Protein AF-0000000072541120 (afdb_homodimer)

InterPro domains:
  IPR002181 Fibrinogen, alpha/beta/gamma chain, C-terminal globular domain [PF00147] (5-181)
  IPR002181 Fibrinogen, alpha/beta/gamma chain, C-terminal globular domain [PS51406] (1-207)
  IPR002181 Fibrinogen, alpha/beta/gamma chain, C-terminal globular domain [SM00186] (2-206)
  IPR014716 Fibrinogen, alpha/beta/gamma chain, C-terminal globular, subdomain 1 [G3DSA:3.90.215.10] (1-206)
  IPR036056 Fibrinogen-like, C-terminal [SSF56496] (3-181)
  IPR050373 Fibrinogen C-terminal domain-containing protein [PTHR19143] (6-182)

Secondary structure (DSSP, 8-state):
-PPPSSHHHHHHTT----EEEEE--TT-SS-EEEEEEEESEEEEEEEEE--TT------HHHHHH-EE-TTSSEE--HHHHHHHHHHS-EEEEEEEEETTBS-EEEEEEEEEE--GGGTT-EEEEEPTT----GGGGTTPPEEBTTB-SSS-HHHHHTS-EE--TT--S--TTS----TTS-----SSS--TT--EEEEEEEEEEB-/-PPPSSHHHHHHTT----EEEEE--TT-SS-EEEEEEEESEEEEEEEEE--TT------HHHHHH-EE-TTSSEE--HHHHHHHHHHS-EEEEEEEEETTBS-EEEEEEEEEE--GGGTT-EEEEEPTT----GGGGTTPPEEBTTB-SSS-HHHHHTS-EE--TT--S--TTS----TTS-----SSS--TT--EEEEEEEEEEB-

Foldseek 3Di:
DAFAQAQQSVVVVPNQDFAKGWHRFPQHPDIDIFTWDHDPGTKTWQFKFFDLPDFQQDDLVCQQCKDDDRVHGIGRHLVVQQRNVVRAWWKKWKKFAWPVGDIDIFTKRGWHFHHCVLQRAIATHGDVPTQQPCNVLHGFHKDHCHRHDDPSLNVVQRHIDRADPVSAQQDQNGGFDDVPDPGSHRRRHVVVPTGTNIMIMIIDGDD/DAFAQAQQSVVVVPNQDFAKGWHRFPQHPDIDIFTWHHDPGTKTWQFKFFDLPDFQQDDLVCQQCKDDDRVHGIGRHLVVQQRNCVRAWWKKWKKFAWPVGDIDIFTKRGWHFHDCVLQRAIATHGDVPTLQPCNVLHGFHKDHCHRDDDPSLNVVQRHIDRADPVSAQQGQNGRFDDVPDPPSHRRRRCPVPIGTNIMIMIIDGDD

Organism: Lottia gigantea (NCBI:txid225164)

Sequence (414 aa):
MQLIADCSDGFNEGVTKTGLYLIKPKAASHPFEVKCVMNMTGQTVIQWHHNSSFRFNKTWAEFRTGFGNRDGDHWIGNEKLFWLTQSRNFSLMITIKPRGGGIRNFNVSKFIVLSENSSFAIRVYDAPGSQSCLSQYNGTQFTTFDRVNSANCAAINGSGWWYNSTCSDCNLNGRLYRENATIIGPAIWNPENDKILQTEMTLVETTMQLIADCSDGFNEGVTKTGLYLIKPKAASHPFEVKCVMNMTGQTVIQWHHNSSFRFNKTWAEFRTGFGNRDGDHWIGNEKLFWLTQSRNFSLMITIKPRGGGIRNFNVSKFIVLSENSSFAIRVYDAPGSQSCLSQYNGTQFTTFDRVNSANCAAINGSGWWYNSTCSDCNLNGRLYRENATIIGPAIWNPENDKILQTEMTLVETT

Nearest PDB structures (foldseek):
  6y41-assembly14_N  TM=9.102E-01  e=6.821E-19  Homo sapiens
  2j5z-assembly1_A  TM=8.826E-01  e=8.662E-19  Homo sapiens
  4jzc-assembly1_A  TM=8.975E-01  e=5.198E-18  Homo sapiens
  2wnp-assembly1_F  TM=8.861E-01  e=1.273E-17  Homo sapiens
  6y43-assembly1_A  TM=8.340E-01  e=1.003E-17  Homo sapiens

Solvent-accessible surface area (backbone atoms only — not comparable to full-atom values): 20868 Å² total; per-residue (Å²): 129,86,61,36,50,45,31,42,50,38,31,75,72,66,50,61,74,58,42,78,45,66,25,34,27,81,68,40,93,61,70,47,77,36,25,26,47,40,68,106,47,18,22,33,49,45,33,30,46,60,54,71,83,64,78,41,63,46,47,53,69,43,46,38,64,29,48,72,41,69,92,47,47,27,40,56,15,49,53,54,43,16,22,49,35,69,60,44,53,24,21,33,42,38,36,34,25,38,69,66,41,39,71,46,64,31,38,26,56,35,45,33,32,39,53,70,93,55,41,37,21,31,46,38,36,53,30,91,69,38,64,54,45,61,38,78,32,45,66,24,41,47,26,16,63,80,42,64,82,80,63,65,38,19,55,74,58,43,16,42,44,62,47,51,90,76,49,63,35,53,34,85,44,35,49,39,41,38,101,82,46,88,40,66,37,43,37,34,45,94,32,83,84,59,46,36,44,29,38,35,35,28,39,26,56,32,111,130,86,61,37,48,44,31,41,50,38,31,75,73,66,50,60,74,59,41,79,44,67,23,34,26,82,68,40,93,62,69,48,76,38,24,27,46,42,63,106,47,18,22,33,50,44,32,30,45,59,53,71,82,64,78,40,62,46,47,53,69,45,45,39,63,29,46,72,40,70,93,46,47,28,40,55,15,50,53,55,43,16,22,50,34,70,60,44,52,24,21,33,42,38,37,35,27,38,69,67,42,37,72,46,62,31,40,26,57,34,45,34,34,40,54,71,93,58,41,37,19,29,46,39,37,52,30,91,70,38,65,52,46,60,39,78,32,45,67,23,40,46,25,16,63,80,41,63,81,79,64,63,37,18,55,76,58,43,15,43,43,61,46,51,90,74,48,61,36,53,34,85,44,37,49,40,39,40,101,82,45,85,45,65,34,46,38,33,45,90,34,87,88,61,45,36,44,30,38,35,35,27,39,26,57,33,111

Structure (mmCIF, N/CA/C/O backbone):
data_AF-0000000072541120-model_v1
#
loop_
_entity.id
_entity.type
_entity.pdbx_description
1 polymer 'Fibrinogen C-terminal domain-containing protein'
#
loop_
_atom_site.group_PDB
_atom_site.id
_atom_site.type_symbol
_atom_site.label_atom_id
_atom_site.label_alt_id
_atom_site.label_comp_id
_atom_site.label_asym_id
_atom_site.label_entity_id
_atom_site.label_seq_id
_atom_site.pdbx_PDB_ins_code
_atom_site.Cartn_x
_atom_site.Cartn_y
_atom_site.Cartn_z
_atom_site.occupancy
_atom_site.B_iso_or_equiv
_atom_site.auth_seq_id
_atom_site.auth_comp_id
_atom_site.auth_asym_id
_atom_site.auth_atom_id
_atom_site.pdbx_PDB_model_num
ATOM 1 N N . MET A 1 1 ? 15.773 -2.105 -28.219 1 47.06 1 MET A N 1
ATOM 2 C CA . MET A 1 1 ? 15.852 -1.522 -26.891 1 47.06 1 MET A CA 1
ATOM 3 C C . MET A 1 1 ? 15.555 -2.566 -25.812 1 47.06 1 MET A C 1
ATOM 5 O O . MET A 1 1 ? 14.695 -3.43 -26.016 1 47.06 1 MET A O 1
ATOM 9 N N . GLN A 1 2 ? 16.469 -2.793 -24.859 1 70.75 2 GLN A N 1
ATOM 10 C CA . GLN A 1 2 ? 16.359 -3.867 -23.891 1 70.75 2 GLN A CA 1
ATOM 11 C C . GLN A 1 2 ? 15.109 -3.705 -23.031 1 70.75 2 GLN A C 1
ATOM 13 O O . GLN A 1 2 ? 14.773 -2.594 -22.609 1 70.75 2 GLN A O 1
ATOM 18 N N . LEU A 1 3 ? 14.273 -4.699 -23 1 90.12 3 LEU A N 1
ATOM 19 C CA . LEU A 1 3 ? 13.055 -4.684 -22.203 1 90.12 3 LEU A CA 1
ATOM 20 C C . LEU A 1 3 ? 13.383 -4.586 -20.703 1 90.12 3 LEU A C 1
ATOM 22 O O . LEU A 1 3 ? 14.438 -5.055 -20.266 1 90.12 3 LEU A O 1
ATOM 26 N N . ILE A 1 4 ? 12.688 -3.906 -20.016 1 94.44 4 ILE A N 1
ATOM 27 C CA . ILE A 1 4 ? 12.875 -3.824 -18.578 1 94.44 4 ILE A CA 1
ATOM 28 C C . ILE A 1 4 ? 12.727 -5.211 -17.953 1 94.44 4 ILE A C 1
ATOM 30 O O . ILE A 1 4 ? 11.984 -6.051 -18.469 1 94.44 4 ILE A O 1
ATOM 34 N N . ALA A 1 5 ? 13.445 -5.496 -16.953 1 96.31 5 ALA A N 1
ATOM 35 C CA . ALA A 1 5 ? 13.422 -6.809 -16.312 1 96.31 5 ALA A CA 1
ATOM 36 C C . ALA A 1 5 ? 12.188 -6.969 -15.43 1 96.31 5 ALA A C 1
ATOM 38 O O . ALA A 1 5 ? 11.68 -8.078 -15.266 1 96.31 5 ALA A O 1
ATOM 39 N N . ASP A 1 6 ? 11.75 -5.902 -14.812 1 96.88 6 ASP A N 1
ATOM 40 C CA . ASP A 1 6 ? 10.547 -5.84 -13.992 1 96.88 6 ASP A CA 1
ATOM 41 C C . ASP A 1 6 ? 10.062 -4.398 -13.844 1 96.88 6 ASP A C 1
ATOM 43 O O . ASP A 1 6 ? 10.633 -3.48 -14.438 1 96.88 6 ASP A O 1
ATOM 47 N N . CYS A 1 7 ? 9.039 -4.184 -13.086 1 96.75 7 CYS A N 1
ATOM 48 C CA . CYS A 1 7 ? 8.398 -2.877 -13 1 96.75 7 CYS A CA 1
ATOM 49 C C . CYS A 1 7 ? 9.305 -1.868 -12.305 1 96.75 7 CYS A C 1
ATOM 51 O O . CYS A 1 7 ? 9.227 -0.668 -12.57 1 96.75 7 CYS A O 1
ATOM 53 N N . SER A 1 8 ? 10.172 -2.32 -11.359 1 94.88 8 SER A N 1
ATOM 54 C CA . SER A 1 8 ? 11.094 -1.408 -10.695 1 94.88 8 SER A CA 1
ATOM 55 C C . SER A 1 8 ? 12.039 -0.757 -11.703 1 94.88 8 SER A C 1
ATOM 57 O O . SER A 1 8 ? 12.375 0.424 -11.578 1 94.88 8 SER A O 1
ATOM 59 N N . ASP A 1 9 ? 12.469 -1.514 -12.703 1 94.75 9 ASP A N 1
ATOM 60 C CA . ASP A 1 9 ? 13.312 -0.97 -13.766 1 94.75 9 ASP A CA 1
ATOM 61 C C . ASP A 1 9 ? 12.586 0.144 -14.523 1 94.75 9 ASP A C 1
ATOM 63 O O . ASP A 1 9 ? 13.172 1.199 -14.789 1 94.75 9 ASP A O 1
ATOM 67 N N . GLY A 1 10 ? 11.359 -0.15 -14.875 1 93.81 10 GLY A N 1
ATOM 68 C CA . GLY A 1 10 ? 10.578 0.871 -15.555 1 93.81 10 GLY A CA 1
ATOM 69 C C . GLY A 1 10 ? 10.43 2.148 -14.75 1 93.81 10 GLY A C 1
ATOM 70 O O . GLY A 1 10 ? 10.641 3.244 -15.273 1 93.81 10 GLY A O 1
ATOM 71 N N . PHE A 1 11 ? 10.102 1.991 -13.531 1 93.88 11 PHE A N 1
ATOM 72 C CA . PHE A 1 11 ? 9.945 3.135 -12.641 1 93.88 11 PHE A CA 1
ATOM 73 C C . PHE A 1 11 ? 11.234 3.947 -12.57 1 93.88 11 PHE A C 1
ATOM 75 O O . PHE A 1 11 ? 11.203 5.176 -12.68 1 93.88 11 PHE A O 1
ATOM 82 N N . ASN A 1 12 ? 12.336 3.268 -12.406 1 91.12 12 ASN A N 1
ATOM 83 C CA . ASN A 1 12 ? 13.633 3.916 -12.281 1 91.12 12 ASN A CA 1
ATOM 84 C C . ASN A 1 12 ? 14.023 4.633 -13.57 1 91.12 12 ASN A C 1
ATOM 86 O O . ASN A 1 12 ? 14.828 5.566 -13.555 1 91.12 12 ASN A O 1
ATOM 90 N N . GLU A 1 13 ? 13.438 4.203 -14.641 1 92.88 13 GLU A N 1
ATOM 91 C CA . GLU A 1 13 ? 13.719 4.812 -15.938 1 92.88 13 GLU A CA 1
ATOM 92 C C . GLU A 1 13 ? 12.742 5.949 -16.234 1 92.88 13 GLU A C 1
ATOM 94 O O . GLU A 1 13 ? 12.75 6.512 -17.328 1 92.88 13 GLU A O 1
ATOM 99 N N . GLY A 1 14 ? 11.789 6.176 -15.273 1 90.81 14 GLY A N 1
ATOM 100 C CA . GLY A 1 14 ? 10.953 7.359 -15.398 1 90.81 14 GLY A CA 1
ATOM 101 C C . GLY A 1 14 ? 9.516 7.035 -15.781 1 90.81 14 GLY A C 1
ATOM 102 O O . GLY A 1 14 ? 8.703 7.941 -15.984 1 90.81 14 GLY A O 1
ATOM 103 N N . VAL A 1 15 ? 9.227 5.754 -15.93 1 89 15 VAL A N 1
ATOM 104 C CA . VAL A 1 15 ? 7.848 5.367 -16.203 1 89 15 VAL A CA 1
ATOM 105 C C . VAL A 1 15 ? 7.012 5.539 -14.938 1 89 15 VAL A C 1
ATOM 107 O O . VAL A 1 15 ? 7.316 4.953 -13.891 1 89 15 VAL A O 1
ATOM 110 N N . THR A 1 16 ? 5.938 6.316 -15.031 1 84.75 16 THR A N 1
ATOM 111 C CA . THR A 1 16 ? 5.191 6.645 -13.82 1 84.75 16 THR A CA 1
ATOM 112 C C . THR A 1 16 ? 3.742 6.176 -13.93 1 84.75 16 THR A C 1
ATOM 114 O O . THR A 1 16 ? 2.969 6.301 -12.984 1 84.75 16 THR A O 1
ATOM 117 N N . LYS A 1 17 ? 3.398 5.66 -15.109 1 88.25 17 LYS A N 1
ATOM 118 C CA . LYS A 1 17 ? 2.004 5.277 -15.312 1 88.25 17 LYS A CA 1
ATOM 119 C C . LYS A 1 17 ? 1.771 3.822 -14.914 1 88.25 17 LYS A C 1
ATOM 121 O O . LYS A 1 17 ? 2.463 2.924 -15.398 1 88.25 17 LYS A O 1
ATOM 126 N N . THR A 1 18 ? 0.84 3.66 -14.016 1 92.25 18 THR A N 1
ATOM 127 C CA . THR A 1 18 ? 0.366 2.316 -13.703 1 92.25 18 THR A CA 1
ATOM 128 C C . THR A 1 18 ? -0.326 1.691 -14.914 1 92.25 18 THR A C 1
ATOM 130 O O . THR A 1 18 ? -1.128 2.346 -15.586 1 92.25 18 THR A O 1
ATOM 133 N N . GLY A 1 19 ? 0.028 0.491 -15.219 1 92.81 19 GLY A N 1
ATOM 134 C CA . GLY A 1 19 ? -0.567 -0.169 -16.375 1 92.81 19 GLY A C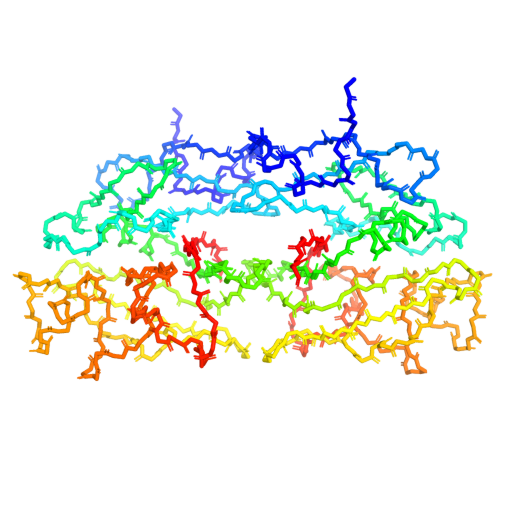A 1
ATOM 135 C C . GLY A 1 19 ? 0.181 -1.419 -16.797 1 92.81 19 GLY A C 1
ATOM 136 O O . GLY A 1 19 ? 0.905 -2.016 -15.992 1 92.81 19 GLY A O 1
ATOM 137 N N . LEU A 1 20 ? -0.152 -1.898 -18.016 1 95.69 20 LEU A N 1
ATOM 138 C CA . LEU A 1 20 ? 0.425 -3.129 -18.531 1 95.69 20 LEU A CA 1
ATOM 139 C C . LEU A 1 20 ? 1.739 -2.85 -19.25 1 95.69 20 LEU A C 1
ATOM 141 O O . LEU A 1 20 ? 1.835 -1.896 -20.031 1 95.69 20 LEU A O 1
ATOM 145 N N . TYR A 1 21 ? 2.744 -3.682 -19.016 1 96.75 21 TYR A N 1
ATOM 146 C CA . TYR A 1 21 ? 4.059 -3.555 -19.625 1 96.75 21 TYR A CA 1
ATOM 147 C C . TYR A 1 21 ? 4.633 -4.922 -19.969 1 96.75 21 TYR A C 1
ATOM 149 O O . TYR A 1 21 ? 4.34 -5.914 -19.297 1 96.75 21 TYR A O 1
ATOM 157 N N . LEU A 1 22 ? 5.414 -4.953 -20.969 1 97.5 22 LEU A N 1
ATOM 158 C CA . LEU A 1 22 ? 6.184 -6.145 -21.328 1 97.5 22 LEU A CA 1
ATOM 159 C C . LEU A 1 22 ? 7.531 -6.148 -20.609 1 97.5 22 LEU A C 1
ATOM 161 O O . LEU A 1 22 ? 8.273 -5.164 -20.672 1 97.5 22 LEU A O 1
ATOM 165 N N . ILE A 1 23 ? 7.809 -7.242 -19.906 1 97.75 23 ILE A N 1
ATOM 166 C CA . ILE A 1 23 ? 9.086 -7.344 -19.203 1 97.75 23 ILE A CA 1
ATOM 167 C C . ILE A 1 23 ? 9.805 -8.625 -19.625 1 97.75 23 ILE A C 1
ATOM 169 O O . ILE A 1 23 ? 9.188 -9.531 -20.188 1 97.75 23 ILE A O 1
ATOM 173 N N . LYS A 1 24 ? 11.117 -8.656 -19.359 1 97.75 24 LYS A N 1
ATOM 174 C CA . LYS A 1 24 ? 11.906 -9.867 -19.547 1 97.75 24 LYS A CA 1
ATOM 175 C C . LYS A 1 24 ? 13.016 -9.969 -18.5 1 97.75 24 LYS A C 1
ATOM 177 O O . LYS A 1 24 ? 14.156 -9.57 -18.75 1 97.75 24 LYS A O 1
ATOM 182 N N . PRO A 1 25 ? 12.672 -10.648 -17.406 1 97 25 PRO A N 1
ATOM 183 C CA . PRO A 1 25 ? 13.75 -10.938 -16.453 1 97 25 PRO A CA 1
ATOM 184 C C . PRO A 1 25 ? 14.922 -11.68 -17.078 1 97 25 PRO A C 1
ATOM 186 O O . PRO A 1 25 ? 14.742 -12.359 -18.094 1 97 25 PRO A O 1
ATOM 189 N N . LYS A 1 26 ? 16.078 -11.555 -16.5 1 93.94 26 LYS A N 1
ATOM 190 C CA . LYS A 1 26 ? 17.281 -12.164 -17.062 1 93.94 26 LYS A CA 1
ATOM 191 C C . LYS A 1 26 ? 17.109 -13.672 -17.203 1 93.94 26 LYS A C 1
ATOM 193 O O . LYS A 1 26 ? 17.547 -14.25 -18.219 1 93.94 26 LYS A O 1
ATOM 198 N N . ALA A 1 27 ? 16.5 -14.289 -16.266 1 94.62 27 ALA A N 1
ATOM 199 C CA . ALA A 1 27 ? 16.391 -15.742 -16.25 1 94.62 27 ALA A CA 1
ATOM 200 C C . ALA A 1 27 ? 15.281 -16.234 -17.172 1 94.62 27 ALA A C 1
ATOM 202 O O . ALA A 1 27 ? 15.148 -17.422 -17.422 1 94.62 27 ALA A O 1
ATOM 203 N N . ALA A 1 28 ? 14.492 -15.32 -17.719 1 96.94 28 ALA A N 1
ATOM 204 C CA . ALA A 1 28 ? 13.297 -15.719 -18.469 1 96.94 28 ALA A CA 1
ATOM 205 C C . ALA A 1 28 ? 13.656 -16.156 -19.891 1 96.94 28 ALA A C 1
ATOM 207 O O . ALA A 1 28 ? 14.547 -15.57 -20.516 1 96.94 28 ALA A O 1
ATOM 208 N N . SER A 1 29 ? 12.969 -17.094 -20.375 1 95.94 29 SER A N 1
ATOM 209 C CA . SER A 1 29 ? 13.18 -17.578 -21.734 1 95.94 29 SER A CA 1
ATOM 210 C C . SER A 1 29 ? 12.531 -16.656 -22.766 1 95.94 29 SER A C 1
ATOM 212 O O . SER A 1 29 ? 12.961 -16.609 -23.922 1 95.94 29 SER A O 1
ATOM 214 N N . HIS A 1 30 ? 11.555 -15.867 -22.453 1 97.06 30 HIS A N 1
ATOM 215 C CA . HIS A 1 30 ? 10.828 -14.953 -23.328 1 97.06 30 HIS A CA 1
ATOM 216 C C . HIS A 1 30 ? 10.172 -13.836 -22.531 1 97.06 30 HIS A C 1
ATOM 218 O O . HIS A 1 30 ? 9.961 -13.969 -21.328 1 97.06 30 HIS A O 1
ATOM 224 N N . PRO A 1 31 ? 9.859 -12.742 -23.188 1 97.81 31 PRO A N 1
ATOM 225 C CA . PRO A 1 31 ? 9.148 -11.656 -22.516 1 97.81 31 PRO A CA 1
ATOM 226 C C . PRO A 1 31 ? 7.699 -12.016 -22.188 1 97.81 31 PRO A C 1
ATOM 228 O O . PRO A 1 31 ? 7.113 -12.875 -22.844 1 97.81 31 PRO A O 1
ATOM 231 N N . PHE A 1 32 ? 7.109 -11.328 -21.219 1 97.94 32 PHE A N 1
ATOM 232 C CA . PHE A 1 32 ? 5.707 -11.508 -20.859 1 97.94 32 PHE A CA 1
ATOM 233 C C . PHE A 1 32 ? 5.137 -10.227 -20.25 1 97.94 32 PHE A C 1
ATOM 235 O O . PHE A 1 32 ? 5.887 -9.359 -19.812 1 97.94 32 PHE A O 1
ATOM 242 N N . GLU A 1 33 ? 3.852 -10.18 -20.281 1 97.75 33 GLU A N 1
ATOM 243 C CA . GLU A 1 33 ? 3.158 -8.977 -19.828 1 97.75 33 GLU A CA 1
ATOM 244 C C . GLU A 1 33 ? 2.861 -9.039 -18.344 1 97.75 33 GLU A C 1
ATOM 246 O O . GLU A 1 33 ? 2.477 -10.086 -17.812 1 97.75 33 GLU A O 1
ATOM 251 N N . VAL A 1 34 ? 3.012 -7.902 -17.703 1 98 34 VAL A N 1
ATOM 252 C CA . VAL A 1 34 ? 2.654 -7.773 -16.297 1 98 34 VAL A CA 1
ATOM 253 C C . VAL A 1 34 ? 1.934 -6.445 -16.062 1 98 34 VAL A C 1
ATOM 255 O O . VAL A 1 34 ? 2.037 -5.527 -16.875 1 98 34 VAL A O 1
ATOM 258 N N . LYS A 1 35 ? 1.178 -6.383 -15.07 1 96.44 35 LYS A N 1
ATOM 259 C CA . LYS A 1 35 ? 0.692 -5.105 -14.562 1 96.44 35 LYS A CA 1
ATOM 260 C C . LYS A 1 35 ? 1.693 -4.48 -13.594 1 96.44 35 LYS A C 1
ATOM 262 O O . LYS A 1 35 ? 2.188 -5.152 -12.688 1 96.44 35 LYS A O 1
ATOM 267 N N . CYS A 1 36 ? 2.018 -3.244 -13.844 1 96.31 36 CYS A N 1
ATOM 268 C CA . CYS A 1 36 ? 2.893 -2.482 -12.953 1 96.31 36 CYS A CA 1
ATOM 269 C C . CYS A 1 36 ? 2.107 -1.419 -12.195 1 96.31 36 CYS A C 1
ATOM 271 O O . CYS A 1 36 ? 1.361 -0.644 -12.797 1 96.31 36 CYS A O 1
ATOM 273 N N . VAL A 1 37 ? 2.225 -1.44 -10.914 1 93.88 37 VAL A N 1
ATOM 274 C CA . VAL A 1 37 ? 1.756 -0.332 -10.086 1 93.88 37 VAL A CA 1
ATOM 275 C C . VAL A 1 37 ? 2.9 0.648 -9.836 1 93.88 37 VAL A C 1
ATOM 277 O O . VAL A 1 37 ? 3.924 0.283 -9.258 1 93.88 37 VAL A O 1
ATOM 280 N N . MET A 1 38 ? 2.645 1.794 -10.297 1 91.38 38 MET A N 1
ATOM 281 C CA . MET A 1 38 ? 3.684 2.816 -10.203 1 91.38 38 MET A CA 1
ATOM 282 C C . MET A 1 38 ? 3.307 3.889 -9.188 1 91.38 38 MET A C 1
ATOM 284 O O . MET A 1 38 ? 2.479 4.754 -9.469 1 91.38 38 MET A O 1
ATOM 288 N N . ASN A 1 39 ? 3.812 3.734 -7.992 1 86.44 39 ASN A N 1
ATOM 289 C CA . ASN A 1 39 ? 3.654 4.672 -6.883 1 86.44 39 ASN A CA 1
ATOM 290 C C . ASN A 1 39 ? 4.816 4.574 -5.898 1 86.44 39 ASN A C 1
ATOM 292 O O . ASN A 1 39 ? 4.934 3.59 -5.168 1 86.44 39 ASN A O 1
ATOM 296 N N . MET A 1 40 ? 5.621 5.566 -5.699 1 86.38 40 MET A N 1
ATOM 297 C CA . MET A 1 40 ? 6.816 5.629 -4.863 1 86.38 40 MET A CA 1
ATOM 298 C C . MET A 1 40 ? 7.891 4.676 -5.375 1 86.38 40 MET A C 1
ATOM 300 O O . MET A 1 40 ? 9.086 4.922 -5.191 1 86.38 40 MET A O 1
ATOM 304 N N . THR A 1 41 ? 7.422 3.496 -5.879 1 90.56 41 THR A N 1
ATOM 305 C CA . THR A 1 41 ? 8.266 2.535 -6.582 1 90.56 41 THR A CA 1
ATOM 306 C C . THR A 1 41 ? 7.496 1.874 -7.723 1 90.56 41 THR A C 1
ATOM 308 O O . THR A 1 41 ? 6.34 2.213 -7.977 1 90.56 41 THR A O 1
ATOM 311 N N . GLY A 1 42 ? 8.195 1.087 -8.477 1 93.75 42 GLY A N 1
ATOM 312 C CA . GLY A 1 42 ? 7.547 0.2 -9.43 1 93.75 42 GLY A CA 1
ATOM 313 C C . GLY A 1 42 ? 7.305 -1.191 -8.883 1 93.75 42 GLY A C 1
ATOM 314 O O . GLY A 1 42 ? 8.25 -1.885 -8.492 1 93.75 42 GLY A O 1
ATOM 315 N N . GLN A 1 43 ? 6.043 -1.592 -8.82 1 96.38 43 GLN A N 1
ATOM 316 C CA . GLN A 1 43 ? 5.688 -2.875 -8.227 1 96.38 43 GLN A CA 1
ATOM 317 C C . GLN A 1 43 ? 5.055 -3.805 -9.258 1 96.38 43 GLN A C 1
ATOM 319 O O . GLN A 1 43 ? 4.219 -3.377 -10.055 1 96.38 43 GLN A O 1
ATOM 324 N N . THR A 1 44 ? 5.43 -5.039 -9.289 1 97.75 44 THR A N 1
ATOM 325 C CA . THR A 1 44 ? 4.91 -6.02 -10.234 1 97.75 44 THR A CA 1
ATOM 326 C C . THR A 1 44 ? 3.777 -6.828 -9.609 1 97.75 44 THR A C 1
ATOM 328 O O . THR A 1 44 ? 3.994 -7.574 -8.656 1 97.75 44 THR A O 1
ATOM 331 N N . VAL A 1 45 ? 2.574 -6.707 -10.148 1 97.94 45 VAL A N 1
ATOM 332 C CA . VAL A 1 45 ? 1.423 -7.43 -9.617 1 97.94 45 VAL A CA 1
ATOM 333 C C . VAL A 1 45 ? 1.481 -8.891 -10.062 1 97.94 45 VAL A C 1
ATOM 335 O O . VAL A 1 45 ? 1.57 -9.18 -11.258 1 97.94 45 VAL A O 1
ATOM 338 N N . ILE A 1 46 ? 1.405 -9.82 -9.102 1 98.5 46 ILE A N 1
ATOM 339 C CA . ILE A 1 46 ? 1.557 -11.227 -9.453 1 98.5 46 ILE A CA 1
ATOM 340 C C . ILE A 1 46 ? 0.243 -11.961 -9.211 1 98.5 46 ILE A C 1
ATOM 342 O O . ILE A 1 46 ? 0.059 -13.086 -9.688 1 98.5 46 ILE A O 1
ATOM 346 N N . GLN A 1 47 ? -0.609 -11.391 -8.453 1 96.81 47 GLN A N 1
ATOM 347 C CA . GLN A 1 47 ? -1.951 -11.898 -8.188 1 96.81 47 GLN A CA 1
ATOM 348 C C . GLN A 1 47 ? -2.949 -10.758 -8.023 1 96.81 47 GLN A C 1
ATOM 350 O O . GLN A 1 47 ? -2.654 -9.766 -7.355 1 96.81 47 GLN A O 1
ATOM 355 N N . TRP A 1 48 ? -3.994 -10.844 -8.656 1 95.81 48 TRP A N 1
ATOM 356 C CA . TRP A 1 48 ? -5.141 -9.953 -8.484 1 95.81 48 TRP A CA 1
ATOM 357 C C . TRP A 1 48 ? -6.434 -10.75 -8.367 1 95.81 48 TRP A C 1
ATOM 359 O O . TRP A 1 48 ? -6.855 -11.414 -9.312 1 95.81 48 TRP A O 1
ATOM 369 N N . HIS A 1 49 ? -7.02 -10.773 -7.207 1 93.25 49 HIS A N 1
ATOM 370 C CA . HIS A 1 49 ? -8.203 -11.555 -6.863 1 93.25 49 HIS A CA 1
ATOM 371 C C . HIS A 1 49 ? -9.32 -10.656 -6.348 1 93.25 49 HIS A C 1
ATOM 373 O O . HIS A 1 49 ? -9.469 -10.477 -5.137 1 93.25 49 HIS A O 1
ATOM 379 N N . HIS A 1 50 ? -10.172 -10.148 -7.324 1 89.31 50 HIS A N 1
ATOM 380 C CA . HIS A 1 50 ? -11.156 -9.125 -6.988 1 89.31 50 HIS A CA 1
ATOM 381 C C . HIS A 1 50 ? -12.578 -9.633 -7.215 1 89.31 50 HIS A C 1
ATOM 383 O O . HIS A 1 50 ? -13.516 -9.195 -6.535 1 89.31 50 HIS A O 1
ATOM 389 N N . ASN A 1 51 ? -12.688 -10.461 -8.195 1 90 51 ASN A N 1
ATOM 390 C CA . ASN A 1 51 ? -13.992 -11.008 -8.547 1 90 51 ASN A CA 1
ATOM 391 C C . ASN A 1 51 ? -14.211 -12.383 -7.91 1 90 51 ASN A C 1
ATOM 393 O O . ASN A 1 51 ? -13.477 -13.328 -8.203 1 90 51 ASN A O 1
ATOM 397 N N . SER A 1 52 ? -15.258 -12.453 -7.148 1 84.94 52 SER A N 1
ATOM 398 C CA . SER A 1 52 ? -15.516 -13.68 -6.406 1 84.94 52 SER A CA 1
ATOM 399 C C . SER A 1 52 ? -15.867 -14.836 -7.344 1 84.94 52 SER A C 1
ATOM 401 O O . SER A 1 52 ? -15.805 -16 -6.949 1 84.94 52 SER A O 1
ATOM 403 N N . SER A 1 53 ? -16.219 -14.547 -8.586 1 87.94 53 SER A N 1
ATOM 404 C CA . SER A 1 53 ? -16.547 -15.586 -9.547 1 87.94 53 SER A CA 1
ATOM 405 C C . SER A 1 53 ? -15.297 -16.156 -10.211 1 87.94 53 SER A C 1
ATOM 407 O O . SER A 1 53 ? -15.344 -17.203 -10.859 1 87.94 53 SER A O 1
ATOM 409 N N . PHE A 1 54 ? -14.227 -15.43 -10.109 1 91.56 54 PHE A N 1
ATOM 410 C CA . PHE A 1 54 ? -12.961 -15.93 -10.633 1 91.56 54 PHE A CA 1
ATOM 411 C C . PHE A 1 54 ? -12.445 -17.094 -9.797 1 91.56 54 PHE A C 1
ATOM 413 O O . PHE A 1 54 ? -12.43 -17.016 -8.57 1 91.56 54 PHE A O 1
ATOM 420 N N . ARG A 1 55 ? -12.031 -18.172 -10.391 1 91 55 ARG A N 1
ATOM 421 C CA . ARG A 1 55 ? -11.68 -19.391 -9.672 1 91 55 ARG A CA 1
ATOM 422 C C . ARG A 1 55 ? -10.188 -19.672 -9.773 1 91 55 ARG A C 1
ATOM 424 O O . ARG A 1 55 ? -9.602 -19.609 -10.859 1 91 55 ARG A O 1
ATOM 431 N N . PHE A 1 56 ? -9.641 -20.094 -8.617 1 94.06 56 PHE A N 1
ATOM 432 C CA . PHE A 1 56 ? -8.242 -20.484 -8.547 1 94.06 56 PHE A CA 1
ATOM 433 C C . PHE A 1 56 ? -8.102 -21.984 -8.391 1 94.06 56 PHE A C 1
ATOM 435 O O . PHE A 1 56 ? -7.062 -22.484 -7.953 1 94.06 56 PHE A O 1
ATOM 442 N N . ASN A 1 57 ? -9.188 -22.656 -8.539 1 93.25 57 ASN A N 1
ATOM 443 C CA . ASN A 1 57 ? -9.141 -24.109 -8.672 1 93.25 57 ASN A CA 1
ATOM 444 C C . ASN A 1 57 ? -8.742 -24.531 -10.086 1 93.25 57 ASN A C 1
ATOM 446 O O . ASN A 1 57 ? -9.602 -24.875 -10.898 1 93.25 57 ASN A O 1
ATOM 450 N N . LYS A 1 58 ? -7.477 -24.469 -10.383 1 97 58 LYS A N 1
ATOM 451 C CA . LYS A 1 58 ? -6.902 -24.703 -11.711 1 97 58 LYS A CA 1
ATOM 452 C C . LYS A 1 58 ? -5.871 -25.828 -11.672 1 97 58 LYS A C 1
ATOM 454 O O . LYS A 1 58 ? -5.434 -26.234 -10.602 1 97 58 LYS A O 1
ATOM 459 N N . THR A 1 59 ? -5.508 -26.25 -12.859 1 97.31 59 THR A N 1
ATOM 460 C CA . THR A 1 59 ? -4.543 -27.328 -12.977 1 97.31 59 THR A CA 1
ATOM 461 C C . THR A 1 59 ? -3.125 -26.828 -12.734 1 97.31 59 THR A C 1
ATOM 463 O O . THR A 1 59 ? -2.877 -25.609 -12.773 1 97.31 59 THR A O 1
ATOM 466 N N . TRP A 1 60 ? -2.246 -27.812 -12.516 1 97.81 60 TRP A N 1
ATOM 467 C CA . TRP A 1 60 ? -0.824 -27.516 -12.391 1 97.81 60 TRP A CA 1
ATOM 468 C C . TRP A 1 60 ? -0.318 -26.75 -13.617 1 97.81 60 TRP A C 1
ATOM 470 O O . TRP A 1 60 ? 0.402 -25.766 -13.484 1 97.81 60 TRP A O 1
ATOM 480 N N . ALA A 1 61 ? -0.701 -27.188 -14.797 1 98.38 61 ALA A N 1
ATOM 481 C CA . ALA A 1 61 ? -0.253 -26.547 -16.031 1 98.38 61 ALA A CA 1
ATOM 482 C C . ALA A 1 61 ? -0.705 -25.094 -16.109 1 98.38 61 ALA A C 1
ATOM 484 O O . ALA A 1 61 ? 0.049 -24.234 -16.547 1 98.38 61 ALA A O 1
ATOM 485 N N . GLU A 1 62 ? -1.896 -24.844 -15.695 1 98.44 62 GLU A N 1
ATOM 486 C CA . GLU A 1 62 ? -2.422 -23.469 -15.688 1 98.44 62 GLU A CA 1
ATOM 487 C C . GLU A 1 62 ? -1.662 -22.594 -14.695 1 98.44 62 GLU A C 1
ATOM 489 O O . GLU A 1 62 ? -1.284 -21.469 -15.023 1 98.44 62 GLU A O 1
ATOM 494 N N . PHE A 1 63 ? -1.417 -23.156 -13.5 1 98.56 63 PHE A N 1
ATOM 495 C CA . PHE A 1 63 ? -0.674 -22.375 -12.516 1 98.56 63 PHE A CA 1
ATOM 496 C C . PHE A 1 63 ? 0.768 -22.172 -12.961 1 98.56 63 PHE A C 1
ATOM 498 O O . PHE A 1 63 ? 1.369 -21.125 -12.672 1 98.56 63 PHE A O 1
ATOM 505 N N . ARG A 1 64 ? 1.359 -23.203 -13.602 1 98.62 64 ARG A N 1
ATOM 506 C CA . ARG A 1 64 ? 2.715 -23.062 -14.125 1 98.62 64 ARG A CA 1
ATOM 507 C C . ARG A 1 64 ? 2.818 -21.891 -15.086 1 98.62 64 ARG A C 1
ATOM 509 O O . ARG A 1 64 ? 3.723 -21.062 -14.969 1 98.62 64 ARG A O 1
ATOM 516 N N . THR A 1 65 ? 1.896 -21.734 -16.016 1 98.25 65 THR A N 1
ATOM 517 C CA . THR A 1 65 ? 1.952 -20.766 -17.094 1 98.25 65 THR A CA 1
ATOM 518 C C . THR A 1 65 ? 1.365 -19.422 -16.641 1 98.25 65 THR A C 1
ATOM 520 O O . THR A 1 65 ? 1.848 -18.359 -17.031 1 98.25 65 THR A O 1
ATOM 523 N N . GLY A 1 66 ? 0.318 -19.484 -15.828 1 98.56 66 GLY A N 1
ATOM 524 C CA . GLY A 1 66 ? -0.475 -18.312 -15.461 1 98.56 66 GLY A CA 1
ATOM 525 C C . GLY A 1 66 ? -1.824 -18.266 -16.156 1 98.56 66 GLY A C 1
ATOM 526 O O . GLY A 1 66 ? -2.023 -18.922 -17.172 1 98.56 66 GLY A O 1
ATOM 527 N N . PHE A 1 67 ? -2.711 -17.547 -15.586 1 98.62 67 PHE A N 1
ATOM 528 C CA . PHE A 1 67 ? -4.047 -17.438 -16.156 1 98.62 67 PHE A CA 1
ATOM 529 C C . PHE A 1 67 ? -4.711 -16.125 -15.734 1 98.62 67 PHE A C 1
ATOM 531 O O . PHE A 1 67 ? -4.254 -15.469 -14.805 1 98.62 67 PHE A O 1
ATOM 538 N N . GLY A 1 68 ? -5.832 -15.773 -16.469 1 97.94 68 GLY A N 1
ATOM 539 C CA . GLY A 1 68 ? -6.562 -14.539 -16.234 1 97.94 68 GLY A CA 1
ATOM 540 C C . GLY A 1 68 ? -6.086 -13.391 -17.094 1 97.94 68 GLY A C 1
ATOM 541 O O . GLY A 1 68 ? -5.234 -13.57 -17.969 1 97.94 68 GLY A O 1
ATOM 542 N N . ASN A 1 69 ? -6.664 -12.25 -16.781 1 95.62 69 ASN A N 1
ATOM 543 C CA . ASN A 1 69 ? -6.324 -11 -17.453 1 95.62 69 ASN A CA 1
ATOM 544 C C . ASN A 1 69 ? -5.422 -10.125 -16.578 1 95.62 69 ASN A C 1
ATOM 546 O O . ASN A 1 69 ? -5.789 -9.773 -15.461 1 95.62 69 ASN A O 1
ATOM 550 N N . ARG A 1 70 ? -4.305 -9.711 -17.172 1 93.62 70 ARG A N 1
ATOM 551 C CA . ARG A 1 70 ? -3.309 -8.992 -16.375 1 93.62 70 ARG A CA 1
ATOM 552 C C . ARG A 1 70 ? -3.855 -7.656 -15.883 1 93.62 70 ARG A C 1
ATOM 554 O O . ARG A 1 70 ? -3.316 -7.066 -14.953 1 93.62 70 ARG A O 1
ATOM 561 N N . ASP A 1 71 ? -4.84 -7.176 -16.484 1 89.88 71 ASP A N 1
ATOM 562 C CA . ASP A 1 71 ? -5.48 -5.949 -16.016 1 89.88 71 ASP A CA 1
ATOM 563 C C . ASP A 1 71 ? -6.699 -6.262 -15.156 1 89.88 71 ASP A C 1
ATOM 565 O O . ASP A 1 71 ? -7.5 -5.371 -14.859 1 89.88 71 ASP A O 1
ATOM 569 N N . GLY A 1 72 ? -6.93 -7.473 -14.836 1 93.06 72 GLY A N 1
ATOM 570 C CA . GLY A 1 72 ? -7.977 -7.992 -13.977 1 93.06 72 GLY A CA 1
ATOM 571 C C . GLY A 1 72 ? -7.516 -9.156 -13.117 1 93.06 72 GLY A C 1
ATOM 572 O O . GLY A 1 72 ? -6.352 -9.227 -12.727 1 93.06 72 GLY A O 1
ATOM 573 N N . ASP A 1 73 ? -8.508 -10.031 -12.797 1 96.25 73 ASP A N 1
ATOM 574 C CA . ASP A 1 73 ? -8.164 -11.195 -11.984 1 96.25 73 ASP A CA 1
ATOM 575 C C . ASP A 1 73 ? -7.152 -12.086 -12.695 1 96.25 73 ASP A C 1
ATOM 577 O O . ASP A 1 73 ? -7.312 -12.398 -13.875 1 96.25 73 ASP A O 1
ATOM 581 N N . HIS A 1 74 ? -6.09 -12.438 -11.953 1 98.38 74 HIS A N 1
ATOM 582 C CA . HIS A 1 74 ? -5.09 -13.281 -12.602 1 98.38 74 HIS A CA 1
ATOM 583 C C . HIS A 1 74 ? -4.129 -13.875 -11.578 1 98.38 74 HIS A C 1
ATOM 585 O O . HIS A 1 74 ? -4.07 -13.414 -10.43 1 98.38 74 HIS A O 1
ATOM 591 N N . TRP A 1 75 ? -3.498 -14.906 -11.969 1 98.56 75 TRP A N 1
ATOM 592 C CA . TRP A 1 75 ? -2.264 -15.469 -11.43 1 98.56 75 TRP A CA 1
ATOM 593 C C . TRP A 1 75 ? -1.14 -15.406 -12.461 1 98.56 75 TRP A C 1
ATOM 595 O O . TRP A 1 75 ? -1.288 -15.898 -13.578 1 98.56 75 TRP A O 1
ATOM 605 N N . ILE A 1 76 ? -0.061 -14.883 -12.109 1 98.62 76 ILE A N 1
ATOM 606 C CA . ILE A 1 76 ? 0.956 -14.531 -13.094 1 98.62 76 ILE A CA 1
ATOM 607 C C . ILE A 1 76 ? 1.548 -15.805 -13.695 1 98.62 76 ILE A C 1
ATOM 609 O O . ILE A 1 76 ? 1.96 -15.812 -14.859 1 98.62 76 ILE A O 1
ATOM 613 N N . GLY A 1 77 ? 1.619 -16.875 -12.922 1 98.81 77 GLY A N 1
ATOM 614 C CA . GLY A 1 77 ? 2.275 -18.109 -13.297 1 98.81 77 GLY A CA 1
ATOM 615 C C . GLY A 1 77 ? 3.5 -18.422 -12.461 1 98.81 77 GLY A C 1
ATOM 616 O O . GLY A 1 77 ? 4.344 -17.547 -12.242 1 98.81 77 GLY A O 1
ATOM 617 N N . ASN A 1 78 ? 3.582 -19.656 -12.055 1 98.81 78 ASN A N 1
ATOM 618 C CA . ASN A 1 78 ? 4.664 -20.047 -11.156 1 98.81 78 ASN A CA 1
ATOM 619 C C . ASN A 1 78 ? 6.02 -20 -11.867 1 98.81 78 ASN A C 1
ATOM 621 O O . ASN A 1 78 ? 7.039 -19.703 -11.242 1 98.81 78 ASN A O 1
ATOM 625 N N . GLU A 1 79 ? 6.051 -20.312 -13.125 1 98.75 79 GLU A N 1
ATOM 626 C CA . GLU A 1 79 ? 7.297 -20.203 -13.875 1 98.75 79 GLU A CA 1
ATOM 627 C C . GLU A 1 79 ? 7.797 -18.75 -13.906 1 98.75 79 GLU A C 1
ATOM 629 O O . GLU A 1 79 ? 8.984 -18.5 -13.711 1 98.75 79 GLU A O 1
ATOM 634 N N . LYS A 1 80 ? 6.902 -17.844 -14.156 1 98.69 80 LYS A N 1
ATOM 635 C CA . LYS A 1 80 ? 7.258 -16.438 -14.188 1 98.69 80 LYS A CA 1
ATOM 636 C C . LYS A 1 80 ? 7.68 -15.938 -12.812 1 98.69 80 LYS A C 1
ATOM 638 O O . LYS A 1 80 ? 8.562 -15.086 -12.695 1 98.69 80 LYS A O 1
ATOM 643 N N . LEU A 1 81 ? 7.008 -16.469 -11.766 1 98.75 81 LEU A N 1
ATOM 644 C CA . LEU A 1 81 ? 7.438 -16.156 -10.406 1 98.75 81 LEU A CA 1
ATOM 645 C C . LEU A 1 81 ? 8.875 -16.594 -10.172 1 98.75 81 LEU A C 1
ATOM 647 O O . LEU A 1 81 ? 9.672 -15.867 -9.586 1 98.75 81 LEU A O 1
ATOM 651 N N . PHE A 1 82 ? 9.133 -17.766 -10.664 1 98.81 82 PHE A N 1
ATOM 652 C CA . PHE A 1 82 ? 10.5 -18.281 -10.555 1 98.81 82 PHE A CA 1
ATOM 653 C C . PHE A 1 82 ? 11.477 -17.359 -11.289 1 98.81 82 PHE A C 1
ATOM 655 O O . PHE A 1 82 ? 12.492 -16.953 -10.719 1 98.81 82 PHE A O 1
ATOM 662 N N . TRP A 1 83 ? 11.164 -17 -12.5 1 98.56 83 TRP A N 1
ATOM 663 C CA . TRP A 1 83 ? 12.047 -16.141 -13.297 1 98.56 83 TRP A CA 1
ATOM 664 C C . TRP A 1 83 ? 12.273 -14.805 -12.609 1 98.56 83 TRP A C 1
ATOM 666 O O . TRP A 1 83 ? 13.406 -14.312 -12.555 1 98.56 83 TRP A O 1
ATOM 676 N N . LEU A 1 84 ? 11.234 -14.242 -12.086 1 98.44 84 LEU A N 1
ATOM 677 C CA . LEU A 1 84 ? 11.336 -12.938 -11.422 1 98.44 84 LEU A CA 1
ATOM 678 C C . LEU A 1 84 ? 12.195 -13.031 -10.172 1 98.44 84 LEU A C 1
ATOM 680 O O . LEU A 1 84 ? 13.141 -12.25 -10 1 98.44 84 LEU A O 1
ATOM 684 N N . THR A 1 85 ? 11.938 -14.039 -9.312 1 98.19 85 THR A N 1
ATOM 685 C CA . THR A 1 85 ? 12.531 -14.07 -7.98 1 98.19 85 THR A CA 1
ATOM 686 C C . THR A 1 85 ? 13.922 -14.695 -8.023 1 98.19 85 THR A C 1
ATOM 688 O O . THR A 1 85 ? 14.672 -14.609 -7.043 1 98.19 85 THR A O 1
ATOM 691 N N . GLN A 1 86 ? 14.273 -15.242 -9.109 1 96.38 86 GLN A N 1
ATOM 692 C CA . GLN A 1 86 ? 15.641 -15.711 -9.289 1 96.38 86 GLN A CA 1
ATOM 693 C C . GLN A 1 86 ? 16.547 -14.586 -9.789 1 96.38 86 GLN A C 1
ATOM 695 O O . GLN A 1 86 ? 17.766 -14.641 -9.609 1 96.38 86 GLN A O 1
ATOM 700 N N . SER A 1 87 ? 15.977 -13.609 -10.406 1 95.31 87 SER A N 1
ATOM 701 C CA . SER A 1 87 ? 16.75 -12.562 -11.062 1 95.31 87 SER A CA 1
ATOM 702 C C . SER A 1 87 ? 17.109 -11.445 -10.094 1 95.31 87 SER A C 1
ATOM 704 O O . SER A 1 87 ? 18.109 -10.758 -10.273 1 95.31 87 SER A O 1
ATOM 706 N N . ARG A 1 88 ? 16.25 -11.266 -9.148 1 94.31 88 ARG A N 1
ATOM 707 C CA . ARG A 1 88 ? 16.438 -10.188 -8.18 1 94.31 88 ARG A CA 1
ATOM 708 C C . ARG A 1 88 ? 15.742 -10.508 -6.859 1 94.31 88 ARG A C 1
ATOM 710 O O . ARG A 1 88 ? 14.969 -11.461 -6.773 1 94.31 88 ARG A O 1
ATOM 717 N N . ASN A 1 89 ? 16.156 -9.68 -5.859 1 94.75 89 ASN A N 1
ATOM 718 C CA . ASN A 1 89 ? 15.5 -9.812 -4.562 1 94.75 89 ASN A CA 1
ATOM 719 C C . ASN A 1 89 ? 14.203 -9.016 -4.504 1 94.75 89 ASN A C 1
ATOM 721 O O . ASN A 1 89 ? 14.164 -7.855 -4.922 1 94.75 89 ASN A O 1
ATOM 725 N N . PHE A 1 90 ? 13.203 -9.727 -3.992 1 96.25 90 PHE A N 1
ATOM 726 C CA . PHE A 1 90 ? 11.906 -9.062 -3.875 1 96.25 90 PHE A CA 1
ATOM 727 C C . PHE A 1 90 ? 11.336 -9.234 -2.471 1 96.25 90 PHE A C 1
ATOM 729 O O . PHE A 1 90 ? 11.484 -10.297 -1.862 1 96.25 90 PHE A O 1
ATOM 736 N N . SER A 1 91 ? 10.82 -8.188 -1.947 1 94.5 91 SER A N 1
ATOM 737 C CA . SER A 1 91 ? 9.773 -8.32 -0.938 1 94.5 91 SER A CA 1
ATOM 738 C C . SER A 1 91 ? 8.398 -8.5 -1.581 1 94.5 91 SER A C 1
ATOM 740 O O . SER A 1 91 ? 8.25 -8.32 -2.791 1 94.5 91 SER A O 1
ATOM 742 N N . LEU A 1 92 ? 7.469 -8.914 -0.797 1 95.06 92 LEU A N 1
ATOM 743 C CA . LEU A 1 92 ? 6.09 -9.078 -1.247 1 95.06 92 LEU A CA 1
ATOM 744 C C . LEU A 1 92 ? 5.141 -8.211 -0.43 1 95.06 92 LEU A C 1
ATOM 746 O O . LEU A 1 92 ? 5.176 -8.234 0.803 1 95.06 92 LEU A O 1
ATOM 750 N N . MET A 1 93 ? 4.398 -7.41 -1.13 1 93.38 93 MET A N 1
ATOM 751 C CA . MET A 1 93 ? 3.32 -6.656 -0.501 1 93.38 93 MET A CA 1
ATOM 752 C C . MET A 1 93 ? 1.975 -7.336 -0.736 1 93.38 93 MET A C 1
ATOM 754 O O . MET A 1 93 ? 1.585 -7.57 -1.881 1 93.38 93 MET A O 1
ATOM 758 N N . ILE A 1 94 ? 1.329 -7.664 0.355 1 91.94 94 ILE A N 1
ATOM 759 C CA . ILE A 1 94 ? -0.026 -8.203 0.302 1 91.94 94 ILE A CA 1
ATOM 760 C C . ILE A 1 94 ? -1.028 -7.109 0.669 1 91.94 94 ILE A C 1
ATOM 762 O O . ILE A 1 94 ? -0.887 -6.449 1.702 1 91.94 94 ILE A O 1
ATOM 766 N N . THR A 1 95 ? -1.937 -6.871 -0.144 1 90.88 95 THR A N 1
ATOM 767 C CA . THR A 1 95 ? -3.014 -5.922 0.114 1 90.88 95 THR A CA 1
ATOM 768 C C . THR A 1 95 ? -4.367 -6.621 0.096 1 90.88 95 THR A C 1
ATOM 770 O O . THR A 1 95 ? -4.652 -7.41 -0.809 1 90.88 95 THR A O 1
ATOM 773 N N . ILE A 1 96 ? -5.141 -6.324 1.104 1 88.06 96 ILE A N 1
ATOM 774 C CA . ILE A 1 96 ? -6.484 -6.895 1.121 1 88.06 96 ILE A CA 1
ATOM 775 C C . ILE A 1 96 ? -7.512 -5.781 1.306 1 88.06 96 ILE A C 1
ATOM 777 O O . ILE A 1 96 ? -7.211 -4.734 1.887 1 88.06 96 ILE A O 1
ATOM 781 N N . LYS A 1 97 ? -8.664 -6.027 0.77 1 87.5 97 LYS A N 1
ATOM 782 C CA . LYS A 1 97 ? -9.859 -5.215 1.017 1 87.5 97 LYS A CA 1
ATOM 783 C C . LYS A 1 97 ? -10.906 -6.004 1.79 1 87.5 97 LYS A C 1
ATOM 785 O O . LYS A 1 97 ? -11.578 -6.871 1.227 1 87.5 97 LYS A O 1
ATOM 790 N N . PRO A 1 98 ? -10.984 -5.598 3.068 1 82.25 98 PRO A N 1
ATOM 791 C CA . PRO A 1 98 ? -12.008 -6.285 3.857 1 82.25 98 PRO A CA 1
ATOM 792 C C . PRO A 1 98 ? -13.422 -5.758 3.59 1 82.25 98 PRO A C 1
ATOM 794 O O . PRO A 1 98 ? -13.578 -4.688 2.994 1 82.25 98 PRO A O 1
ATOM 797 N N . ARG A 1 99 ? -14.43 -6.473 3.975 1 76.81 99 ARG A N 1
ATOM 798 C CA . ARG A 1 99 ? -15.828 -6.09 3.824 1 76.81 99 ARG A CA 1
ATOM 799 C C . ARG A 1 99 ? -16.125 -4.785 4.551 1 76.81 99 ARG A C 1
ATOM 801 O O . ARG A 1 99 ? -16.953 -3.99 4.105 1 76.81 99 ARG A O 1
ATOM 808 N N . GLY A 1 100 ? -15.469 -4.555 5.676 1 71 100 GLY A N 1
ATOM 809 C CA . GLY A 1 100 ? -15.719 -3.354 6.457 1 71 100 GLY A CA 1
ATOM 810 C C . GLY A 1 100 ? -15.172 -2.094 5.809 1 71 100 GLY A C 1
ATOM 811 O O . GLY A 1 100 ? -15.391 -0.988 6.305 1 71 100 GLY A O 1
ATOM 812 N N . GLY A 1 101 ? -14.438 -2.254 4.68 1 74.56 101 GLY A N 1
ATOM 813 C CA . GLY A 1 101 ? -13.906 -1.101 3.975 1 74.56 101 GLY A CA 1
ATOM 814 C C . GLY A 1 101 ? -12.43 -0.872 4.23 1 74.56 101 GLY A C 1
ATOM 815 O O . GLY A 1 101 ? -11.82 -1.586 5.027 1 74.56 101 GLY A O 1
ATOM 816 N N . GLY A 1 102 ? -11.914 0.039 3.438 1 80.94 102 GLY A N 1
ATOM 817 C CA . GLY A 1 102 ? -10.492 0.323 3.551 1 80.94 102 GLY A CA 1
ATOM 818 C C . GLY A 1 102 ? -9.617 -0.729 2.893 1 80.94 102 GLY A C 1
ATOM 819 O O . GLY A 1 102 ? -10.102 -1.531 2.092 1 80.94 102 GLY A O 1
ATOM 820 N N . ILE A 1 103 ? -8.383 -0.594 3.18 1 86.88 103 ILE A N 1
ATOM 821 C CA . ILE A 1 103 ? -7.418 -1.596 2.742 1 86.88 103 ILE A CA 1
ATOM 822 C C . ILE A 1 103 ? -6.418 -1.874 3.863 1 86.88 103 ILE A C 1
ATOM 824 O O . ILE A 1 103 ? -6.211 -1.033 4.742 1 86.88 103 ILE A O 1
ATOM 828 N N . ARG A 1 104 ? -5.926 -3.121 3.832 1 86.38 104 ARG A N 1
ATOM 829 C CA . ARG A 1 104 ? -4.852 -3.521 4.73 1 86.38 104 ARG A CA 1
ATOM 830 C C . ARG A 1 104 ? -3.674 -4.102 3.955 1 86.38 104 ARG A C 1
ATOM 832 O O . ARG A 1 104 ? -3.867 -4.867 3.006 1 86.38 104 ARG A O 1
ATOM 839 N N . ASN A 1 105 ? -2.527 -3.643 4.426 1 87.38 105 ASN A N 1
ATOM 840 C CA . ASN A 1 105 ? -1.31 -4.137 3.793 1 87.38 105 ASN A CA 1
ATOM 841 C C . ASN A 1 105 ? -0.481 -4.984 4.754 1 87.38 105 ASN A C 1
ATOM 843 O O . ASN A 1 105 ? -0.417 -4.688 5.949 1 87.38 105 ASN A O 1
ATOM 847 N N . PHE A 1 106 ? 0.09 -5.941 4.246 1 87.56 106 PHE A N 1
ATOM 848 C CA . PHE A 1 106 ? 0.996 -6.812 4.988 1 87.56 106 PHE A CA 1
ATOM 849 C C . PHE A 1 106 ? 2.332 -6.941 4.27 1 87.56 106 PHE A C 1
ATOM 851 O O . PHE A 1 106 ? 2.371 -7.18 3.061 1 87.56 106 PHE A O 1
ATOM 858 N N . ASN A 1 107 ? 3.357 -6.859 5.082 1 87.38 107 ASN A N 1
ATOM 859 C CA . ASN A 1 107 ? 4.699 -6.828 4.508 1 87.38 107 ASN A CA 1
ATOM 860 C C . ASN A 1 107 ? 5.41 -8.172 4.676 1 87.38 107 ASN A C 1
ATOM 862 O O . ASN A 1 107 ? 5.551 -8.664 5.793 1 87.38 107 ASN A O 1
ATOM 866 N N . VAL A 1 108 ? 5.801 -8.68 3.561 1 91.06 108 VAL A N 1
ATOM 867 C CA . VAL A 1 108 ? 6.668 -9.852 3.523 1 91.06 108 VAL A CA 1
ATOM 868 C C . VAL A 1 108 ? 8.062 -9.445 3.051 1 91.06 108 VAL A C 1
ATOM 870 O O . VAL A 1 108 ? 8.219 -8.891 1.964 1 91.06 108 VAL A O 1
ATOM 873 N N . SER A 1 109 ? 9.117 -9.75 3.879 1 91.19 109 SER A N 1
ATOM 874 C CA . SER A 1 109 ? 10.438 -9.172 3.645 1 91.19 109 SER A CA 1
ATOM 875 C C . SER A 1 109 ? 11.195 -9.945 2.568 1 91.19 109 SER A C 1
ATOM 877 O O . SER A 1 109 ? 12.039 -9.383 1.865 1 91.19 109 SER A O 1
ATOM 879 N N . LYS A 1 110 ? 10.93 -11.211 2.5 1 94.31 110 LYS A N 1
ATOM 880 C CA . LYS A 1 110 ? 11.586 -12.07 1.518 1 94.31 110 LYS A CA 1
ATOM 881 C C . LYS A 1 110 ? 10.586 -13.016 0.858 1 94.31 110 LYS A C 1
ATOM 883 O O . LYS A 1 110 ? 9.781 -13.656 1.543 1 94.31 110 LYS A O 1
ATOM 888 N N . PHE A 1 111 ? 10.68 -13.039 -0.448 1 97.06 111 PHE A N 1
ATOM 889 C CA . PHE A 1 111 ? 9.797 -13.898 -1.229 1 97.06 111 PHE A CA 1
ATOM 890 C C . PHE A 1 111 ? 10.531 -14.461 -2.443 1 97.06 111 PHE A C 1
ATOM 892 O O . PHE A 1 111 ? 10.906 -13.719 -3.346 1 97.06 111 PHE A O 1
ATOM 899 N N . ILE A 1 112 ? 10.695 -15.781 -2.434 1 98.38 112 ILE A N 1
ATOM 900 C CA . ILE A 1 112 ? 11.367 -16.5 -3.508 1 98.38 112 ILE A CA 1
ATOM 901 C C . ILE A 1 112 ? 10.547 -17.719 -3.908 1 98.38 112 ILE A C 1
ATOM 903 O O . ILE A 1 112 ? 10.023 -18.438 -3.047 1 98.38 112 ILE A O 1
ATOM 907 N N . VAL A 1 113 ? 10.398 -17.891 -5.188 1 98.62 113 VAL A N 1
ATOM 908 C CA . VAL A 1 113 ? 9.805 -19.109 -5.723 1 98.62 113 VAL A CA 1
ATOM 909 C C . VAL A 1 113 ? 10.852 -19.906 -6.5 1 98.62 113 VAL A C 1
ATOM 911 O O . VAL A 1 113 ? 11.469 -19.375 -7.43 1 98.62 113 VAL A O 1
ATOM 914 N N . LEU A 1 114 ? 11.086 -21.141 -6.125 1 98.44 114 LEU A N 1
ATOM 915 C CA . LEU A 1 114 ? 12.094 -22 -6.758 1 98.44 114 LEU A CA 1
ATOM 916 C C . LEU A 1 114 ? 11.562 -22.578 -8.062 1 98.44 114 LEU A C 1
ATOM 918 O O . LEU A 1 114 ? 10.414 -22.328 -8.438 1 98.44 114 LEU A O 1
ATOM 922 N N . SER A 1 115 ? 12.422 -23.328 -8.758 1 98.12 115 SER A N 1
ATOM 923 C CA . SER A 1 115 ? 12.078 -23.859 -10.062 1 98.12 115 SER A CA 1
ATOM 924 C C . SER A 1 115 ? 11.031 -24.969 -9.945 1 98.12 115 SER A C 1
ATOM 926 O O . SER A 1 115 ? 10.703 -25.406 -8.844 1 98.12 115 SER A O 1
ATOM 928 N N . GLU A 1 116 ? 10.539 -25.406 -11.07 1 97.81 116 GLU A N 1
ATOM 929 C CA . GLU A 1 116 ? 9.555 -26.469 -11.086 1 97.81 116 GLU A CA 1
ATOM 930 C C . GLU A 1 116 ? 10.148 -27.781 -10.578 1 97.81 116 GLU A C 1
ATOM 932 O O . GLU A 1 116 ? 9.422 -28.656 -10.086 1 97.81 116 GLU A O 1
ATOM 937 N N . ASN A 1 117 ? 11.461 -28 -10.672 1 97.31 117 ASN A N 1
ATOM 938 C CA . ASN A 1 117 ? 12.125 -29.203 -10.141 1 97.31 117 ASN A CA 1
ATOM 939 C C . ASN A 1 117 ? 11.883 -29.344 -8.641 1 97.31 117 ASN A C 1
ATOM 941 O O . ASN A 1 117 ? 11.883 -30.469 -8.117 1 97.31 117 ASN A O 1
ATOM 945 N N . SER A 1 118 ? 11.648 -28.281 -8.016 1 97 118 SER A N 1
ATOM 946 C CA . SER A 1 118 ? 11.328 -28.281 -6.594 1 97 118 SER A CA 1
ATOM 94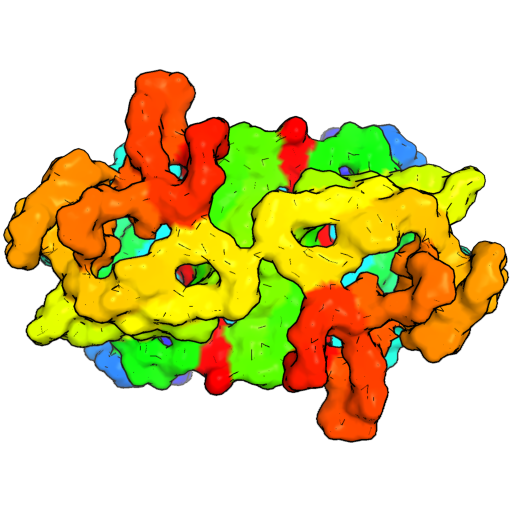7 C C . SER A 1 118 ? 9.852 -28.016 -6.352 1 97 118 SER A C 1
ATOM 949 O O . SER A 1 118 ? 9.461 -27.562 -5.277 1 97 118 SER A O 1
ATOM 951 N N . SER A 1 119 ? 9.062 -28.094 -7.426 1 97.38 119 SER A N 1
ATOM 952 C CA . SER A 1 119 ? 7.617 -27.891 -7.375 1 97.38 119 SER A CA 1
ATOM 953 C C . SER A 1 119 ? 7.285 -26.453 -6.969 1 97.38 119 SER A C 1
ATOM 955 O O . SER A 1 119 ? 6.352 -26.219 -6.191 1 97.38 119 SER A O 1
ATOM 957 N N . PHE A 1 120 ? 8.109 -25.594 -7.383 1 98.12 120 PHE A N 1
ATOM 958 C CA . PHE A 1 120 ? 7.91 -24.172 -7.133 1 98.12 120 PHE A CA 1
ATOM 959 C C . PHE A 1 120 ? 7.797 -23.891 -5.637 1 98.12 120 PHE A C 1
ATOM 961 O O . PHE A 1 120 ? 6.961 -23.094 -5.207 1 98.12 120 PHE A O 1
ATOM 968 N N . ALA A 1 121 ? 8.609 -24.547 -4.867 1 97.56 121 ALA A N 1
ATOM 969 C CA . ALA A 1 121 ? 8.641 -24.281 -3.428 1 97.56 121 ALA A CA 1
ATOM 970 C C . ALA A 1 121 ? 8.953 -22.828 -3.135 1 97.56 121 ALA A C 1
ATOM 972 O O . ALA A 1 121 ? 9.688 -22.172 -3.885 1 97.56 121 ALA A O 1
ATOM 973 N N . ILE A 1 122 ? 8.391 -22.375 -1.961 1 97.5 122 ILE A N 1
ATOM 974 C CA . ILE A 1 122 ? 8.562 -20.953 -1.649 1 97.5 122 ILE A CA 1
ATOM 975 C C . ILE A 1 122 ? 9.531 -20.797 -0.48 1 97.5 122 ILE A C 1
ATOM 977 O O . ILE A 1 122 ? 9.594 -21.656 0.403 1 97.5 122 ILE A O 1
ATOM 981 N N . ARG A 1 123 ? 10.383 -19.812 -0.521 1 97.94 123 ARG A N 1
ATOM 982 C CA . ARG A 1 123 ? 11.125 -19.25 0.601 1 97.94 123 ARG A CA 1
ATOM 983 C C . ARG A 1 123 ? 10.586 -17.875 0.983 1 97.94 123 ARG A C 1
ATOM 985 O O . ARG A 1 123 ? 10.664 -16.922 0.195 1 97.94 123 ARG A O 1
ATOM 992 N N . VAL A 1 124 ? 10 -17.828 2.166 1 95.62 124 VAL A N 1
ATOM 993 C CA . VAL A 1 124 ? 9.25 -16.625 2.508 1 95.62 124 VAL A CA 1
ATOM 994 C C . VAL A 1 124 ? 9.469 -16.281 3.979 1 95.62 124 VAL A C 1
ATOM 996 O O . VAL A 1 124 ? 9.5 -17.172 4.832 1 95.62 124 VAL A O 1
ATOM 999 N N . TYR A 1 125 ? 9.766 -15.016 4.219 1 92.88 125 TYR A N 1
ATOM 1000 C CA . TYR A 1 125 ? 9.906 -14.469 5.566 1 92.88 125 TYR A CA 1
ATOM 1001 C C . TYR A 1 125 ? 9.102 -13.18 5.719 1 92.88 125 TYR A C 1
ATOM 1003 O O . TYR A 1 125 ? 9.266 -12.242 4.934 1 92.88 125 TYR A O 1
ATOM 1011 N N . ASP A 1 126 ? 8.25 -13.164 6.723 1 86.38 126 ASP A N 1
ATOM 1012 C CA . ASP A 1 126 ? 7.496 -11.945 7.016 1 86.38 126 ASP A CA 1
ATOM 1013 C C . ASP A 1 126 ? 8.406 -10.859 7.578 1 86.38 126 ASP A C 1
ATOM 1015 O O . ASP A 1 126 ? 9.43 -11.156 8.195 1 86.38 126 ASP A O 1
ATOM 1019 N N . ALA A 1 127 ? 8.062 -9.594 7.277 1 82.25 127 ALA A N 1
ATOM 1020 C CA . ALA A 1 127 ? 8.773 -8.484 7.914 1 82.25 127 ALA A CA 1
ATOM 1021 C C . ALA A 1 127 ? 8.516 -8.461 9.422 1 82.25 127 ALA A C 1
ATOM 1023 O O . ALA A 1 127 ? 7.492 -8.961 9.891 1 82.25 127 ALA A O 1
ATOM 1024 N N . PRO A 1 128 ? 9.531 -7.953 10.141 1 73.94 128 PRO A N 1
ATOM 1025 C CA . PRO A 1 128 ? 9.297 -7.848 11.578 1 73.94 128 PRO A CA 1
ATOM 1026 C C . PRO A 1 128 ? 8.008 -7.102 11.914 1 73.94 128 PRO A C 1
ATOM 1028 O O . PRO A 1 128 ? 7.75 -6.027 11.367 1 73.94 128 PRO A O 1
ATOM 1031 N N . GLY A 1 129 ? 7.188 -7.793 12.758 1 71.44 129 GLY A N 1
ATOM 1032 C CA . GLY A 1 129 ? 5.945 -7.168 13.195 1 71.44 129 GLY A CA 1
ATOM 1033 C C . GLY A 1 129 ? 4.812 -7.344 12.203 1 71.44 129 GLY A C 1
ATOM 1034 O O . GLY A 1 129 ? 3.682 -6.922 12.469 1 71.44 129 GLY A O 1
ATOM 1035 N N . SER A 1 130 ? 5.133 -7.84 11.07 1 75.5 130 SER A N 1
ATOM 1036 C CA . SER A 1 130 ? 4.074 -8.07 10.094 1 75.5 130 SER A CA 1
ATOM 1037 C C . SER A 1 130 ? 3.01 -9.016 10.641 1 75.5 130 SER A C 1
ATOM 1039 O O . SER A 1 130 ? 3.322 -9.953 11.375 1 75.5 130 SER A O 1
ATOM 1041 N N . GLN A 1 131 ? 1.808 -8.797 10.242 1 72.81 131 GLN A N 1
ATOM 1042 C CA . GLN A 1 131 ? 0.706 -9.68 10.625 1 72.81 131 GLN A CA 1
ATOM 1043 C C . GLN A 1 131 ? 0.403 -10.688 9.523 1 72.81 131 GLN A C 1
ATOM 1045 O O . GLN A 1 131 ? -0.592 -11.414 9.602 1 72.81 131 GLN A O 1
ATOM 1050 N N . SER A 1 132 ? 1.273 -10.633 8.57 1 78.94 132 SER A N 1
ATOM 1051 C CA . SER A 1 132 ? 1.146 -11.672 7.555 1 78.94 132 SER A CA 1
ATOM 1052 C C . SER A 1 132 ? 1.352 -13.062 8.148 1 78.94 132 SER A C 1
ATOM 1054 O O . SER A 1 132 ? 2.059 -13.219 9.141 1 78.94 132 SER A O 1
ATOM 1056 N N . CYS A 1 133 ? 0.692 -14.031 7.562 1 79.94 133 CYS A N 1
ATOM 1057 C CA . CYS A 1 133 ? 0.878 -15.406 8.008 1 79.94 133 CYS A CA 1
ATOM 1058 C C . CYS A 1 133 ? 1.604 -16.234 6.945 1 79.94 133 CYS A C 1
ATOM 1060 O O . CYS A 1 133 ? 1.609 -17.453 7.004 1 79.94 133 CYS A O 1
ATOM 1062 N N . LEU A 1 134 ? 2.166 -15.609 6.004 1 87.69 134 LEU A N 1
ATOM 1063 C CA . LEU A 1 134 ? 2.725 -16.328 4.859 1 87.69 134 LEU A CA 1
ATOM 1064 C C . LEU A 1 134 ? 3.99 -17.078 5.254 1 87.69 134 LEU A C 1
ATOM 1066 O O . LEU A 1 134 ? 4.328 -18.094 4.641 1 87.69 134 LEU A O 1
ATOM 1070 N N . SER A 1 135 ? 4.652 -16.609 6.312 1 88.62 135 SER A N 1
ATOM 1071 C CA . SER A 1 135 ? 5.926 -17.203 6.699 1 88.62 135 SER A CA 1
ATOM 1072 C C . SER A 1 135 ? 5.734 -18.641 7.176 1 88.62 135 SER A C 1
ATOM 1074 O O . SER A 1 135 ? 6.684 -19.438 7.18 1 88.62 135 SER A O 1
ATOM 1076 N N . GLN A 1 136 ? 4.562 -19 7.578 1 87.5 136 GLN A N 1
ATOM 1077 C CA . GLN A 1 136 ? 4.305 -20.359 8.055 1 87.5 136 GLN A CA 1
ATOM 1078 C C . GLN A 1 136 ? 4.449 -21.375 6.926 1 87.5 136 GLN A C 1
ATOM 1080 O O . GLN A 1 136 ? 4.574 -22.578 7.176 1 87.5 136 GLN A O 1
ATOM 1085 N N . TYR A 1 137 ? 4.449 -20.906 5.711 1 90.31 137 TYR A N 1
ATOM 1086 C CA . TYR A 1 137 ? 4.516 -21.797 4.562 1 90.31 137 TYR A CA 1
ATOM 1087 C C . TYR A 1 137 ? 5.941 -21.906 4.035 1 90.31 137 TYR A C 1
ATOM 1089 O O . TYR A 1 137 ? 6.188 -22.562 3.021 1 90.31 137 TYR A O 1
ATOM 1097 N N . ASN A 1 138 ? 6.895 -21.297 4.727 1 94.88 138 ASN A N 1
ATOM 1098 C CA . ASN A 1 138 ? 8.273 -21.328 4.254 1 94.88 138 ASN A CA 1
ATOM 1099 C C . ASN A 1 138 ? 8.75 -22.75 4 1 94.88 138 ASN A C 1
ATOM 1101 O O . ASN A 1 138 ? 8.656 -23.609 4.883 1 94.88 138 ASN A O 1
ATOM 1105 N N . GLY A 1 139 ? 9.188 -22.938 2.758 1 95.62 139 GLY A N 1
ATOM 1106 C CA . GLY A 1 139 ? 9.758 -24.219 2.414 1 95.62 139 GLY A CA 1
ATOM 1107 C C . GLY A 1 139 ? 8.742 -25.188 1.829 1 95.62 139 GLY A C 1
ATOM 1108 O O . GLY A 1 139 ? 9.094 -26.281 1.37 1 95.62 139 GLY A O 1
ATOM 1109 N N . THR A 1 140 ? 7.535 -24.797 1.769 1 94.19 140 THR A N 1
ATOM 1110 C CA . THR A 1 140 ? 6.516 -25.703 1.26 1 94.19 140 THR A CA 1
ATOM 1111 C C . THR A 1 140 ? 6.469 -25.672 -0.265 1 94.19 140 THR A C 1
ATOM 1113 O O . THR A 1 140 ? 6.852 -24.672 -0.878 1 94.19 140 THR A O 1
ATOM 1116 N N . GLN A 1 141 ? 6.004 -26.75 -0.789 1 95.31 141 GLN A N 1
ATOM 1117 C CA . GLN A 1 141 ? 5.828 -26.859 -2.232 1 95.31 141 GLN A CA 1
ATOM 1118 C C . GLN A 1 141 ? 4.445 -26.375 -2.658 1 95.31 141 GLN A C 1
ATOM 1120 O O . GLN A 1 141 ? 3.492 -26.438 -1.882 1 95.31 141 GLN A O 1
ATOM 1125 N N . PHE A 1 142 ? 4.391 -25.906 -3.92 1 96.31 142 PHE A N 1
ATOM 1126 C CA . PHE A 1 142 ? 3.096 -25.531 -4.473 1 96.31 142 PHE A CA 1
ATOM 1127 C C . PHE A 1 142 ? 2.256 -26.766 -4.773 1 96.31 142 PHE A C 1
ATOM 1129 O O . PHE A 1 142 ? 2.785 -27.797 -5.191 1 96.31 142 PHE A O 1
ATOM 1136 N N . THR A 1 143 ? 0.973 -26.625 -4.516 1 94.69 143 THR A N 1
ATOM 1137 C CA . THR A 1 143 ? 0.089 -27.766 -4.727 1 94.69 143 THR A CA 1
ATOM 1138 C C . THR A 1 143 ? -1.168 -27.344 -5.48 1 94.69 143 THR A C 1
ATOM 1140 O O . THR A 1 143 ? -1.688 -26.25 -5.273 1 94.69 143 THR A O 1
ATOM 1143 N N . THR A 1 144 ? -1.601 -28.188 -6.375 1 95 144 THR A N 1
ATOM 1144 C CA . THR A 1 144 ? -2.889 -28.094 -7.055 1 95 144 THR A CA 1
ATOM 1145 C C . THR A 1 144 ? -3.68 -29.391 -6.887 1 95 144 THR A C 1
ATOM 1147 O O . THR A 1 144 ? -3.164 -30.375 -6.348 1 95 144 THR A O 1
ATOM 1150 N N . PHE A 1 145 ? -4.934 -29.328 -7.277 1 93.06 145 PHE A N 1
ATOM 1151 C CA . PHE A 1 145 ? -5.77 -30.5 -7.059 1 93.06 145 PHE A CA 1
ATOM 1152 C C . PHE A 1 145 ? -5.258 -31.688 -7.863 1 93.06 145 PHE A C 1
ATOM 1154 O O . PHE A 1 145 ? -5.488 -32.844 -7.492 1 93.06 145 PHE A O 1
ATOM 1161 N N . ASP A 1 146 ? -4.523 -31.453 -8.984 1 95.88 146 ASP A N 1
ATOM 1162 C CA . ASP A 1 146 ? -4.066 -32.5 -9.875 1 95.88 146 ASP A CA 1
ATOM 1163 C C . ASP A 1 146 ? -2.582 -32.812 -9.656 1 95.88 146 ASP A C 1
ATOM 1165 O O . ASP A 1 146 ? -1.996 -33.625 -10.375 1 95.88 146 ASP A O 1
ATOM 1169 N N . ARG A 1 147 ? -1.933 -32.156 -8.773 1 93.56 147 ARG A N 1
ATOM 1170 C CA . ARG A 1 147 ? -0.562 -32.438 -8.352 1 93.56 147 ARG A CA 1
ATOM 1171 C C . ARG A 1 147 ? -0.398 -32.25 -6.848 1 93.56 147 ARG A C 1
ATOM 1173 O O . ARG A 1 147 ? -0.08 -31.141 -6.387 1 93.56 147 ARG A O 1
ATOM 1180 N N . VAL A 1 148 ? -0.568 -33.312 -6.211 1 82.88 148 VAL A N 1
ATOM 1181 C CA . VAL A 1 148 ? -0.646 -33.25 -4.758 1 82.88 148 VAL A CA 1
ATOM 1182 C C . VAL A 1 148 ? 0.659 -33.781 -4.152 1 82.88 148 VAL A C 1
ATOM 1184 O O . VAL A 1 148 ? 1.251 -34.719 -4.652 1 82.88 148 VAL A O 1
ATOM 1187 N N . ASN A 1 149 ? 1.203 -33.031 -3.322 1 68.62 149 ASN A N 1
ATOM 1188 C CA . ASN A 1 149 ? 2.369 -33.531 -2.617 1 68.62 149 ASN A CA 1
ATOM 1189 C C . ASN A 1 149 ? 1.964 -34.344 -1.393 1 68.62 149 ASN A C 1
ATOM 1191 O O . ASN A 1 149 ? 2.609 -35.344 -1.063 1 68.62 149 ASN A O 1
ATOM 1195 N N . SER A 1 150 ? 1.191 -33.781 -0.478 1 62.84 150 SER A N 1
ATOM 1196 C CA . SER A 1 150 ? 0.854 -34.594 0.689 1 62.84 150 SER A CA 1
ATOM 1197 C C . SER A 1 150 ? -0.656 -34.688 0.883 1 62.84 150 SER A C 1
ATOM 1199 O O . SER A 1 150 ? -1.263 -35.719 0.61 1 62.84 150 SER A O 1
ATOM 1201 N N . ALA A 1 151 ? -1.217 -33.625 1.666 1 68.62 151 ALA A N 1
ATOM 1202 C CA . ALA A 1 151 ? -2.652 -33.5 1.91 1 68.62 151 ALA A CA 1
ATOM 1203 C C . ALA A 1 151 ? -3.35 -32.781 0.754 1 68.62 151 ALA A C 1
ATOM 1205 O O . ALA A 1 151 ? -2.738 -31.969 0.061 1 68.62 151 ALA A O 1
ATOM 1206 N N . ASN A 1 152 ? -4.422 -33.469 0.22 1 83.38 152 ASN A N 1
ATOM 1207 C CA . ASN A 1 152 ? -5.137 -32.875 -0.906 1 83.38 152 ASN A CA 1
ATOM 1208 C C . ASN A 1 152 ? -5.75 -31.531 -0.537 1 83.38 152 ASN A C 1
ATOM 1210 O O . ASN A 1 152 ? -6.941 -31.297 -0.767 1 83.38 152 ASN A O 1
ATOM 1214 N N . CYS A 1 153 ? -4.844 -30.641 0.022 1 86.62 153 CYS A N 1
ATOM 1215 C CA . CYS A 1 153 ? -5.281 -29.344 0.516 1 86.62 153 CYS A CA 1
ATOM 1216 C C . CYS A 1 153 ? -5.859 -28.5 -0.613 1 86.62 153 CYS A C 1
ATOM 1218 O O . CYS A 1 153 ? -6.812 -27.75 -0.406 1 86.62 153 CYS A O 1
ATOM 1220 N N . ALA A 1 154 ? -5.281 -28.547 -1.777 1 89.25 154 ALA A N 1
ATOM 1221 C CA . ALA A 1 154 ? -5.754 -27.766 -2.908 1 89.25 154 ALA A CA 1
ATOM 1222 C C . ALA A 1 154 ? -7.18 -28.156 -3.295 1 89.25 154 ALA A C 1
ATOM 1224 O O . ALA A 1 154 ? -7.996 -27.297 -3.629 1 89.25 154 ALA A O 1
ATOM 1225 N N . ALA A 1 155 ? -7.418 -29.438 -3.254 1 86.31 155 ALA A N 1
ATOM 1226 C CA . ALA A 1 155 ? -8.766 -29.906 -3.549 1 86.31 155 ALA A CA 1
ATOM 1227 C C . ALA A 1 155 ? -9.75 -29.469 -2.461 1 86.3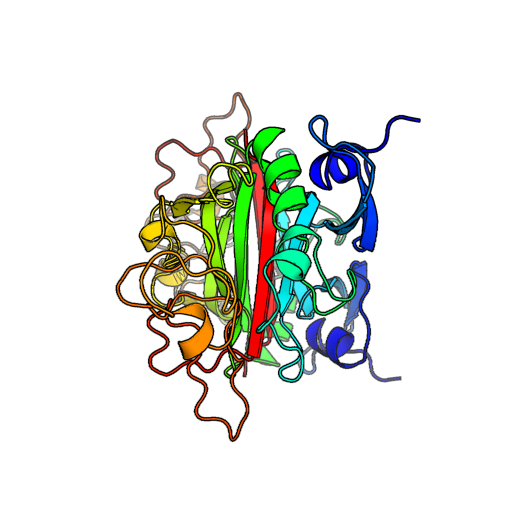1 155 ALA A C 1
ATOM 1229 O O . ALA A 1 155 ? -10.867 -29.062 -2.756 1 86.31 155 ALA A O 1
ATOM 1230 N N . ILE A 1 156 ? -9.344 -29.547 -1.261 1 83.12 156 ILE A N 1
ATOM 1231 C CA . ILE A 1 156 ? -10.18 -29.219 -0.111 1 83.12 156 ILE A CA 1
ATOM 1232 C C . ILE A 1 156 ? -10.516 -27.734 -0.13 1 83.12 156 ILE A C 1
ATOM 1234 O O . ILE A 1 156 ? -11.672 -27.344 0.061 1 83.12 156 ILE A O 1
ATOM 1238 N N . ASN A 1 157 ? -9.5 -26.891 -0.408 1 82.56 157 ASN A N 1
ATOM 1239 C CA . ASN A 1 157 ? -9.664 -25.438 -0.335 1 82.56 157 ASN A CA 1
ATOM 1240 C C . ASN A 1 157 ? -10.125 -24.859 -1.669 1 82.56 157 ASN A C 1
ATOM 1242 O O . ASN A 1 157 ? -10.531 -23.703 -1.737 1 82.56 157 ASN A O 1
ATOM 1246 N N . GLY A 1 158 ? -10.039 -25.641 -2.744 1 85.69 158 GLY A N 1
ATOM 1247 C CA . GLY A 1 158 ? -10.484 -25.188 -4.055 1 85.69 158 GLY A CA 1
ATOM 1248 C C . GLY A 1 158 ? -9.547 -24.172 -4.688 1 85.69 158 GLY A C 1
ATOM 1249 O O . GLY A 1 158 ? -10 -23.234 -5.348 1 85.69 158 GLY A O 1
ATOM 1250 N N . SER A 1 159 ? -8.32 -24.25 -4.488 1 90.88 159 SER A N 1
ATOM 1251 C CA . SER A 1 159 ? -7.34 -23.344 -5.074 1 90.88 159 SER A CA 1
ATOM 1252 C C . SER A 1 159 ? -5.93 -23.922 -4.992 1 90.88 159 SER A C 1
ATOM 1254 O O . SER A 1 159 ? -5.621 -24.688 -4.078 1 90.88 159 SER A O 1
ATOM 1256 N N . GLY A 1 160 ? -5.105 -23.625 -5.984 1 93.06 160 GLY A N 1
ATOM 1257 C CA . GLY A 1 160 ? -3.682 -23.875 -5.844 1 93.06 160 GLY A CA 1
ATOM 1258 C C . GLY A 1 160 ? -3 -22.922 -4.887 1 93.06 160 GLY A C 1
ATOM 1259 O O . GLY A 1 160 ? -3.338 -21.734 -4.844 1 93.06 160 GLY A O 1
ATOM 1260 N N . TRP A 1 161 ? -2.104 -23.453 -4.133 1 93.44 161 TRP A N 1
ATOM 1261 C CA . TRP A 1 161 ? -1.398 -22.641 -3.145 1 93.44 161 TRP A CA 1
ATOM 1262 C C . TRP A 1 161 ? -0.237 -23.422 -2.533 1 93.44 161 TRP A C 1
ATOM 1264 O O . TRP A 1 161 ? -0.088 -24.625 -2.777 1 93.44 161 TRP A O 1
ATOM 1274 N N . TRP A 1 162 ? 0.618 -22.672 -1.832 1 94.19 162 TRP A N 1
ATOM 1275 C CA . TRP A 1 162 ? 1.562 -23.312 -0.926 1 94.19 162 TRP A CA 1
ATOM 1276 C C . TRP A 1 162 ? 0.883 -23.703 0.385 1 94.19 162 TRP A C 1
ATOM 1278 O O . TRP A 1 162 ? 0.451 -22.828 1.144 1 94.19 162 TRP A O 1
ATOM 1288 N N . TYR A 1 163 ? 0.807 -25.016 0.635 1 89.25 163 TYR A N 1
ATOM 1289 C CA . TYR A 1 163 ? 0.121 -25.484 1.83 1 89.25 163 TYR A CA 1
ATOM 1290 C C . TYR A 1 163 ? 1.086 -26.219 2.76 1 89.25 163 TYR A C 1
ATOM 1292 O O . TYR A 1 163 ? 2.014 -26.875 2.301 1 89.25 163 TYR A O 1
ATOM 1300 N N . ASN A 1 164 ? 0.799 -26 3.982 1 85.69 164 ASN A N 1
ATOM 1301 C CA . ASN A 1 164 ? 1.387 -26.922 4.945 1 85.69 164 ASN A CA 1
ATOM 1302 C C . ASN A 1 164 ? 0.463 -28.109 5.223 1 85.69 164 ASN A C 1
ATOM 1304 O O . ASN A 1 164 ? -0.56 -28.266 4.555 1 85.69 164 ASN A O 1
ATOM 1308 N N . SER A 1 165 ? 0.832 -28.922 6.18 1 81.38 165 SER A N 1
ATOM 1309 C CA . SER A 1 165 ? 0.117 -30.172 6.438 1 81.38 165 SER A CA 1
ATOM 1310 C C . SER A 1 165 ? -1.262 -29.906 7.031 1 81.38 165 SER A C 1
ATOM 1312 O O . SER A 1 165 ? -2.15 -30.75 6.957 1 81.38 165 SER A O 1
ATOM 1314 N N . THR A 1 166 ? -1.474 -28.688 7.48 1 77.06 166 THR A N 1
ATOM 1315 C CA . THR A 1 166 ? -2.73 -28.391 8.156 1 77.06 166 THR A CA 1
ATOM 1316 C C . THR A 1 166 ? -3.713 -27.719 7.199 1 77.06 166 THR A C 1
ATOM 1318 O O . THR A 1 166 ? -4.863 -27.469 7.562 1 77.06 166 THR A O 1
ATOM 1321 N N . CYS A 1 167 ? -3.318 -27.609 5.988 1 78.25 167 CYS A N 1
ATOM 1322 C CA . CYS A 1 167 ? -4.141 -26.922 4.996 1 78.25 167 CYS A CA 1
ATOM 1323 C C . CYS A 1 167 ? -4.668 -25.609 5.547 1 78.25 167 CYS A C 1
ATOM 1325 O O . CYS A 1 167 ? -5.836 -25.266 5.34 1 78.25 167 CYS A O 1
ATOM 1327 N N . SER A 1 168 ? -3.762 -24.875 6.188 1 67.75 168 SER A N 1
ATOM 1328 C CA . SER A 1 168 ? -4.105 -23.672 6.934 1 67.75 168 SER A CA 1
ATOM 1329 C C . SER A 1 168 ? -4.758 -22.625 6.027 1 67.75 168 SER A C 1
ATOM 1331 O O . SER A 1 168 ? -4.727 -22.766 4.801 1 67.75 168 SER A O 1
ATOM 1333 N N . ASP A 1 169 ? -5.219 -21.609 6.68 1 68.62 169 ASP A N 1
ATOM 1334 C CA . ASP A 1 169 ? -6.129 -20.641 6.09 1 68.62 169 ASP A CA 1
ATOM 1335 C C . ASP A 1 169 ? -5.367 -19.438 5.535 1 68.62 169 ASP A C 1
ATOM 1337 O O . ASP A 1 169 ? -5.965 -18.531 4.953 1 68.62 169 ASP A O 1
ATOM 1341 N N . CYS A 1 170 ? -4.082 -19.344 5.492 1 79.69 170 CYS A N 1
ATOM 1342 C CA . CYS A 1 170 ? -3.406 -18.188 4.941 1 79.69 170 CYS A CA 1
ATOM 1343 C C . CYS A 1 170 ? -3.201 -18.328 3.439 1 79.69 170 CYS A C 1
ATOM 1345 O O . CYS A 1 170 ? -2.064 -18.359 2.963 1 79.69 170 CYS A O 1
ATOM 1347 N N . ASN A 1 171 ? -4.363 -18.484 2.742 1 86.31 171 ASN A N 1
ATOM 1348 C CA . ASN A 1 171 ? -4.398 -18.703 1.301 1 86.31 171 ASN A CA 1
ATOM 1349 C C . ASN A 1 171 ? -5.059 -17.547 0.567 1 86.31 171 ASN A C 1
ATOM 1351 O O . ASN A 1 171 ? -6.277 -17.375 0.643 1 86.31 171 ASN A O 1
ATOM 1355 N N . LEU A 1 172 ? -4.285 -16.797 -0.178 1 88.56 172 LEU A N 1
ATOM 1356 C CA . LEU A 1 172 ? -4.762 -15.594 -0.845 1 88.56 172 LEU A CA 1
ATOM 1357 C C . LEU A 1 172 ? -5.473 -15.938 -2.148 1 88.56 172 LEU A C 1
ATOM 1359 O O . LEU A 1 172 ? -6.117 -15.078 -2.758 1 88.56 172 LEU A O 1
ATOM 1363 N N . ASN A 1 173 ? -5.434 -17.203 -2.521 1 90.19 173 ASN A N 1
ATOM 1364 C CA . ASN A 1 173 ? -6.125 -17.672 -3.717 1 90.19 173 ASN A CA 1
ATOM 1365 C C . ASN A 1 173 ? -7.438 -18.375 -3.367 1 90.19 173 ASN A C 1
ATOM 1367 O O . ASN A 1 173 ? -8.117 -18.906 -4.246 1 90.19 173 ASN A O 1
ATOM 1371 N N . GLY A 1 174 ? -7.719 -18.359 -2.127 1 84.25 174 GLY A N 1
ATOM 1372 C CA . GLY A 1 174 ? -8.953 -19 -1.694 1 84.25 174 GLY A CA 1
ATOM 1373 C C . GLY A 1 174 ? -10.195 -18.234 -2.086 1 84.25 174 GLY A C 1
ATOM 1374 O O . GLY A 1 174 ? -10.102 -17.172 -2.695 1 84.25 174 GLY A O 1
ATOM 1375 N N . ARG A 1 175 ? -11.336 -18.734 -1.732 1 79.12 175 ARG A N 1
ATOM 1376 C CA . ARG A 1 175 ? -12.609 -18.109 -2.08 1 79.12 175 ARG A CA 1
ATOM 1377 C C . ARG A 1 175 ? -12.797 -16.797 -1.343 1 79.12 175 ARG A C 1
ATOM 1379 O O . ARG A 1 175 ? -12.469 -16.688 -0.16 1 79.12 175 ARG A O 1
ATOM 1386 N N . LEU A 1 176 ? -13.289 -15.805 -2.033 1 77.56 176 LEU A N 1
ATOM 1387 C CA . LEU A 1 176 ? -13.609 -14.508 -1.455 1 77.56 176 LEU A CA 1
ATOM 1388 C C . LEU A 1 176 ? -14.984 -14.523 -0.799 1 77.56 176 LEU A C 1
ATOM 1390 O O . LEU A 1 176 ? -15.812 -15.383 -1.112 1 77.56 176 LEU A O 1
ATOM 1394 N N . TYR A 1 177 ? -15.07 -13.695 0.3 1 69.25 177 TYR A N 1
ATOM 1395 C CA . TYR A 1 177 ? -16.359 -13.578 0.976 1 69.25 177 TYR A CA 1
ATOM 1396 C C . TYR A 1 177 ? -17.438 -13.125 0.009 1 69.25 177 TYR A C 1
ATOM 1398 O O . TYR A 1 177 ? -17.234 -12.219 -0.793 1 69.25 177 TYR A O 1
ATOM 1406 N N . ARG A 1 178 ? -18.375 -14.125 -0.22 1 58.06 178 ARG A N 1
ATOM 1407 C CA . ARG A 1 178 ? -19.609 -13.711 -0.869 1 58.06 178 ARG A CA 1
ATOM 1408 C C . ARG A 1 178 ? -20.734 -13.531 0.151 1 58.06 178 ARG A C 1
ATOM 1410 O O . ARG A 1 178 ? -20.703 -14.148 1.218 1 58.06 178 ARG A O 1
ATOM 1417 N N . GLU A 1 179 ? -21.391 -12.414 0.217 1 51.28 179 GLU A N 1
ATOM 1418 C CA . GLU A 1 179 ? -22.516 -12.227 1.114 1 51.28 179 GLU A CA 1
ATOM 1419 C C . GLU A 1 179 ? -23.141 -13.562 1.517 1 51.28 179 GLU A C 1
ATOM 1421 O O . GLU A 1 179 ? -23.609 -13.719 2.643 1 51.28 179 GLU A O 1
ATOM 1426 N N . ASN A 1 180 ? -23.219 -14.531 0.711 1 44.75 180 ASN A N 1
ATOM 1427 C CA . ASN A 1 180 ? -23.953 -15.75 1.017 1 44.75 180 ASN A CA 1
ATOM 1428 C C . ASN A 1 180 ? -23.031 -16.969 1.086 1 44.75 180 ASN A C 1
ATOM 1430 O O . ASN A 1 180 ? -23.5 -18.094 1.225 1 44.75 180 ASN A O 1
ATOM 1434 N N . ALA A 1 181 ? -21.859 -16.703 0.832 1 40.91 181 ALA A N 1
ATOM 1435 C CA . ALA A 1 181 ? -21.094 -17.953 0.793 1 40.91 181 ALA A CA 1
ATOM 1436 C C . ALA A 1 181 ? -20.25 -18.109 2.051 1 40.91 181 ALA A C 1
ATOM 1438 O O . ALA A 1 181 ? -19.859 -17.109 2.68 1 40.91 181 ALA A O 1
ATOM 1439 N N . THR A 1 182 ? -20.438 -19.234 2.883 1 37.84 182 THR A N 1
ATOM 1440 C CA . THR A 1 182 ? -19.547 -19.672 3.957 1 37.84 182 THR A CA 1
ATOM 1441 C C . THR A 1 182 ? -18.094 -19.484 3.566 1 37.84 182 THR A C 1
ATOM 1443 O O . THR A 1 182 ? -17.594 -20.172 2.666 1 37.84 182 THR A O 1
ATOM 1446 N N . ILE A 1 183 ? -17.672 -18.422 3.414 1 41.09 183 ILE A N 1
ATOM 1447 C CA . ILE A 1 183 ? -16.391 -18.062 2.807 1 41.09 183 ILE A CA 1
ATOM 1448 C C . ILE A 1 183 ? -15.242 -18.578 3.666 1 41.09 183 ILE A C 1
ATOM 1450 O O . ILE A 1 183 ? -15.195 -18.312 4.871 1 41.09 183 ILE A O 1
ATOM 1454 N N . ILE A 1 184 ? -14.891 -19.844 3.535 1 37.75 184 ILE A N 1
ATOM 1455 C CA . ILE A 1 184 ? -13.57 -20.188 4.043 1 37.75 184 ILE A CA 1
ATOM 1456 C C . ILE A 1 184 ? -12.555 -19.141 3.592 1 37.75 184 ILE A C 1
ATOM 1458 O O . ILE A 1 184 ? -12.219 -19.047 2.406 1 37.75 184 ILE A O 1
ATOM 1462 N N . GLY A 1 185 ? -12.75 -17.922 3.992 1 40.59 185 GLY A N 1
ATOM 1463 C CA . GLY A 1 185 ? -11.844 -16.844 3.619 1 40.59 185 GLY A CA 1
ATOM 1464 C C . GLY A 1 185 ? -10.391 -17.188 3.887 1 40.59 185 GLY A C 1
ATOM 1465 O O . GLY A 1 185 ? -10.086 -18.141 4.598 1 40.59 185 GLY A O 1
ATOM 1466 N N . PRO A 1 186 ? -9.531 -16.688 3.178 1 40.78 186 PRO A N 1
ATOM 1467 C CA . PRO A 1 186 ? -8.109 -16.891 3.463 1 40.78 186 PRO A CA 1
ATOM 1468 C C . PRO A 1 186 ? -7.781 -16.766 4.949 1 40.78 186 PRO A C 1
ATOM 1470 O O . PRO A 1 186 ? -8.336 -15.906 5.641 1 40.78 186 PRO A O 1
ATOM 1473 N N . ALA A 1 187 ? -7.434 -17.891 5.656 1 39.94 187 ALA A N 1
ATOM 1474 C CA . ALA A 1 187 ? -7.035 -18.156 7.035 1 39.94 187 ALA A CA 1
ATOM 1475 C C . ALA A 1 187 ? -6.215 -17.016 7.609 1 39.94 187 ALA A C 1
ATOM 1477 O O . ALA A 1 187 ? -5.91 -16.984 8.805 1 39.94 187 ALA A O 1
ATOM 1478 N N . ILE A 1 188 ? -5.398 -16.531 6.852 1 41.69 188 ILE A N 1
ATOM 1479 C CA . ILE A 1 188 ? -4.234 -16 7.551 1 41.69 188 ILE A CA 1
ATOM 1480 C C . ILE A 1 188 ? -4.684 -15.133 8.727 1 41.69 188 ILE A C 1
ATOM 1482 O O . ILE A 1 188 ? -4.074 -15.156 9.797 1 41.69 188 ILE A O 1
ATOM 1486 N N . TRP A 1 189 ? -5.051 -13.883 8.414 1 43.31 189 TRP A N 1
ATOM 1487 C CA . TRP A 1 189 ? -5.113 -12.883 9.469 1 43.31 189 TRP A CA 1
ATOM 1488 C C . TRP A 1 189 ? -6.18 -13.242 10.5 1 43.31 189 TRP A C 1
ATOM 1490 O O . TRP A 1 189 ? -7.145 -13.945 10.18 1 43.31 189 TRP A O 1
ATOM 1500 N N . ASN A 1 190 ? -5.828 -13.461 11.68 1 39.66 190 ASN A N 1
ATOM 1501 C CA . ASN A 1 190 ? -6.988 -13.688 12.539 1 39.66 190 ASN A CA 1
ATOM 1502 C C . ASN A 1 190 ? -8.227 -12.984 12 1 39.66 190 ASN A C 1
ATOM 1504 O O . ASN A 1 190 ? -8.445 -11.805 12.266 1 39.66 190 ASN A O 1
ATOM 1508 N N . PRO A 1 191 ? -8.602 -13.406 10.789 1 42.78 191 PRO A N 1
ATOM 1509 C CA . PRO A 1 191 ? -9.867 -13.297 10.07 1 42.78 191 PRO A CA 1
ATOM 1510 C C . PRO A 1 191 ? -11.078 -13.336 11 1 42.78 191 PRO A C 1
ATOM 1512 O O . PRO A 1 1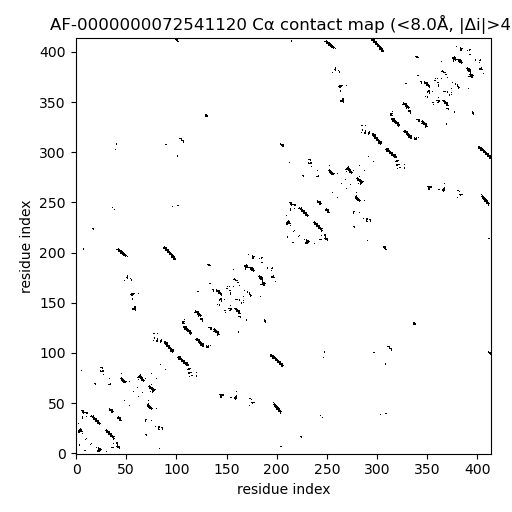91 ? -12.219 -13.43 10.531 1 42.78 191 PRO A O 1
ATOM 1515 N N . GLU A 1 192 ? -10.703 -13.867 12.078 1 41.66 192 GLU A N 1
ATOM 1516 C CA . GLU A 1 192 ? -11.953 -14.359 12.656 1 41.66 192 GLU A CA 1
ATOM 1517 C C . GLU A 1 192 ? -13.164 -13.734 11.969 1 41.66 192 GLU A C 1
ATOM 1519 O O . GLU A 1 192 ? -14.141 -14.43 11.672 1 41.66 192 GLU A O 1
ATOM 1524 N N . ASN A 1 193 ? -13.344 -12.445 12.117 1 46.72 193 ASN A N 1
ATOM 1525 C CA . ASN A 1 193 ? -14.602 -11.781 11.797 1 46.72 193 ASN A CA 1
ATOM 1526 C C . ASN A 1 193 ? -14.508 -10.977 10.508 1 46.72 193 ASN A C 1
ATOM 1528 O O . ASN A 1 193 ? -15.477 -10.336 10.094 1 46.72 193 ASN A O 1
ATOM 1532 N N . ASP A 1 194 ? -13.133 -10.93 9.656 1 54.81 194 ASP A N 1
ATOM 1533 C CA . ASP A 1 194 ? -13.188 -9.945 8.57 1 54.81 194 ASP A CA 1
ATOM 1534 C C . ASP A 1 194 ? -13.352 -10.633 7.219 1 54.81 194 ASP A C 1
ATOM 1536 O O . ASP A 1 194 ? -12.5 -11.414 6.801 1 54.81 194 ASP A O 1
ATOM 1540 N N . LYS A 1 195 ? -14.391 -10.766 6.633 1 70.19 195 LYS A N 1
ATOM 1541 C CA . LYS A 1 195 ? -14.742 -11.156 5.273 1 70.19 195 LYS A CA 1
ATOM 1542 C C . LYS A 1 195 ? -13.977 -10.32 4.246 1 70.19 195 LYS A C 1
ATOM 1544 O O . LYS A 1 195 ? -14.055 -9.094 4.254 1 70.19 195 LYS A O 1
ATOM 1549 N N . ILE A 1 196 ? -12.953 -11.086 3.406 1 81.56 196 ILE A N 1
ATOM 1550 C CA . ILE A 1 196 ? -12.094 -10.43 2.434 1 81.56 196 ILE A CA 1
ATOM 1551 C C . ILE A 1 196 ? -12.82 -10.312 1.096 1 81.56 196 ILE A C 1
ATOM 1553 O O . ILE A 1 196 ? -13.328 -11.305 0.57 1 81.56 196 ILE A O 1
ATOM 1557 N N . LEU A 1 197 ? -12.844 -9.156 0.624 1 84.25 197 LEU A N 1
ATOM 1558 C CA . LEU A 1 197 ? -13.5 -8.898 -0.653 1 84.25 197 LEU A CA 1
ATOM 1559 C C . LEU A 1 197 ? -12.5 -8.984 -1.804 1 84.25 197 LEU A C 1
ATOM 1561 O O . LEU A 1 197 ? -12.844 -9.445 -2.896 1 84.25 197 LEU A O 1
ATOM 1565 N N . GLN A 1 198 ? -11.328 -8.57 -1.564 1 89.12 198 GLN A N 1
ATOM 1566 C CA . GLN A 1 198 ? -10.32 -8.531 -2.617 1 89.12 198 GLN A CA 1
ATOM 1567 C C . GLN A 1 198 ? -8.922 -8.727 -2.047 1 89.12 198 GLN A C 1
ATOM 1569 O O . GLN A 1 198 ? -8.656 -8.375 -0.893 1 89.12 198 GLN A O 1
ATOM 1574 N N . THR A 1 199 ? -8.008 -9.352 -2.793 1 90.94 199 THR A N 1
ATOM 1575 C CA . THR A 1 199 ? -6.598 -9.477 -2.432 1 90.94 199 THR A CA 1
ATOM 1576 C C . THR A 1 199 ? -5.703 -9.148 -3.623 1 90.94 199 THR A C 1
ATOM 1578 O O . THR A 1 199 ? -6.102 -9.328 -4.773 1 90.94 199 THR A O 1
ATOM 1581 N N . GLU A 1 200 ? -4.621 -8.617 -3.334 1 93.69 200 GLU A N 1
ATOM 1582 C CA . GLU A 1 200 ? -3.584 -8.336 -4.32 1 93.69 200 GLU A CA 1
ATOM 1583 C C . GLU A 1 200 ? -2.197 -8.672 -3.783 1 93.69 200 GLU A C 1
ATOM 1585 O O . GLU A 1 200 ? -1.888 -8.383 -2.625 1 93.69 200 GLU A O 1
ATOM 1590 N N . MET A 1 201 ? -1.368 -9.344 -4.559 1 96.06 201 MET A N 1
ATOM 1591 C CA . MET A 1 201 ? 0.038 -9.609 -4.262 1 96.06 201 MET A CA 1
ATOM 1592 C C . MET A 1 201 ? 0.945 -8.875 -5.246 1 96.06 201 MET A C 1
ATOM 1594 O O . MET A 1 201 ? 0.817 -9.055 -6.461 1 96.06 201 MET A O 1
ATOM 1598 N N . THR A 1 202 ? 1.852 -8.133 -4.715 1 97 202 THR A N 1
ATOM 1599 C CA . THR A 1 202 ? 2.748 -7.359 -5.566 1 97 202 THR A CA 1
ATOM 1600 C C . THR A 1 202 ? 4.199 -7.543 -5.133 1 97 202 THR A C 1
ATOM 1602 O O . THR A 1 202 ? 4.508 -7.484 -3.943 1 97 202 THR A O 1
ATOM 1605 N N . LEU A 1 203 ? 5.07 -7.781 -6.109 1 97.62 203 LEU A N 1
ATOM 1606 C CA . LEU A 1 203 ? 6.5 -7.855 -5.844 1 97.62 203 LEU A CA 1
ATOM 1607 C C . LEU A 1 203 ? 7.121 -6.461 -5.82 1 97.62 203 LEU A C 1
ATOM 1609 O O . LEU A 1 203 ? 6.883 -5.652 -6.719 1 97.62 203 LEU A O 1
ATOM 1613 N N . VAL A 1 204 ? 7.852 -6.207 -4.82 1 96.25 204 VAL A N 1
ATOM 1614 C CA . VAL A 1 204 ? 8.594 -4.961 -4.652 1 96.25 204 VAL A CA 1
ATOM 1615 C C . VAL A 1 204 ? 10.094 -5.262 -4.574 1 96.25 204 VAL A C 1
ATOM 1617 O O . VAL A 1 204 ? 10.539 -5.992 -3.682 1 96.25 204 VAL A O 1
ATOM 1620 N N . GLU A 1 205 ? 10.844 -4.715 -5.535 1 94.62 205 GLU A N 1
ATOM 1621 C CA . GLU A 1 205 ? 12.281 -4.973 -5.562 1 94.62 205 GLU A CA 1
ATOM 1622 C C . GLU A 1 205 ? 12.961 -4.434 -4.309 1 94.62 205 GLU A C 1
ATOM 1624 O O . GLU A 1 205 ? 12.656 -3.328 -3.855 1 94.62 205 GLU A O 1
ATOM 1629 N N . THR A 1 206 ? 13.828 -5.301 -3.734 1 90.44 206 THR A N 1
ATOM 1630 C CA . THR A 1 206 ? 14.602 -4.895 -2.566 1 90.44 206 THR A CA 1
ATOM 1631 C C . THR A 1 206 ? 16.094 -5.129 -2.793 1 90.44 206 THR A C 1
ATOM 1633 O O . THR A 1 206 ? 16.469 -5.852 -3.713 1 90.44 206 THR A O 1
ATOM 1636 N N . THR A 1 207 ? 16.953 -4.469 -2.082 1 77 207 THR A N 1
ATOM 1637 C CA . THR A 1 207 ? 18.406 -4.621 -2.215 1 77 207 THR A CA 1
ATOM 1638 C C . THR A 1 207 ? 18.922 -5.719 -1.285 1 77 207 THR A C 1
ATOM 1640 O O . THR A 1 207 ? 18.344 -5.961 -0.224 1 77 207 THR A O 1
ATOM 1643 N N . MET B 1 1 ? -21.609 19.484 -13.258 1 47.09 1 MET B N 1
ATOM 1644 C CA . MET B 1 1 ? -21.391 18.125 -12.766 1 47.09 1 MET B CA 1
ATOM 1645 C C . MET B 1 1 ? -20.719 18.141 -11.398 1 47.09 1 MET B C 1
ATOM 1647 O O . MET B 1 1 ? -19.859 18.984 -11.133 1 47.09 1 MET B O 1
ATOM 1651 N N . GLN B 1 2 ? -21.328 17.531 -10.391 1 71.06 2 GLN B N 1
ATOM 1652 C CA . GLN B 1 2 ? -20.859 17.609 -9.008 1 71.06 2 GLN B CA 1
ATOM 1653 C C . GLN B 1 2 ? -19.453 17.016 -8.875 1 71.06 2 GLN B C 1
ATOM 1655 O O . GLN B 1 2 ? -19.141 15.984 -9.477 1 71.06 2 GLN B O 1
ATOM 1660 N N . LEU B 1 3 ? -18.531 17.781 -8.336 1 90.38 3 LEU B N 1
ATOM 1661 C CA . LEU B 1 3 ? -17.156 17.328 -8.125 1 90.38 3 LEU B CA 1
ATOM 1662 C C . LEU B 1 3 ? -17.109 16.172 -7.141 1 90.38 3 LEU B C 1
ATOM 1664 O O . LEU B 1 3 ? -17.969 16.062 -6.258 1 90.38 3 LEU B O 1
ATOM 1668 N N . ILE B 1 4 ? -16.359 15.281 -7.348 1 94.5 4 ILE B N 1
ATOM 1669 C CA . ILE B 1 4 ? -16.188 14.172 -6.418 1 94.5 4 ILE B CA 1
ATOM 1670 C C . ILE B 1 4 ? -15.734 14.703 -5.059 1 94.5 4 ILE B C 1
ATOM 1672 O O . ILE B 1 4 ? -15.055 15.734 -4.984 1 94.5 4 ILE B O 1
ATOM 1676 N N . ALA B 1 5 ? -16.141 14.117 -4.023 1 96.31 5 ALA B N 1
ATOM 1677 C CA . ALA B 1 5 ? -15.812 14.57 -2.672 1 96.31 5 ALA B CA 1
ATOM 1678 C C . ALA B 1 5 ? -14.391 14.188 -2.289 1 96.31 5 ALA B C 1
ATOM 1680 O O . ALA B 1 5 ? -13.742 14.891 -1.511 1 96.31 5 ALA B O 1
ATOM 1681 N N . ASP B 1 6 ? -13.938 13.062 -2.756 1 96.94 6 ASP B N 1
ATOM 1682 C CA . ASP B 1 6 ? -12.578 12.562 -2.561 1 96.94 6 ASP B CA 1
ATOM 1683 C C . ASP B 1 6 ? -12.227 11.516 -3.611 1 96.94 6 ASP B C 1
ATOM 1685 O O . ASP B 1 6 ? -13.023 11.234 -4.512 1 96.94 6 ASP B O 1
ATOM 1689 N N . CYS B 1 7 ? -11.078 10.93 -3.52 1 96.75 7 CYS B N 1
ATOM 1690 C CA . CYS B 1 7 ? -10.586 10.031 -4.555 1 96.75 7 CYS B CA 1
ATOM 1691 C C . CYS B 1 7 ? -11.398 8.742 -4.59 1 96.75 7 CYS B C 1
ATOM 1693 O O . CYS B 1 7 ? -11.516 8.102 -5.641 1 96.75 7 CYS B O 1
ATOM 1695 N N . SER B 1 8 ? -11.93 8.297 -3.434 1 94.88 8 SER B N 1
ATOM 1696 C CA . SER B 1 8 ? -12.758 7.094 -3.416 1 94.88 8 SER B CA 1
ATOM 1697 C C . SER B 1 8 ? -13.992 7.258 -4.301 1 94.88 8 SER B C 1
ATOM 1699 O O . SER B 1 8 ? -14.406 6.312 -4.977 1 94.88 8 SER B O 1
ATOM 1701 N N . ASP B 1 9 ? -14.57 8.453 -4.301 1 94.75 9 ASP B N 1
ATOM 1702 C CA . ASP B 1 9 ? -15.703 8.742 -5.172 1 94.75 9 ASP B CA 1
ATOM 1703 C C . ASP B 1 9 ? -15.328 8.586 -6.641 1 94.75 9 ASP B C 1
ATOM 1705 O O . ASP B 1 9 ? -16.062 7.973 -7.418 1 94.75 9 ASP B O 1
ATOM 1709 N N . GLY B 1 10 ? -14.195 9.172 -6.977 1 93.88 10 GLY B N 1
ATOM 1710 C CA . GLY B 1 10 ? -13.727 9.031 -8.344 1 93.88 10 GLY B CA 1
ATOM 1711 C C . GLY B 1 10 ? -13.523 7.59 -8.766 1 93.88 10 GLY B C 1
ATOM 1712 O O . GLY B 1 10 ? -13.977 7.176 -9.836 1 93.88 10 GLY B O 1
ATOM 1713 N N . PHE B 1 11 ? -12.891 6.867 -7.934 1 93.94 11 PHE B N 1
ATOM 1714 C 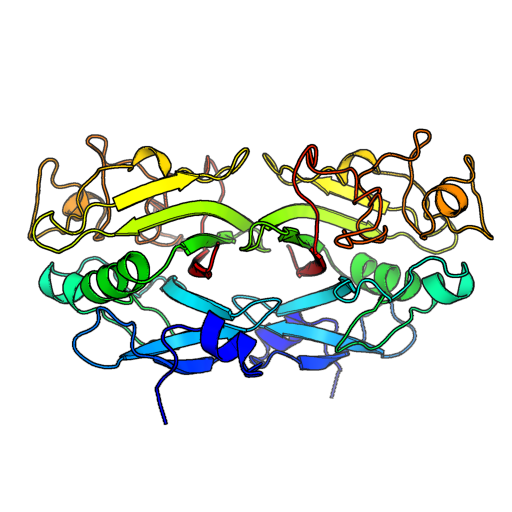CA . PHE B 1 11 ? -12.633 5.457 -8.203 1 93.94 11 PHE B CA 1
ATOM 1715 C C . PHE B 1 11 ? -13.945 4.703 -8.414 1 93.94 11 PHE B C 1
ATOM 1717 O O . PHE B 1 11 ? -14.078 3.936 -9.367 1 93.94 11 PHE B O 1
ATOM 1724 N N . ASN B 1 12 ? -14.891 4.93 -7.543 1 91.06 12 ASN B N 1
ATOM 1725 C CA . ASN B 1 12 ? -16.188 4.258 -7.602 1 91.06 12 ASN B CA 1
ATOM 1726 C C . ASN B 1 12 ? -16.953 4.641 -8.859 1 91.06 12 ASN B C 1
ATOM 1728 O O . ASN B 1 12 ? -17.828 3.891 -9.305 1 91.06 12 ASN B O 1
ATOM 1732 N N . GLU B 1 13 ? -16.625 5.77 -9.398 1 92.94 13 GLU B N 1
ATOM 1733 C C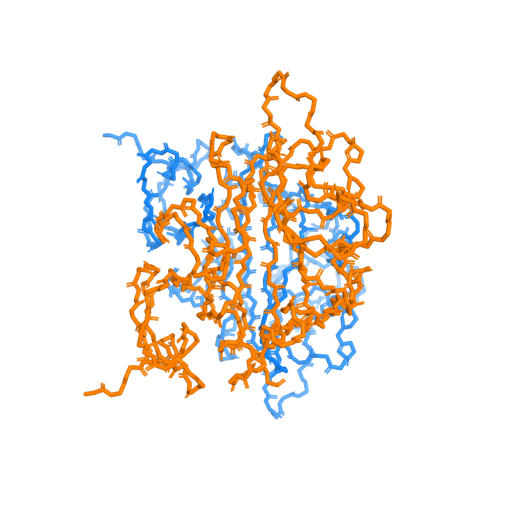A . GLU B 1 13 ? -17.281 6.238 -10.609 1 92.94 13 GLU B CA 1
ATOM 1734 C C . GLU B 1 13 ? -16.547 5.77 -11.859 1 92.94 13 GLU B C 1
ATOM 1736 O O . GLU B 1 13 ? -16.891 6.16 -12.977 1 92.94 13 GLU B O 1
ATOM 1741 N N . GLY B 1 14 ? -15.406 5.02 -11.641 1 90.94 14 GLY B N 1
ATOM 1742 C CA . GLY B 1 14 ? -14.766 4.383 -12.781 1 90.94 14 GLY B CA 1
ATOM 1743 C C . GLY B 1 14 ? -13.453 5.035 -13.164 1 90.94 14 GLY B C 1
ATOM 1744 O O . GLY B 1 14 ? -12.828 4.648 -14.148 1 90.94 14 GLY B O 1
ATOM 1745 N N . VAL B 1 15 ? -13.078 6.062 -12.414 1 89.12 15 VAL B N 1
ATOM 1746 C CA . VAL B 1 15 ? -11.781 6.676 -12.664 1 89.12 15 VAL B CA 1
ATOM 1747 C C . VAL B 1 15 ? -10.664 5.75 -12.172 1 89.12 15 VAL B C 1
ATOM 1749 O O . VAL B 1 15 ? -10.625 5.395 -10.992 1 89.12 15 VAL B O 1
ATOM 1752 N N . THR B 1 16 ? -9.758 5.391 -13.047 1 85.19 16 THR B N 1
ATOM 1753 C CA . THR B 1 16 ? -8.773 4.379 -12.672 1 85.19 16 THR B CA 1
ATOM 1754 C C . THR B 1 16 ? -7.355 4.938 -12.781 1 85.19 16 THR B C 1
ATOM 1756 O O . THR B 1 16 ? -6.387 4.258 -12.445 1 85.19 16 THR B O 1
ATOM 1759 N N . LYS B 1 17 ? -7.258 6.164 -13.281 1 88.12 17 LYS B N 1
ATOM 1760 C CA . LYS B 1 17 ? -5.918 6.715 -13.492 1 88.12 17 LYS B CA 1
ATOM 1761 C C . LYS B 1 17 ? -5.434 7.465 -12.25 1 88.12 17 LYS B C 1
ATOM 1763 O O . LYS B 1 17 ? -6.121 8.352 -11.75 1 88.12 17 LYS B O 1
ATOM 1768 N N . THR B 1 18 ? -4.297 7.051 -11.773 1 92.38 18 THR B N 1
ATOM 1769 C CA . THR B 1 18 ? -3.611 7.805 -10.734 1 92.38 18 THR B CA 1
ATOM 1770 C C . THR B 1 18 ? -3.18 9.172 -11.25 1 92.38 18 THR B C 1
ATOM 1772 O O . THR B 1 18 ? -2.65 9.289 -12.359 1 92.38 18 THR B O 1
ATOM 1775 N N . GLY B 1 19 ? -3.463 10.195 -10.516 1 92.88 19 GLY B N 1
ATOM 1776 C CA . GLY B 1 19 ? -3.107 11.539 -10.945 1 92.88 19 GLY B CA 1
ATOM 1777 C C . GLY B 1 19 ? -3.797 12.625 -10.148 1 92.88 19 GLY B C 1
ATOM 1778 O O . GLY B 1 19 ? -4.23 12.391 -9.016 1 92.88 19 GLY B O 1
ATOM 1779 N N . LEU B 1 20 ? -3.746 13.852 -10.688 1 95.69 20 LEU B N 1
ATOM 1780 C CA . LEU B 1 20 ? -4.301 15.016 -10.008 1 95.69 20 LEU B CA 1
ATOM 1781 C C . LEU B 1 20 ? -5.777 15.195 -10.352 1 95.69 20 LEU B C 1
ATOM 1783 O O . LEU B 1 20 ? -6.168 15.078 -11.516 1 95.69 20 LEU B O 1
ATOM 1787 N N . TYR B 1 21 ? -6.578 15.492 -9.352 1 96.81 21 TYR B N 1
ATOM 1788 C CA . TYR B 1 21 ? -8.016 15.703 -9.516 1 96.81 21 TYR B CA 1
ATOM 1789 C C . TYR B 1 21 ? -8.5 16.828 -8.617 1 96.81 21 TYR B C 1
ATOM 1791 O O . TYR B 1 21 ? -7.938 17.078 -7.551 1 96.81 21 TYR B O 1
ATOM 1799 N N . LEU B 1 22 ? -9.5 17.469 -9.047 1 97.5 22 LEU B N 1
ATOM 1800 C CA . LEU B 1 22 ? -10.203 18.453 -8.234 1 97.5 22 LEU B CA 1
ATOM 1801 C C . LEU B 1 22 ? -11.312 17.812 -7.422 1 97.5 22 LEU B C 1
ATOM 1803 O O . LEU B 1 22 ? -12.148 17.078 -7.977 1 97.5 22 LEU B O 1
ATOM 1807 N N . ILE B 1 23 ? -11.281 18.031 -6.125 1 97.75 23 ILE B N 1
ATOM 1808 C CA . ILE B 1 23 ? -12.32 17.469 -5.27 1 97.75 23 ILE B CA 1
ATOM 1809 C C . ILE B 1 23 ? -12.977 18.578 -4.449 1 97.75 23 ILE B C 1
ATOM 1811 O O . ILE B 1 23 ? -12.43 19.672 -4.328 1 97.75 23 ILE B O 1
ATOM 1815 N N . LYS B 1 24 ? -14.172 18.266 -3.914 1 97.75 24 LYS B N 1
ATOM 1816 C CA . LYS B 1 24 ? -14.852 19.156 -2.975 1 97.75 24 LYS B CA 1
ATOM 1817 C C . LYS B 1 24 ? -15.633 18.359 -1.938 1 97.75 24 LYS B C 1
ATOM 1819 O O . LYS B 1 24 ? -16.844 18.141 -2.098 1 97.75 24 LYS B O 1
ATOM 1824 N N . PRO B 1 25 ? -14.945 18.078 -0.833 1 97 25 PRO B N 1
ATOM 1825 C CA . PRO B 1 25 ? -15.703 17.484 0.272 1 97 25 PRO B CA 1
ATOM 1826 C C . PRO B 1 25 ? -16.906 18.328 0.682 1 97 25 PRO B C 1
ATOM 1828 O O . PRO B 1 25 ? -16.922 19.531 0.463 1 97 25 PRO B O 1
ATOM 1831 N N . LYS B 1 26 ? -17.891 17.703 1.261 1 93.94 26 LYS B N 1
ATOM 1832 C CA . LYS B 1 26 ? -19.125 18.375 1.637 1 93.94 26 LYS B CA 1
ATOM 1833 C C . LYS B 1 26 ? -18.844 19.562 2.57 1 93.94 26 LYS B C 1
ATOM 1835 O O . LYS B 1 26 ? -19.438 20.625 2.434 1 93.94 26 LYS B O 1
ATOM 1840 N N . ALA B 1 27 ? -17.953 19.375 3.467 1 94.69 27 ALA B N 1
ATOM 1841 C CA . ALA B 1 27 ? -17.672 20.375 4.496 1 94.69 27 ALA B CA 1
ATOM 1842 C C . ALA B 1 27 ? -16.797 21.5 3.951 1 94.69 27 ALA B C 1
ATOM 1844 O O . ALA B 1 27 ? -16.609 22.531 4.613 1 94.69 27 ALA B O 1
ATOM 1845 N N . ALA B 1 28 ? -16.266 21.344 2.758 1 96.94 28 ALA B N 1
ATOM 1846 C CA . ALA B 1 28 ? -15.266 22.281 2.26 1 96.94 28 ALA B CA 1
ATOM 1847 C C . ALA B 1 28 ? -15.922 23.562 1.726 1 96.94 28 ALA B C 1
ATOM 1849 O O . ALA B 1 28 ? -17 23.5 1.124 1 96.94 28 ALA B O 1
ATOM 1850 N N . SER B 1 29 ? -15.273 24.641 1.905 1 96 29 SER B N 1
ATOM 1851 C CA . SER B 1 29 ? -15.766 25.922 1.416 1 96 29 SER B CA 1
ATOM 1852 C C . SER B 1 29 ? -15.508 26.078 -0.078 1 96 29 SER B C 1
ATOM 1854 O O . SER B 1 29 ? -16.219 26.828 -0.761 1 96 29 SER B O 1
ATOM 1856 N N . HIS B 1 30 ? -14.578 25.438 -0.694 1 97.06 30 HIS B N 1
ATOM 1857 C CA . HIS B 1 30 ? -14.203 25.484 -2.102 1 97.06 30 HIS B CA 1
ATOM 1858 C C . HIS B 1 30 ? -13.492 24.219 -2.537 1 97.06 30 HIS B C 1
ATOM 1860 O O . HIS B 1 30 ? -12.969 23.469 -1.7 1 97.06 30 HIS B O 1
ATOM 1866 N N . PRO B 1 31 ? -13.484 23.969 -3.828 1 97.81 31 PRO B N 1
ATOM 1867 C CA . PRO B 1 31 ? -12.742 22.812 -4.332 1 97.81 31 PRO B CA 1
ATOM 1868 C C . PRO B 1 31 ? -11.227 22.984 -4.234 1 97.81 31 PRO B C 1
ATOM 1870 O O . PRO B 1 31 ? -10.734 24.109 -4.195 1 97.81 31 PRO B O 1
ATOM 1873 N N . PHE B 1 32 ? -10.492 21.875 -4.238 1 97.94 32 PHE B N 1
ATOM 1874 C CA . PHE B 1 32 ? -9.031 21.906 -4.238 1 97.94 32 PHE B CA 1
ATOM 1875 C C . PHE B 1 32 ? -8.477 20.641 -4.898 1 97.94 32 PHE B C 1
ATOM 1877 O O . PHE B 1 32 ? -9.18 19.641 -5.035 1 97.94 32 PHE B O 1
ATOM 1884 N N . GLU B 1 33 ? -7.258 20.781 -5.27 1 97.75 33 GLU B N 1
ATOM 1885 C CA . GLU B 1 33 ? -6.609 19.703 -6.012 1 97.75 33 GLU B CA 1
ATOM 1886 C C . GLU B 1 33 ? -5.941 18.703 -5.066 1 97.75 33 GLU B C 1
ATOM 1888 O O . GLU B 1 33 ? -5.324 19.094 -4.074 1 97.75 33 GLU B O 1
ATOM 1893 N N . VAL B 1 34 ? -6.047 17.438 -5.414 1 98 34 VAL B N 1
ATOM 1894 C CA . VAL B 1 34 ? -5.363 16.375 -4.68 1 98 34 VAL B CA 1
ATOM 1895 C C . VAL B 1 34 ? -4.75 15.383 -5.66 1 98 34 VAL B C 1
ATOM 1897 O O . VAL B 1 34 ? -5.156 15.32 -6.824 1 98 34 VAL B O 1
ATOM 1900 N N . LYS B 1 35 ? -3.781 14.719 -5.238 1 96.62 35 LYS B N 1
ATOM 1901 C CA . LYS B 1 35 ? -3.324 13.523 -5.941 1 96.62 35 LYS B CA 1
ATOM 1902 C C . LYS B 1 35 ? -4.105 12.289 -5.5 1 96.62 35 LYS B C 1
ATOM 1904 O O . LYS B 1 35 ? -4.273 12.047 -4.305 1 96.62 35 LYS B O 1
ATOM 1909 N N . CYS B 1 36 ? -4.617 11.586 -6.453 1 96.31 36 CYS B N 1
ATOM 1910 C CA . CYS B 1 36 ? -5.32 10.328 -6.195 1 96.31 36 CYS B CA 1
ATOM 1911 C C . CYS B 1 36 ? -4.492 9.133 -6.656 1 96.31 36 CYS B C 1
ATOM 1913 O O . CYS B 1 36 ? -4.008 9.109 -7.789 1 96.31 36 CYS B O 1
ATOM 1915 N N . VAL B 1 37 ? -4.281 8.211 -5.77 1 93.88 37 VAL B N 1
ATOM 1916 C CA . VAL B 1 37 ? -3.746 6.906 -6.137 1 93.88 37 VAL B CA 1
ATOM 1917 C C . VAL B 1 37 ? -4.891 5.93 -6.387 1 93.88 37 VAL B C 1
ATOM 1919 O O . VAL B 1 37 ? -5.691 5.66 -5.488 1 93.88 37 VAL B O 1
ATOM 1922 N N . MET B 1 38 ? -4.891 5.516 -7.57 1 91.31 38 MET B N 1
ATOM 1923 C CA . MET B 1 38 ? -5.977 4.633 -7.98 1 91.31 38 MET B CA 1
ATOM 1924 C C . MET B 1 38 ? -5.473 3.205 -8.18 1 91.31 38 MET B C 1
ATOM 1926 O O . MET B 1 38 ? -4.824 2.904 -9.18 1 91.31 38 MET B O 1
ATOM 1930 N N . ASN B 1 39 ? -5.688 2.486 -7.168 1 85.12 39 ASN B N 1
ATOM 1931 C CA . ASN B 1 39 ? -5.391 1.058 -7.137 1 85.12 39 ASN B CA 1
ATOM 1932 C C . ASN B 1 39 ? -6.312 0.317 -6.168 1 85.12 39 ASN B C 1
ATOM 1934 O O . ASN B 1 39 ? -6.277 0.562 -4.961 1 85.12 39 ASN B O 1
ATOM 1938 N N . MET B 1 40 ? -6.945 -0.751 -6.465 1 86.12 40 MET B N 1
ATOM 1939 C CA . MET B 1 40 ? -7.914 -1.525 -5.695 1 86.12 40 MET B CA 1
ATOM 1940 C C . MET B 1 40 ? -8.977 -0.617 -5.086 1 86.12 40 MET B C 1
ATOM 1942 O O . MET B 1 40 ? -10.109 -1.045 -4.863 1 86.12 40 MET B O 1
ATOM 1946 N N . THR B 1 41 ? -8.531 0.639 -4.676 1 90.56 41 THR B N 1
ATOM 1947 C CA . THR B 1 41 ? -9.414 1.713 -4.242 1 90.56 41 THR B CA 1
ATOM 1948 C C . THR B 1 41 ? -8.898 3.068 -4.711 1 90.56 41 THR B C 1
ATOM 1950 O O . THR B 1 41 ? -7.887 3.141 -5.418 1 90.56 41 THR B O 1
ATOM 1953 N N . GLY B 1 42 ? -9.68 4.078 -4.469 1 93.75 42 GLY B N 1
ATOM 1954 C CA . GLY B 1 42 ? -9.195 5.438 -4.621 1 93.75 42 GLY B CA 1
ATOM 1955 C C . GLY B 1 42 ? -8.672 6.035 -3.33 1 93.75 42 GLY B C 1
ATOM 1956 O O . GLY B 1 42 ? -9.398 6.129 -2.342 1 93.75 42 GLY B O 1
ATOM 1957 N N . GLN B 1 43 ? -7.406 6.402 -3.324 1 96.38 43 GLN B N 1
ATOM 1958 C CA . GLN B 1 43 ? -6.77 6.91 -2.113 1 96.38 43 GLN B CA 1
ATOM 1959 C C . GLN B 1 43 ? -6.328 8.359 -2.287 1 96.38 43 GLN B C 1
ATOM 1961 O O . GLN B 1 43 ? -5.777 8.727 -3.328 1 96.38 43 GLN B O 1
ATOM 1966 N N . THR B 1 44 ? -6.562 9.203 -1.342 1 97.75 44 THR B N 1
ATOM 1967 C CA . THR B 1 44 ? -6.195 10.609 -1.392 1 97.75 44 THR B CA 1
ATOM 1968 C C . THR B 1 44 ? -4.859 10.852 -0.694 1 97.75 44 THR B C 1
ATOM 1970 O O . THR B 1 44 ? -4.742 10.656 0.519 1 97.75 44 THR B O 1
ATOM 1973 N N . VAL B 1 45 ? -3.846 11.281 -1.43 1 97.94 45 VAL B N 1
ATOM 1974 C CA . VAL B 1 45 ? -2.525 11.531 -0.862 1 97.94 45 VAL B CA 1
ATOM 1975 C C . VAL B 1 45 ? -2.533 12.852 -0.094 1 97.94 45 VAL B C 1
ATOM 1977 O O . VAL B 1 45 ? -2.885 13.891 -0.646 1 97.94 45 VAL B O 1
ATOM 1980 N N . ILE B 1 46 ? -2.119 12.805 1.169 1 98.5 46 ILE B N 1
ATOM 1981 C CA . ILE B 1 46 ? -2.199 14.016 1.979 1 98.5 46 ILE B CA 1
ATOM 1982 C C . ILE B 1 46 ? -0.792 14.5 2.328 1 98.5 46 ILE B C 1
ATOM 1984 O O . ILE B 1 46 ? -0.609 15.633 2.768 1 98.5 46 ILE B O 1
ATOM 1988 N N . GLN B 1 47 ? 0.155 13.648 2.213 1 96.88 47 GLN B N 1
ATOM 1989 C CA . GLN B 1 47 ? 1.567 13.961 2.406 1 96.88 47 GLN B CA 1
ATOM 1990 C C . GLN B 1 47 ? 2.443 13.156 1.45 1 96.88 47 GLN B C 1
ATOM 1992 O O . GLN B 1 47 ? 2.215 11.961 1.246 1 96.88 47 GLN B O 1
ATOM 1997 N N . TRP B 1 48 ? 3.297 13.781 0.83 1 95.81 48 TRP B N 1
ATOM 1998 C CA . TRP B 1 48 ? 4.344 13.164 0.017 1 95.81 48 TRP B CA 1
ATOM 1999 C C . TRP B 1 48 ? 5.707 13.773 0.34 1 95.81 48 TRP B C 1
ATOM 2001 O O . TRP B 1 48 ? 5.938 14.961 0.093 1 95.81 48 TRP B O 1
ATOM 2011 N N . HIS B 1 49 ? 6.562 13.039 0.959 1 93.19 49 HIS B N 1
ATOM 2012 C CA . HIS B 1 49 ? 7.871 13.461 1.441 1 93.19 49 HIS B CA 1
ATOM 2013 C C . HIS B 1 49 ? 8.984 12.594 0.862 1 93.19 49 HIS B C 1
ATOM 2015 O O . HIS B 1 49 ? 9.406 11.617 1.488 1 93.19 49 HIS B O 1
ATOM 2021 N N . HIS B 1 50 ? 9.508 13.023 -0.35 1 89.19 50 HIS B N 1
ATOM 2022 C CA . HIS B 1 50 ? 10.43 12.18 -1.104 1 89.19 50 HIS B CA 1
ATOM 2023 C C . HIS B 1 50 ? 11.789 12.852 -1.249 1 89.19 50 HIS B C 1
ATOM 2025 O O . HIS B 1 50 ? 12.812 12.164 -1.35 1 89.19 50 HIS B O 1
ATOM 2031 N N . ASN B 1 51 ? 11.734 14.141 -1.324 1 89.94 51 ASN B N 1
ATOM 2032 C CA . ASN B 1 51 ? 12.961 14.914 -1.485 1 89.94 51 ASN B CA 1
ATOM 2033 C C . ASN B 1 51 ? 13.477 15.43 -0.146 1 89.94 51 ASN B C 1
ATOM 2035 O O . ASN B 1 51 ? 12.805 16.219 0.523 1 89.94 51 ASN B O 1
ATOM 2039 N N . SER B 1 52 ? 14.68 15.047 0.143 1 84.75 52 SER B N 1
ATOM 2040 C CA . SER B 1 52 ? 15.25 15.391 1.438 1 84.75 52 SER B CA 1
ATOM 2041 C C . SER B 1 52 ? 15.469 16.891 1.562 1 84.75 52 SER B C 1
ATOM 2043 O O . SER B 1 52 ? 15.633 17.422 2.668 1 84.75 52 SER B O 1
ATOM 2045 N N . SER B 1 53 ? 15.461 17.625 0.447 1 87.88 53 SER B N 1
ATOM 2046 C CA . SER B 1 53 ? 15.656 19.078 0.482 1 87.88 53 SER B CA 1
ATOM 2047 C C . SER B 1 53 ? 14.352 19.797 0.767 1 87.88 53 SER B C 1
ATOM 2049 O O . SER B 1 53 ? 14.352 20.984 1.079 1 87.88 53 SER B O 1
ATOM 2051 N N . PHE B 1 54 ? 13.273 19.094 0.574 1 91.62 54 PHE B N 1
ATOM 2052 C CA . PHE B 1 54 ? 11.984 19.688 0.903 1 91.62 54 PHE B CA 1
ATOM 2053 C C . PHE B 1 54 ? 11.82 19.828 2.412 1 91.62 54 PHE B C 1
ATOM 2055 O O . PHE B 1 54 ? 12.109 18.906 3.166 1 91.62 54 PHE B O 1
ATOM 2062 N N . ARG B 1 55 ? 11.398 20.969 2.891 1 91 55 ARG B N 1
ATOM 2063 C CA . ARG B 1 55 ? 11.375 21.266 4.32 1 91 55 ARG B CA 1
ATOM 2064 C C . ARG B 1 55 ? 9.945 21.359 4.836 1 91 55 ARG B C 1
ATOM 2066 O O . ARG B 1 55 ? 9.109 22.031 4.23 1 91 55 ARG B O 1
ATOM 2073 N N . PHE B 1 56 ? 9.758 20.781 6.035 1 94.12 56 PHE B N 1
ATOM 2074 C CA . PHE B 1 56 ? 8.469 20.844 6.711 1 94.12 56 PHE B CA 1
ATOM 2075 C C . PHE B 1 56 ? 8.547 21.766 7.926 1 94.12 56 PHE B C 1
ATOM 2077 O O . PHE B 1 56 ? 7.715 21.672 8.828 1 94.12 56 PHE B O 1
ATOM 2084 N N . ASN B 1 57 ? 9.609 22.453 8.023 1 93.25 57 ASN B N 1
ATOM 2085 C CA . ASN B 1 57 ? 9.695 23.547 8.992 1 93.25 57 ASN B CA 1
ATOM 2086 C C . ASN B 1 57 ? 9 24.812 8.477 1 93.25 57 ASN B C 1
ATOM 2088 O O . ASN B 1 57 ? 9.664 25.719 7.98 1 93.25 57 ASN B O 1
ATOM 2092 N N . LYS B 1 58 ? 7.711 24.828 8.555 1 96.94 58 LYS B N 1
ATOM 2093 C CA . LYS B 1 58 ? 6.848 25.875 7.996 1 96.94 58 LYS B CA 1
ATOM 2094 C C . LYS B 1 58 ? 5.988 26.516 9.078 1 96.94 58 LYS B C 1
ATOM 2096 O O . LYS B 1 58 ? 5.883 25.984 10.188 1 96.94 58 LYS B O 1
ATOM 2101 N N . THR B 1 59 ? 5.387 27.609 8.695 1 97.38 59 THR B N 1
ATOM 2102 C CA . THR B 1 59 ? 4.543 28.344 9.633 1 97.38 59 THR B CA 1
ATOM 2103 C C . THR B 1 59 ? 3.188 27.656 9.789 1 97.38 59 THR B C 1
ATOM 2105 O O . THR B 1 59 ? 2.811 26.828 8.961 1 97.38 59 THR B O 1
ATOM 2108 N N . TRP B 1 60 ? 2.502 28.094 10.852 1 97.81 60 TRP B N 1
ATOM 2109 C CA . TRP B 1 60 ? 1.134 27.641 11.078 1 97.81 60 TRP B CA 1
ATOM 2110 C C . TRP B 1 60 ? 0.258 27.938 9.859 1 97.81 60 TRP B C 1
ATOM 2112 O O . TRP B 1 60 ? -0.507 27.062 9.422 1 97.81 60 TRP B O 1
ATOM 2122 N N . ALA B 1 61 ? 0.372 29.125 9.297 1 98.44 61 ALA B N 1
ATOM 2123 C CA . ALA B 1 61 ? -0.439 29.516 8.156 1 98.44 61 ALA B CA 1
ATOM 2124 C C . ALA B 1 61 ? -0.179 28.609 6.957 1 98.44 61 ALA B C 1
ATOM 2126 O O . ALA B 1 61 ? -1.109 28.234 6.234 1 98.44 61 ALA B O 1
ATOM 2127 N N . GLU B 1 62 ? 1.035 28.266 6.738 1 98.44 62 GLU B N 1
ATOM 2128 C CA . GLU B 1 62 ? 1.396 27.375 5.641 1 98.44 62 GLU B CA 1
ATOM 2129 C C . GLU B 1 62 ? 0.819 25.969 5.852 1 98.44 62 GLU B C 1
ATOM 2131 O O . GLU B 1 62 ? 0.251 25.375 4.93 1 98.44 62 GLU B O 1
ATOM 2136 N N . PHE B 1 63 ? 0.942 25.469 7.078 1 98.56 63 PHE B N 1
ATOM 2137 C CA . PHE B 1 63 ? 0.392 24.156 7.359 1 98.56 63 PHE B CA 1
ATOM 2138 C C . PHE B 1 63 ? -1.13 24.172 7.281 1 98.56 63 PHE B C 1
ATOM 2140 O O . PHE B 1 63 ? -1.748 23.188 6.879 1 98.56 63 PHE B O 1
ATOM 2147 N N . ARG B 1 64 ? -1.74 25.281 7.75 1 98.62 64 ARG B N 1
ATOM 2148 C CA . ARG B 1 64 ? -3.189 25.422 7.652 1 98.62 64 ARG B CA 1
ATOM 2149 C C . ARG B 1 64 ? -3.656 25.281 6.207 1 98.62 64 ARG B C 1
ATOM 2151 O O . ARG B 1 64 ? -4.59 24.531 5.918 1 98.62 64 ARG B O 1
ATOM 2158 N N . THR B 1 65 ? -3.012 25.922 5.27 1 98.19 65 THR B N 1
ATOM 2159 C CA . THR B 1 65 ? -3.439 26.016 3.877 1 98.19 65 THR B CA 1
ATOM 2160 C C . THR B 1 65 ? -2.91 24.828 3.072 1 98.19 65 THR B C 1
ATOM 2162 O O . THR B 1 65 ? -3.59 24.328 2.174 1 98.19 65 THR B O 1
ATOM 2165 N N . GLY B 1 66 ? -1.711 24.406 3.377 1 98.56 66 GLY B N 1
ATOM 2166 C CA . GLY B 1 66 ? -0.98 23.438 2.59 1 98.56 66 GLY B CA 1
ATOM 2167 C C . GLY B 1 66 ? 0.139 24.031 1.767 1 98.56 66 GLY B C 1
ATOM 2168 O O . GLY B 1 66 ? 0.144 25.25 1.51 1 98.56 66 GLY B O 1
ATOM 2169 N N . PHE B 1 67 ? 1.057 23.234 1.395 1 98.62 67 PHE B N 1
ATOM 2170 C CA . PHE B 1 67 ? 2.188 23.703 0.606 1 98.62 67 PHE B CA 1
ATOM 2171 C C . PHE B 1 67 ? 2.791 22.578 -0.215 1 98.62 67 PHE B C 1
ATOM 2173 O O . PHE B 1 67 ? 2.514 21.406 0.037 1 98.62 67 PHE B O 1
ATOM 2180 N N . GLY B 1 68 ? 3.637 22.969 -1.232 1 97.94 68 GLY B N 1
ATOM 2181 C CA . GLY B 1 68 ? 4.262 22.016 -2.139 1 97.94 68 GLY B CA 1
ATOM 2182 C C . GLY B 1 68 ? 3.459 21.781 -3.406 1 97.94 68 GLY B C 1
ATOM 2183 O O . GLY B 1 68 ? 2.449 22.453 -3.639 1 97.94 68 GLY B O 1
ATOM 2184 N N . ASN B 1 69 ? 3.959 20.844 -4.152 1 95.62 69 ASN B N 1
ATOM 2185 C CA . ASN B 1 69 ? 3.324 20.422 -5.395 1 95.62 69 ASN B CA 1
ATOM 2186 C C . ASN B 1 69 ? 2.582 19.094 -5.227 1 95.62 69 ASN B C 1
ATOM 2188 O O . ASN B 1 69 ? 3.18 18.094 -4.836 1 95.62 69 ASN B O 1
ATOM 2192 N N . ARG B 1 70 ? 1.313 19.094 -5.621 1 93.62 70 ARG B N 1
ATOM 2193 C CA . ARG B 1 70 ? 0.477 17.938 -5.363 1 93.62 70 ARG B CA 1
ATOM 2194 C C . ARG B 1 70 ? 0.981 16.719 -6.133 1 93.62 70 ARG B C 1
ATOM 2196 O O . ARG B 1 70 ? 0.631 15.578 -5.809 1 93.62 70 ARG B O 1
ATOM 2203 N N . ASP B 1 71 ? 1.727 16.922 -7.121 1 89.81 71 ASP B N 1
ATOM 2204 C CA . ASP B 1 71 ? 2.328 15.805 -7.848 1 89.81 71 ASP B CA 1
ATOM 2205 C C . ASP B 1 71 ? 3.756 15.547 -7.371 1 89.81 71 ASP B C 1
ATOM 2207 O O . ASP B 1 71 ? 4.508 14.812 -8.016 1 89.81 71 ASP B O 1
ATOM 2211 N N . GLY B 1 72 ? 4.191 16.172 -6.359 1 93.12 72 GLY B N 1
ATOM 2212 C CA . GLY B 1 72 ? 5.473 16.047 -5.684 1 93.12 72 GLY B CA 1
ATOM 2213 C C . GLY B 1 72 ? 5.371 16.188 -4.176 1 93.12 72 GLY B C 1
ATOM 2214 O O . GLY B 1 72 ? 4.355 15.828 -3.578 1 93.12 72 GLY B O 1
ATOM 2215 N N . ASP B 1 73 ? 6.5 16.672 -3.592 1 96.31 73 ASP B N 1
ATOM 2216 C CA . ASP B 1 73 ? 6.504 16.859 -2.143 1 96.31 73 ASP B CA 1
ATOM 2217 C C . ASP B 1 73 ? 5.445 17.875 -1.715 1 96.31 73 ASP B C 1
ATOM 2219 O O . ASP B 1 73 ? 5.336 18.953 -2.307 1 96.31 73 ASP B O 1
ATOM 2223 N N . HIS B 1 74 ? 4.66 17.469 -0.712 1 98.31 74 HIS B N 1
ATOM 2224 C CA . HIS B 1 74 ? 3.629 18.406 -0.28 1 98.31 74 HIS B CA 1
ATOM 2225 C C . HIS B 1 74 ? 3.025 17.984 1.056 1 98.31 74 HIS B C 1
ATOM 2227 O O . HIS B 1 74 ? 3.203 16.844 1.489 1 98.31 74 HIS B O 1
ATOM 2233 N N . TRP B 1 75 ? 2.436 18.906 1.686 1 98.56 75 TRP B N 1
ATOM 2234 C CA . TRP B 1 75 ? 1.445 18.766 2.75 1 98.56 75 TRP B CA 1
ATOM 2235 C C . TRP B 1 75 ? 0.099 19.344 2.316 1 98.56 75 TRP B C 1
ATOM 2237 O O . TRP B 1 75 ? 0.012 20.5 1.896 1 98.56 75 TRP B O 1
ATOM 2247 N N . ILE B 1 76 ? -0.905 18.609 2.451 1 98.62 76 ILE B N 1
ATOM 2248 C CA . ILE B 1 76 ? -2.17 18.969 1.812 1 98.62 76 ILE B CA 1
ATOM 2249 C C . ILE B 1 76 ? -2.752 20.203 2.473 1 98.62 76 ILE B C 1
ATOM 2251 O O . ILE B 1 76 ? -3.434 21 1.821 1 98.62 76 ILE B O 1
ATOM 2255 N N . GLY B 1 77 ? -2.508 20.391 3.764 1 98.81 77 GLY B N 1
ATOM 2256 C CA . GLY B 1 77 ? -3.098 21.453 4.57 1 98.81 77 GLY B CA 1
ATOM 2257 C C . GLY B 1 77 ? -4.027 20.922 5.648 1 98.81 77 GLY B C 1
ATOM 2258 O O . GLY B 1 77 ? -4.875 20.078 5.387 1 98.81 77 GLY B O 1
ATOM 2259 N N . ASN B 1 78 ? -3.871 21.484 6.797 1 98.88 78 ASN B N 1
ATOM 2260 C CA . ASN B 1 78 ? -4.648 21 7.934 1 98.88 78 ASN B CA 1
ATOM 2261 C C . ASN B 1 78 ? -6.129 21.328 7.785 1 98.88 78 ASN B C 1
ATOM 2263 O O . ASN B 1 78 ? -6.988 20.562 8.242 1 98.88 78 ASN B O 1
ATOM 2267 N N . GLU B 1 79 ? -6.434 22.438 7.188 1 98.75 79 GLU B N 1
ATOM 2268 C CA . GLU B 1 79 ? -7.836 22.766 6.934 1 98.75 79 GLU B CA 1
ATOM 2269 C C . GLU B 1 79 ? -8.484 21.734 6.008 1 98.75 79 GLU B C 1
ATOM 2271 O O . GLU B 1 79 ? -9.602 21.281 6.254 1 98.75 79 GLU B O 1
ATOM 2276 N N . LYS B 1 80 ? -7.793 21.375 4.969 1 98.69 80 LYS B N 1
ATOM 2277 C CA . LYS B 1 80 ? -8.305 20.391 4.027 1 98.69 80 LYS B CA 1
ATOM 2278 C C . LYS B 1 80 ? -8.414 19.016 4.684 1 98.69 80 LYS B C 1
ATOM 2280 O O . LYS B 1 80 ? -9.336 18.25 4.375 1 98.69 80 LYS B O 1
ATOM 2285 N N . LEU B 1 81 ? -7.449 18.703 5.574 1 98.75 81 LEU B N 1
ATOM 2286 C CA . LEU B 1 81 ? -7.555 17.469 6.344 1 98.75 81 LEU B CA 1
ATOM 2287 C C . LEU B 1 81 ? -8.828 17.453 7.18 1 98.75 81 LEU B C 1
ATOM 2289 O O . LEU B 1 81 ? -9.523 16.438 7.242 1 98.75 81 LEU B O 1
ATOM 2293 N N . PHE B 1 82 ? -9.07 18.594 7.758 1 98.81 82 PHE B N 1
ATOM 2294 C CA . PHE B 1 82 ? -10.297 18.719 8.539 1 98.81 82 PHE B CA 1
ATOM 2295 C C . PHE B 1 82 ? -11.523 18.516 7.652 1 98.81 82 PHE B C 1
ATOM 2297 O O . PHE B 1 82 ? -12.398 17.703 7.984 1 98.81 82 PHE B O 1
ATOM 2304 N N . TRP B 1 83 ? -11.562 19.141 6.52 1 98.56 83 TRP B N 1
ATOM 2305 C CA . TRP B 1 83 ? -12.703 19.031 5.617 1 98.56 83 TRP B CA 1
ATOM 2306 C C . TRP B 1 83 ? -12.906 17.578 5.172 1 98.56 83 TRP B C 1
ATOM 2308 O O . TRP B 1 83 ? -14.031 17.078 5.148 1 98.56 83 TRP B O 1
ATOM 2318 N N . LEU B 1 84 ? -11.836 16.938 4.844 1 98.44 84 LEU B N 1
ATOM 2319 C CA . LEU B 1 84 ? -11.906 15.555 4.371 1 98.44 84 LEU B CA 1
ATOM 2320 C C . LEU B 1 84 ? -12.414 14.625 5.473 1 98.44 84 LEU B C 1
ATOM 2322 O O . LEU B 1 84 ? -13.359 13.859 5.266 1 98.44 84 LEU B O 1
ATOM 2326 N N . THR B 1 85 ? -11.836 14.742 6.695 1 98.19 85 THR B N 1
ATOM 2327 C CA . THR B 1 85 ? -12.07 13.742 7.734 1 98.19 85 THR B CA 1
ATOM 2328 C C . THR B 1 85 ? -13.352 14.062 8.508 1 98.19 85 THR B C 1
ATOM 2330 O O . THR B 1 85 ? -13.836 13.227 9.273 1 98.19 85 THR B O 1
ATOM 2333 N N . GLN B 1 86 ? -13.883 15.188 8.281 1 96.44 86 GLN B N 1
ATOM 2334 C CA . GLN B 1 86 ? -15.195 15.5 8.836 1 96.44 86 GLN B CA 1
ATOM 2335 C C . GLN B 1 86 ? -16.312 14.969 7.941 1 96.44 86 GLN B C 1
ATOM 2337 O O . GLN B 1 86 ? -17.438 14.75 8.406 1 96.44 86 GLN B O 1
ATOM 2342 N N . SER B 1 87 ? -16.031 14.789 6.695 1 95.31 87 SER B N 1
ATOM 2343 C CA . SER B 1 87 ? -17.062 14.445 5.711 1 95.31 87 SER B CA 1
ATOM 2344 C C . SER B 1 87 ? -17.281 12.938 5.637 1 95.31 87 SER B C 1
ATOM 2346 O O . SER B 1 87 ? -18.375 12.484 5.285 1 95.31 87 SER B O 1
ATOM 2348 N N . ARG B 1 88 ? -16.234 12.242 5.902 1 94.38 88 ARG B N 1
ATOM 2349 C CA . ARG B 1 88 ? -16.281 10.781 5.816 1 94.38 88 ARG B CA 1
ATOM 2350 C C . ARG B 1 88 ? -15.258 10.141 6.738 1 94.38 88 ARG B C 1
ATOM 2352 O O . ARG B 1 88 ? -14.383 10.82 7.27 1 94.38 88 ARG B O 1
ATOM 2359 N N . ASN B 1 89 ? -15.492 8.805 6.91 1 94.62 89 ASN B N 1
ATOM 2360 C CA . ASN B 1 89 ? -14.516 8.047 7.691 1 94.62 89 ASN B CA 1
ATOM 2361 C C . ASN B 1 89 ? -13.344 7.59 6.832 1 94.62 89 ASN B C 1
ATOM 2363 O O . ASN B 1 89 ? -13.539 7.082 5.723 1 94.62 89 ASN B O 1
ATOM 2367 N N . PHE B 1 90 ? -12.188 7.832 7.418 1 96.25 90 PHE B N 1
ATOM 2368 C CA . PHE B 1 90 ? -10.984 7.43 6.695 1 96.25 90 PHE B CA 1
ATOM 2369 C C . PHE B 1 90 ? -10.07 6.609 7.594 1 96.25 90 PHE B C 1
ATOM 2371 O O . PHE B 1 90 ? -9.938 6.898 8.789 1 96.25 90 PHE B O 1
ATOM 2378 N N . SER B 1 91 ? -9.539 5.57 7.062 1 94.44 91 SER B N 1
ATOM 2379 C CA . SER B 1 91 ? -8.266 5.051 7.551 1 94.44 91 SER B CA 1
ATOM 2380 C C . SER B 1 91 ? -7.094 5.781 6.91 1 94.44 91 SER B C 1
ATOM 2382 O O . SER B 1 91 ? -7.273 6.547 5.961 1 94.44 91 SER B O 1
ATOM 2384 N N . LEU B 1 92 ? -5.957 5.602 7.477 1 95.12 92 LEU B N 1
ATOM 2385 C CA . LEU B 1 92 ? -4.727 6.188 6.957 1 95.12 92 LEU B CA 1
ATOM 2386 C C . LEU B 1 92 ? -3.705 5.102 6.633 1 95.12 92 LEU B C 1
ATOM 2388 O O . LEU B 1 92 ? -3.428 4.234 7.461 1 95.12 92 LEU B O 1
ATOM 2392 N N . MET B 1 93 ? -3.248 5.129 5.422 1 93.38 93 MET B N 1
ATOM 2393 C CA . MET B 1 93 ? -2.133 4.277 5.023 1 93.38 93 MET B CA 1
ATOM 2394 C C . MET B 1 93 ? -0.825 5.059 5.016 1 93.38 93 MET B C 1
ATOM 2396 O O . MET B 1 93 ? -0.71 6.078 4.332 1 93.38 93 MET B O 1
ATOM 2400 N N . ILE B 1 94 ? 0.093 4.586 5.816 1 91.81 94 ILE B N 1
ATOM 2401 C CA . ILE B 1 94 ? 1.442 5.145 5.82 1 91.81 94 ILE B CA 1
ATOM 2402 C C . ILE B 1 94 ? 2.379 4.234 5.031 1 91.81 94 ILE B C 1
ATOM 2404 O O . ILE B 1 94 ? 2.43 3.025 5.27 1 91.81 94 ILE B O 1
ATOM 2408 N N . THR B 1 95 ? 3.027 4.738 4.098 1 90.88 95 THR B N 1
ATOM 2409 C CA . THR B 1 95 ? 4.023 4.016 3.318 1 90.88 95 THR B CA 1
ATOM 2410 C C . THR B 1 95 ? 5.398 4.66 3.463 1 90.88 95 THR B C 1
ATOM 2412 O O . THR B 1 95 ? 5.531 5.879 3.355 1 90.88 95 THR B O 1
ATOM 2415 N N . ILE B 1 96 ? 6.363 3.828 3.719 1 88 96 ILE B N 1
ATOM 2416 C CA . ILE B 1 96 ? 7.723 4.355 3.793 1 88 96 ILE B CA 1
ATOM 2417 C C . ILE B 1 96 ? 8.633 3.564 2.859 1 88 96 ILE B C 1
ATOM 2419 O O . ILE B 1 96 ? 8.375 2.393 2.576 1 88 96 ILE B O 1
ATOM 2423 N N . LYS B 1 97 ? 9.641 4.227 2.391 1 88 97 LYS B N 1
ATOM 2424 C CA . LYS B 1 97 ? 10.758 3.619 1.674 1 88 97 LYS B CA 1
ATOM 2425 C C . LYS B 1 97 ? 12.055 3.729 2.475 1 88 97 LYS B C 1
ATOM 2427 O O . LYS B 1 97 ? 12.641 4.805 2.562 1 88 97 LYS B O 1
ATOM 2432 N N . PRO B 1 98 ? 12.398 2.545 3.002 1 82.19 98 PRO B N 1
ATOM 2433 C CA . PRO B 1 98 ? 13.656 2.566 3.75 1 82.19 98 PRO B CA 1
ATOM 2434 C C . PRO B 1 98 ? 14.883 2.549 2.842 1 82.19 98 PRO B C 1
ATOM 2436 O O . PRO B 1 98 ? 14.766 2.242 1.652 1 82.19 98 PRO B O 1
ATOM 2439 N N . ARG B 1 99 ? 16.031 2.885 3.357 1 76.81 99 ARG B N 1
ATOM 2440 C CA . ARG B 1 99 ? 17.297 2.883 2.631 1 76.81 99 ARG B CA 1
ATOM 2441 C C . ARG B 1 99 ? 17.625 1.489 2.107 1 76.81 99 ARG B C 1
ATOM 2443 O O . ARG B 1 99 ? 18.234 1.348 1.041 1 76.81 99 ARG B O 1
ATOM 2450 N N . GLY B 1 100 ? 17.266 0.464 2.852 1 71.25 100 GLY B N 1
ATOM 2451 C CA . GLY B 1 100 ? 17.562 -0.9 2.453 1 71.25 100 GLY B CA 1
ATOM 2452 C C . GLY B 1 100 ? 16.75 -1.379 1.271 1 71.25 100 GLY B C 1
ATOM 2453 O O . GLY B 1 100 ? 16.969 -2.475 0.754 1 71.25 100 GLY B O 1
ATOM 2454 N N . GLY B 1 101 ? 15.773 -0.552 0.837 1 74.62 101 GLY B N 1
ATOM 2455 C CA . GLY B 1 101 ? 14.961 -0.913 -0.314 1 74.62 101 GLY B CA 1
ATOM 2456 C C . GLY B 1 101 ? 13.578 -1.412 0.063 1 74.62 101 GLY B C 1
ATOM 2457 O O . GLY B 1 101 ? 13.266 -1.56 1.247 1 74.62 101 GLY B O 1
ATOM 2458 N N . GLY B 1 102 ? 12.781 -1.518 -0.983 1 81.12 102 GLY B N 1
ATOM 2459 C CA . GLY B 1 102 ? 11.406 -1.946 -0.756 1 81.12 102 GLY B CA 1
ATOM 2460 C C . GLY B 1 102 ? 10.516 -0.844 -0.21 1 81.12 102 GLY B C 1
ATOM 2461 O O . GLY B 1 102 ? 10.875 0.334 -0.269 1 81.12 102 GLY B O 1
ATOM 2462 N N . ILE B 1 103 ? 9.383 -1.276 0.186 1 86.88 103 ILE B N 1
ATOM 2463 C CA . ILE B 1 103 ? 8.461 -0.375 0.86 1 86.88 103 ILE B CA 1
ATOM 2464 C C . ILE B 1 103 ? 7.812 -1.09 2.043 1 86.88 103 ILE B C 1
ATOM 2466 O O . ILE B 1 1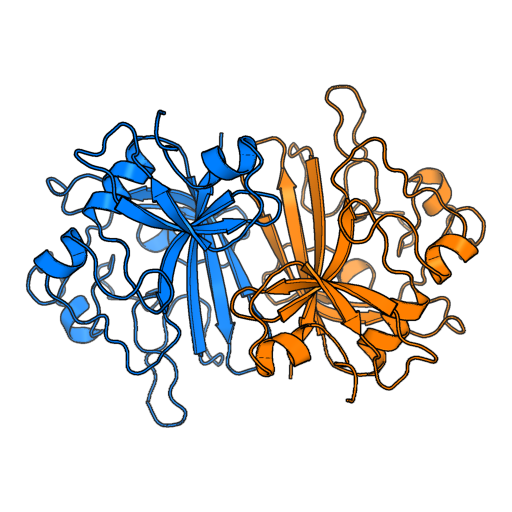03 ? 7.742 -2.32 2.07 1 86.88 103 ILE B O 1
ATOM 2470 N N . ARG B 1 104 ? 7.457 -0.249 3.025 1 86 104 ARG B N 1
ATOM 2471 C CA . ARG B 1 104 ? 6.695 -0.731 4.172 1 86 104 ARG B CA 1
ATOM 2472 C C . ARG B 1 104 ? 5.434 0.096 4.379 1 86 104 ARG B C 1
ATOM 2474 O O . ARG B 1 104 ? 5.461 1.322 4.25 1 86 104 ARG B O 1
ATOM 2481 N N . ASN B 1 105 ? 4.402 -0.685 4.645 1 87.19 105 ASN B N 1
ATOM 2482 C CA . ASN B 1 105 ? 3.123 -0.025 4.887 1 87.19 105 ASN B CA 1
ATOM 2483 C C . ASN B 1 105 ? 2.662 -0.212 6.328 1 87.19 105 ASN B C 1
ATOM 2485 O O . ASN B 1 105 ? 2.875 -1.272 6.922 1 87.19 105 ASN B O 1
ATOM 2489 N N . PHE B 1 106 ? 2.084 0.752 6.828 1 87.44 106 PHE B N 1
ATOM 2490 C CA . PHE B 1 106 ? 1.495 0.728 8.156 1 87.44 106 PHE B CA 1
ATOM 2491 C C . PHE B 1 106 ? 0.04 1.181 8.117 1 87.44 106 PHE B C 1
ATOM 2493 O O . PHE B 1 106 ? -0.279 2.207 7.512 1 87.44 106 PHE B O 1
ATOM 2500 N N . ASN B 1 107 ? -0.749 0.427 8.844 1 87.31 107 ASN B N 1
ATOM 2501 C CA . ASN B 1 107 ? -2.188 0.664 8.789 1 87.31 107 ASN B CA 1
ATOM 2502 C C . ASN B 1 107 ? -2.684 1.402 10.023 1 87.31 107 ASN B C 1
ATOM 2504 O O . ASN B 1 107 ? -2.471 0.947 11.148 1 87.31 107 ASN B O 1
ATOM 2508 N N . VAL B 1 108 ? -3.279 2.506 9.75 1 91.06 108 VAL B N 1
ATOM 2509 C CA . VAL B 1 108 ? -3.996 3.254 10.773 1 91.06 108 VAL B CA 1
ATOM 2510 C C . VAL B 1 108 ? -5.5 3.16 10.531 1 91.06 108 VAL B C 1
ATOM 2512 O O . VAL B 1 108 ? -5.984 3.527 9.461 1 91.06 108 VAL B O 1
ATOM 2515 N N . SER B 1 109 ? -6.277 2.668 11.547 1 91.06 109 SER B N 1
ATOM 2516 C CA . SER B 1 109 ? -7.668 2.293 11.32 1 91.06 109 SER B CA 1
ATOM 2517 C C . SER B 1 109 ? -8.586 3.512 11.359 1 91.06 109 SER B C 1
ATOM 2519 O O . SER B 1 109 ? -9.633 3.527 10.711 1 91.06 109 SER B O 1
ATOM 2521 N N . LYS B 1 110 ? -8.203 4.477 12.148 1 94.19 110 LYS B N 1
ATOM 2522 C CA . LYS B 1 110 ? -8.984 5.699 12.281 1 94.19 110 LYS B CA 1
ATOM 2523 C C . LYS B 1 110 ? -8.086 6.934 12.273 1 94.19 110 LYS B C 1
ATOM 2525 O O . LYS B 1 110 ? -7.078 6.977 12.984 1 94.19 110 LYS B O 1
ATOM 2530 N N . PHE B 1 111 ? -8.492 7.863 11.469 1 97.06 111 PHE B N 1
ATOM 2531 C CA . PHE B 1 111 ? -7.75 9.109 11.344 1 97.06 111 PHE B CA 1
ATOM 2532 C C . PHE B 1 111 ? -8.695 10.289 11.141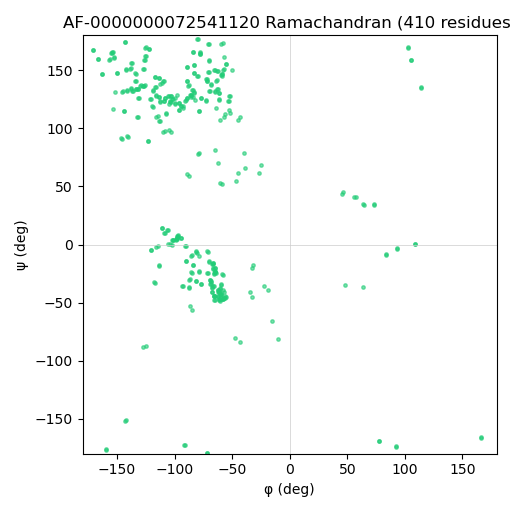 1 97.06 111 PHE B C 1
ATOM 2534 O O . PHE B 1 111 ? -9.367 10.375 10.109 1 97.06 111 PHE B O 1
ATOM 2541 N N . ILE B 1 112 ? -8.711 11.18 12.117 1 98.38 112 ILE B N 1
ATOM 2542 C CA . ILE B 1 112 ? -9.555 12.367 12.094 1 98.38 112 ILE B CA 1
ATOM 2543 C C . ILE B 1 112 ? -8.734 13.586 12.5 1 98.38 112 ILE B C 1
ATOM 2545 O O . ILE B 1 112 ? -7.938 13.523 13.438 1 98.38 112 ILE B O 1
ATOM 2549 N N . VAL B 1 113 ? -8.891 14.633 11.75 1 98.62 113 VAL B N 1
ATOM 2550 C CA . VAL B 1 113 ? -8.312 15.922 12.125 1 98.62 113 VAL B CA 1
ATOM 2551 C C . VAL B 1 113 ? -9.438 16.906 12.445 1 98.62 113 VAL B C 1
ATOM 2553 O O . VAL B 1 113 ? -10.32 17.156 11.617 1 98.62 113 VAL B O 1
ATOM 2556 N N . LEU B 1 114 ? -9.43 17.484 13.633 1 98.44 114 LEU B N 1
ATOM 2557 C CA . LEU B 1 114 ? -10.461 18.406 14.078 1 98.44 114 LEU B CA 1
ATOM 2558 C C . LEU B 1 114 ? -10.219 19.812 13.508 1 98.44 114 LEU B C 1
ATOM 2560 O O . LEU B 1 114 ? -9.234 20.031 12.797 1 98.44 114 LEU B O 1
ATOM 2564 N N . SER B 1 115 ? -11.141 20.719 13.797 1 98.12 115 SER B N 1
ATOM 2565 C CA . SER B 1 115 ? -11.078 22.062 13.242 1 98.12 115 SER B CA 1
ATOM 2566 C C . SER B 1 115 ? -9.93 22.859 13.844 1 98.12 115 SER B C 1
ATOM 2568 O O . SER B 1 115 ? -9.281 22.406 14.797 1 98.12 115 SER B O 1
ATOM 2570 N N . GLU B 1 116 ? -9.703 24.016 13.289 1 97.81 116 GLU B N 1
ATOM 2571 C CA . GLU B 1 116 ? -8.641 24.875 13.789 1 97.81 116 GLU B CA 1
ATOM 2572 C C . GLU B 1 116 ? -8.938 25.359 15.203 1 97.81 116 GLU B C 1
ATOM 2574 O O . GLU B 1 116 ? -8.016 25.672 15.961 1 97.81 116 GLU B O 1
ATOM 2579 N N . ASN B 1 117 ? -10.188 25.422 15.633 1 97.31 117 ASN B N 1
ATOM 2580 C CA . ASN B 1 117 ? -10.562 25.797 17 1 97.31 117 ASN B CA 1
ATOM 2581 C C . ASN B 1 117 ? -9.938 24.859 18.031 1 97.31 117 ASN B C 1
ATOM 2583 O O . ASN B 1 117 ? -9.688 25.266 19.156 1 97.31 117 ASN B O 1
ATOM 2587 N N . SER B 1 118 ? -9.664 23.719 17.609 1 97.06 118 SER B N 1
ATOM 2588 C CA . SER B 1 118 ? -9.008 22.734 18.469 1 97.06 118 SER B CA 1
ATOM 2589 C C . SER B 1 118 ? -7.551 22.547 18.062 1 97.06 118 SER B C 1
ATOM 2591 O O . SER B 1 118 ? -6.957 21.5 18.344 1 97.06 118 SER B O 1
ATOM 2593 N N . SER B 1 119 ? -7.055 23.438 17.234 1 97.38 119 SER B N 1
ATOM 2594 C CA . SER B 1 119 ? -5.68 23.406 16.75 1 97.38 119 SER B CA 1
ATOM 2595 C C . SER B 1 119 ? -5.41 22.156 15.906 1 97.38 119 SER B C 1
ATOM 2597 O O . SER B 1 119 ? -4.344 21.547 16.016 1 97.38 119 SER B O 1
ATOM 2599 N N . PHE B 1 120 ? -6.402 21.781 15.219 1 98.12 120 PHE B N 1
ATOM 2600 C CA . PHE B 1 120 ? -6.301 20.625 14.32 1 98.12 120 PHE B CA 1
ATOM 2601 C C . PHE B 1 120 ? -5.844 19.391 15.078 1 98.12 120 PHE B C 1
ATOM 2603 O O . PHE B 1 120 ? -5.02 18.625 14.578 1 98.12 120 PHE B O 1
ATOM 2610 N N . ALA B 1 121 ? -6.352 19.203 16.25 1 97.56 121 ALA B N 1
ATOM 2611 C CA . ALA B 1 121 ? -6.051 18 17.016 1 97.56 121 ALA B CA 1
ATOM 2612 C C . ALA B 1 121 ? -6.434 16.734 16.234 1 97.56 121 ALA B C 1
ATOM 2614 O O . ALA B 1 121 ? -7.398 16.75 15.469 1 97.56 121 ALA B O 1
ATOM 2615 N N . ILE B 1 122 ? -5.66 15.648 16.547 1 97.44 122 ILE B N 1
ATOM 2616 C CA . ILE B 1 122 ? -5.895 14.43 15.781 1 97.44 122 ILE B CA 1
ATOM 2617 C C . ILE B 1 122 ? -6.547 13.383 16.672 1 97.44 122 ILE B C 1
ATOM 2619 O O . ILE B 1 122 ? -6.289 13.336 17.875 1 97.44 122 ILE B O 1
ATOM 2623 N N . ARG B 1 123 ? -7.484 12.633 16.156 1 97.94 123 ARG B N 1
ATOM 2624 C CA . ARG B 1 123 ? -7.98 11.367 16.672 1 97.94 123 ARG B CA 1
ATOM 2625 C C . ARG B 1 123 ? -7.516 10.203 15.812 1 97.94 123 ARG B C 1
ATOM 2627 O O . ARG B 1 123 ? -7.895 10.102 14.641 1 97.94 123 ARG B O 1
ATOM 2634 N N . VAL B 1 124 ? -6.668 9.398 16.422 1 95.56 124 VAL B N 1
ATOM 2635 C CA . VAL B 1 124 ? -5.992 8.398 15.594 1 95.56 124 VAL B CA 1
ATOM 2636 C C . VAL B 1 124 ? -5.871 7.086 16.359 1 95.56 124 VAL B C 1
ATOM 2638 O O . VAL B 1 124 ? -5.586 7.09 17.562 1 95.56 124 VAL B O 1
ATOM 2641 N N . TYR B 1 125 ? -6.227 6.008 15.688 1 92.69 125 TYR B N 1
ATOM 2642 C CA . TYR B 1 125 ? -6.078 4.656 16.219 1 92.69 125 TYR B CA 1
ATOM 2643 C C . TYR B 1 125 ? -5.41 3.742 15.195 1 92.69 125 TYR B C 1
ATOM 2645 O O . TYR B 1 125 ? -5.867 3.631 14.055 1 92.69 125 TYR B O 1
ATOM 2653 N N . ASP B 1 126 ? -4.344 3.102 15.633 1 86.12 126 ASP B N 1
ATOM 2654 C CA . ASP B 1 126 ? -3.672 2.135 14.766 1 86.12 126 ASP B CA 1
ATOM 2655 C C . ASP B 1 126 ? -4.516 0.874 14.594 1 86.12 126 ASP B C 1
ATOM 2657 O O . ASP B 1 126 ? -5.309 0.527 15.477 1 86.12 126 ASP B O 1
ATOM 2661 N N . ALA B 1 127 ? -4.391 0.244 13.414 1 81.94 127 ALA B N 1
ATOM 2662 C CA . ALA B 1 127 ? -5.031 -1.055 13.219 1 81.94 127 ALA B CA 1
ATOM 2663 C C . ALA B 1 127 ? -4.406 -2.113 14.125 1 81.94 127 ALA B C 1
ATOM 2665 O O . ALA B 1 127 ? -3.246 -1.993 14.523 1 81.94 127 ALA B O 1
ATOM 2666 N N . PRO B 1 128 ? -5.266 -3.09 14.5 1 73.88 128 PRO B N 1
ATOM 2667 C CA . PRO B 1 128 ? -4.68 -4.164 15.305 1 73.88 128 PRO B CA 1
ATOM 2668 C C . PRO B 1 128 ? -3.439 -4.777 14.664 1 73.88 128 PRO B C 1
ATOM 2670 O O . PRO B 1 128 ? -3.457 -5.105 13.469 1 73.88 128 PRO B O 1
ATOM 2673 N N . GLY B 1 129 ? -2.363 -4.824 15.484 1 71.44 129 GLY B N 1
ATOM 2674 C CA . GLY B 1 129 ? -1.134 -5.43 15.008 1 71.44 129 GLY B CA 1
ATOM 2675 C C . GLY B 1 129 ? -0.276 -4.48 14.188 1 71.44 129 GLY B C 1
ATOM 2676 O O . GLY B 1 129 ? 0.825 -4.836 13.766 1 71.44 129 GLY B O 1
ATOM 2677 N N . SER B 1 130 ? -0.821 -3.365 13.906 1 75.31 130 SER B N 1
ATOM 2678 C CA . SER B 1 130 ? -0.031 -2.387 13.172 1 75.31 130 SER B CA 1
ATOM 2679 C C . SER B 1 130 ? 1.241 -2.018 13.922 1 75.31 130 SER B C 1
ATOM 2681 O O . SER B 1 130 ? 1.239 -1.942 15.156 1 75.31 130 SER B O 1
ATOM 2683 N N . GLN B 1 131 ? 2.271 -1.749 13.211 1 72.62 131 GLN B N 1
ATOM 2684 C CA . GLN B 1 131 ? 3.525 -1.298 13.805 1 72.62 131 GLN B CA 1
ATOM 2685 C C . GLN B 1 131 ? 3.652 0.221 13.734 1 72.62 131 GLN B C 1
ATOM 2687 O O . GLN B 1 131 ? 4.707 0.776 14.047 1 72.62 131 GLN B O 1
ATOM 2692 N N . SER B 1 132 ? 2.564 0.778 13.297 1 78.69 132 SER B N 1
ATOM 2693 C CA . SER B 1 132 ? 2.543 2.236 13.336 1 78.69 132 SER B CA 1
ATOM 2694 C C . SER B 1 132 ? 2.641 2.752 14.773 1 78.69 132 SER B C 1
ATOM 2696 O O . SER B 1 132 ? 2.201 2.084 15.711 1 78.69 132 SER B O 1
ATOM 2698 N N . CYS B 1 133 ? 3.25 3.932 14.906 1 79.75 133 CYS B N 1
ATOM 2699 C CA . CYS B 1 133 ? 3.326 4.547 16.234 1 79.75 133 CYS B CA 1
ATOM 2700 C C . CYS B 1 133 ? 2.447 5.793 16.297 1 79.75 133 CYS B C 1
ATOM 2702 O O . CYS B 1 133 ? 2.582 6.602 17.219 1 79.75 133 CYS B O 1
ATOM 2704 N N . LEU B 1 134 ? 1.608 5.969 15.375 1 87.56 134 LEU B N 1
ATOM 2705 C CA . LEU B 1 134 ? 0.857 7.215 15.266 1 87.56 134 LEU B CA 1
ATOM 2706 C C . LEU B 1 134 ? -0.179 7.324 16.375 1 87.56 134 LEU B C 1
ATOM 2708 O O . LEU B 1 134 ? -0.545 8.43 16.797 1 87.56 134 LEU B O 1
ATOM 2712 N N . SER B 1 135 ? -0.6 6.18 16.906 1 88.31 135 SER B N 1
ATOM 2713 C CA . SER B 1 135 ? -1.662 6.184 17.906 1 88.31 135 SER B CA 1
ATOM 2714 C C . SER B 1 135 ? -1.205 6.855 19.203 1 88.31 135 SER B C 1
ATOM 2716 O O . SER B 1 135 ? -2.031 7.297 20 1 88.31 135 SER B O 1
ATOM 2718 N N . GLN B 1 136 ? 0.068 6.949 19.422 1 87.25 136 GLN B N 1
ATOM 2719 C CA . GLN B 1 136 ? 0.582 7.578 20.641 1 87.25 136 GLN B CA 1
ATOM 2720 C C . GLN B 1 136 ? 0.265 9.07 20.672 1 87.25 136 GLN B C 1
ATOM 2722 O O . GLN B 1 136 ? 0.337 9.711 21.719 1 87.25 136 GLN B O 1
ATOM 2727 N N . TYR B 1 137 ? -0.095 9.602 19.531 1 90.25 137 TYR B N 1
ATOM 2728 C CA . TYR B 1 137 ? -0.352 11.039 19.438 1 90.25 137 TYR B CA 1
ATOM 2729 C C . TYR B 1 137 ? -1.846 11.328 19.531 1 90.25 137 TYR B C 1
ATOM 2731 O O . TYR B 1 137 ? -2.266 12.484 19.406 1 90.25 137 TYR B O 1
ATOM 2739 N N . ASN B 1 138 ? -2.66 10.312 19.766 1 94.81 138 ASN B N 1
ATOM 2740 C CA . ASN B 1 138 ? -4.102 10.523 19.828 1 94.81 138 ASN B CA 1
ATOM 2741 C C . ASN B 1 138 ? -4.465 11.641 20.812 1 94.81 138 ASN B C 1
ATOM 2743 O O . ASN B 1 138 ? -4.066 11.609 21.969 1 94.81 138 ASN B O 1
ATOM 2747 N N . GLY B 1 139 ? -5.172 12.602 20.234 1 95.56 139 GLY B N 1
ATOM 2748 C CA . GLY B 1 139 ? -5.664 13.68 21.062 1 95.56 139 GLY B CA 1
ATOM 2749 C C . GLY B 1 139 ? -4.73 14.875 21.109 1 95.56 139 GLY B C 1
ATOM 2750 O O . GLY B 1 139 ? -5.078 15.914 21.672 1 95.56 139 GLY B O 1
ATOM 2751 N N . THR B 1 140 ? -3.621 14.766 20.5 1 94.19 140 THR B N 1
ATOM 2752 C CA . THR B 1 140 ? -2.67 15.875 20.562 1 94.19 140 THR B CA 1
ATOM 2753 C C . THR B 1 140 ? -3.014 16.938 19.516 1 94.19 140 THR B C 1
ATOM 2755 O O . THR B 1 140 ? -3.643 16.641 18.5 1 94.19 140 THR B O 1
ATOM 2758 N N . GLN B 1 141 ? -2.594 18.094 19.828 1 95.25 141 GLN B N 1
ATOM 2759 C CA . GLN B 1 141 ? -2.775 19.219 18.922 1 95.25 141 GLN B CA 1
ATOM 2760 C C . GLN B 1 141 ? -1.606 19.344 17.953 1 95.25 141 GLN B C 1
ATOM 2762 O O . GLN B 1 141 ? -0.486 18.938 18.266 1 95.25 141 GLN B O 1
ATOM 2767 N N . PHE B 1 142 ? -1.915 19.922 16.781 1 96.19 142 PHE B N 1
ATOM 2768 C CA . PHE B 1 142 ? -0.849 20.203 15.82 1 96.19 142 PHE B CA 1
ATOM 2769 C C . PHE B 1 142 ? 0.018 21.359 16.297 1 96.19 142 PHE B C 1
ATOM 2771 O O . PHE B 1 142 ? -0.484 22.312 16.891 1 96.19 142 PHE B O 1
ATOM 2778 N N . THR B 1 143 ? 1.291 21.203 16.031 1 94.69 143 THR B N 1
ATOM 2779 C CA . THR B 1 143 ? 2.213 22.25 16.5 1 94.69 143 THR B CA 1
ATOM 2780 C C . THR B 1 143 ? 3.184 22.625 15.383 1 94.69 143 THR B C 1
ATOM 2782 O O . THR B 1 143 ? 3.621 21.781 14.609 1 94.69 143 THR B O 1
ATOM 2785 N N . THR B 1 144 ? 3.467 23.891 15.289 1 95 144 THR B N 1
ATOM 2786 C CA . THR B 1 144 ? 4.523 24.453 14.461 1 95 144 THR B CA 1
ATOM 2787 C C . THR B 1 144 ? 5.469 25.312 15.289 1 95 144 THR B C 1
ATOM 2789 O O . THR B 1 144 ? 5.215 25.562 16.469 1 95 144 THR B O 1
ATOM 2792 N N . PHE B 1 145 ? 6.566 25.703 14.68 1 93 145 PHE B N 1
ATOM 2793 C CA . PHE B 1 145 ? 7.555 26.438 15.453 1 93 145 PHE B CA 1
ATOM 2794 C C . PHE B 1 145 ? 6.988 27.781 15.898 1 93 145 PHE B C 1
ATOM 2796 O O . PHE B 1 145 ? 7.43 28.344 16.906 1 93 145 PHE B O 1
ATOM 2803 N N . ASP B 1 146 ? 5.965 28.328 15.195 1 95.81 146 ASP B N 1
ATOM 2804 C CA . ASP B 1 146 ? 5.414 29.656 15.484 1 95.81 146 ASP B CA 1
ATOM 2805 C C . ASP B 1 146 ? 4.074 29.547 16.203 1 95.81 146 ASP B C 1
ATOM 2807 O O . ASP B 1 146 ? 3.414 30.547 16.469 1 95.81 146 ASP B O 1
ATOM 2811 N N . ARG B 1 147 ? 3.617 28.375 16.469 1 93.5 147 ARG B N 1
ATOM 2812 C CA . ARG B 1 147 ? 2.434 28.125 17.281 1 93.5 147 ARG B CA 1
ATOM 2813 C C . ARG B 1 147 ? 2.629 26.906 18.188 1 93.5 147 ARG B C 1
ATOM 2815 O O . ARG B 1 147 ? 2.328 25.781 17.781 1 93.5 147 ARG B O 1
ATOM 2822 N N . VAL B 1 148 ? 3.059 27.219 19.312 1 82.75 148 VAL B N 1
ATOM 2823 C CA . VAL B 1 148 ? 3.49 26.156 20.219 1 82.75 148 VAL B CA 1
ATOM 2824 C C . VAL B 1 148 ? 2.443 25.938 21.312 1 82.75 148 VAL B C 1
ATOM 2826 O O . VAL B 1 148 ? 1.848 26.906 21.797 1 82.75 148 VAL B O 1
ATOM 2829 N N . ASN B 1 149 ? 2.064 24.75 21.453 1 68.19 149 ASN B N 1
ATOM 2830 C CA . ASN B 1 149 ? 1.181 24.5 22.578 1 68.19 149 ASN B CA 1
ATOM 2831 C C . ASN B 1 149 ? 1.97 24.219 23.859 1 68.19 149 ASN B C 1
ATOM 2833 O O . ASN B 1 149 ? 1.535 24.578 24.953 1 68.19 149 ASN B O 1
ATOM 2837 N N . SER B 1 150 ? 2.893 23.281 23.812 1 63.28 150 SER B N 1
ATOM 2838 C CA . SER B 1 150 ? 3.602 23.047 25.062 1 63.28 150 SER B CA 1
ATOM 2839 C C . SER B 1 150 ? 5.113 23.109 24.875 1 63.28 150 SER B C 1
ATOM 2841 O O . SER B 1 150 ? 5.746 24.109 25.234 1 63.28 150 SER B O 1
ATOM 2843 N N . ALA B 1 151 ? 5.723 21.875 24.516 1 68.31 151 ALA B N 1
ATOM 2844 C CA . ALA B 1 151 ? 7.148 21.766 24.219 1 68.31 151 ALA B CA 1
ATOM 2845 C C . ALA B 1 151 ? 7.457 22.172 22.781 1 68.31 151 ALA B C 1
ATOM 2847 O O . ALA B 1 151 ? 6.617 22 21.891 1 68.31 151 ALA B O 1
ATOM 2848 N N . ASN B 1 152 ? 8.391 23.156 22.672 1 83.31 152 ASN B N 1
ATOM 2849 C CA . ASN B 1 152 ? 8.742 23.641 21.344 1 83.31 152 ASN B CA 1
ATOM 2850 C C . ASN B 1 152 ? 9.281 22.516 20.469 1 83.31 152 ASN B C 1
ATOM 2852 O O . ASN B 1 152 ? 10.344 22.641 19.859 1 83.31 152 ASN B O 1
ATOM 2856 N N . CYS B 1 153 ? 8.445 21.406 20.422 1 86.31 153 CYS B N 1
ATOM 2857 C CA . CYS B 1 153 ? 8.852 20.203 19.703 1 86.31 153 CYS B CA 1
ATOM 2858 C C . CYS B 1 153 ? 9.031 20.484 18.219 1 86.31 153 CYS B C 1
ATOM 2860 O O . CYS B 1 153 ? 9.922 19.922 17.578 1 86.31 153 CYS B O 1
ATOM 2862 N N . ALA B 1 154 ? 8.188 21.281 17.641 1 89.19 154 ALA B N 1
ATOM 2863 C CA . ALA B 1 154 ? 8.273 21.594 16.219 1 89.19 154 ALA B CA 1
ATOM 2864 C C . ALA B 1 154 ? 9.594 22.297 15.891 1 89.19 154 ALA B C 1
ATOM 2866 O O . ALA B 1 154 ? 10.203 22.031 14.852 1 89.19 154 ALA B O 1
ATOM 2867 N N . ALA B 1 155 ? 9.969 23.188 16.781 1 86.38 155 ALA B N 1
ATOM 2868 C CA . ALA B 1 155 ? 11.242 23.859 16.578 1 86.38 155 ALA B CA 1
ATOM 2869 C C . ALA B 1 155 ? 12.414 22.891 16.734 1 86.38 155 ALA B C 1
ATOM 2871 O O . ALA B 1 155 ? 13.375 22.938 15.961 1 86.38 155 ALA B O 1
ATOM 2872 N N . ILE B 1 156 ? 12.344 22.047 17.672 1 82.81 156 ILE B N 1
ATOM 2873 C CA . ILE B 1 156 ? 13.398 21.078 17.969 1 82.81 156 ILE B CA 1
ATOM 2874 C C . ILE B 1 156 ? 13.555 20.094 16.812 1 82.81 156 ILE B C 1
ATOM 2876 O O . ILE B 1 156 ? 14.672 19.828 16.375 1 82.81 156 ILE B O 1
ATOM 2880 N N . ASN B 1 157 ? 12.422 19.609 16.281 1 82.38 157 ASN B N 1
ATOM 2881 C CA . ASN B 1 157 ? 12.445 18.578 15.258 1 82.38 157 ASN B CA 1
ATOM 2882 C C . ASN B 1 157 ? 12.484 19.188 13.852 1 82.38 157 ASN B C 1
ATOM 2884 O O . ASN B 1 157 ? 12.742 18.469 12.875 1 82.38 157 ASN B O 1
ATOM 2888 N N . GLY B 1 158 ? 12.211 20.484 13.734 1 85.62 158 GLY B N 1
ATOM 2889 C CA . GLY B 1 158 ? 12.258 21.156 12.445 1 85.62 158 GLY B CA 1
ATOM 2890 C C . GLY B 1 158 ? 11.094 20.797 11.539 1 85.62 158 GLY B C 1
ATOM 2891 O O . GLY B 1 158 ? 11.258 20.672 10.328 1 85.62 158 GLY B O 1
ATOM 2892 N N . SER B 1 159 ? 9.969 20.578 12.031 1 90.75 159 SER B N 1
ATOM 2893 C CA . SER B 1 159 ? 8.789 20.25 11.242 1 90.75 159 SER B CA 1
ATOM 2894 C C . SER B 1 159 ? 7.512 20.438 12.062 1 90.75 159 SER B C 1
ATOM 2896 O O . SER B 1 159 ? 7.527 20.281 13.289 1 90.75 159 SER B O 1
ATOM 2898 N N . GLY B 1 160 ? 6.445 20.844 11.414 1 93 160 GLY B N 1
ATOM 2899 C CA . GLY B 1 160 ? 5.133 20.766 12.039 1 93 160 GLY B CA 1
ATOM 2900 C C . GLY B 1 160 ? 4.617 19.344 12.156 1 93 160 GLY B C 1
ATOM 2901 O O . GLY B 1 160 ? 4.828 18.531 11.258 1 93 160 GLY B O 1
ATOM 2902 N N . TRP B 1 161 ? 4 19.078 13.25 1 93.25 161 TRP B N 1
ATOM 2903 C CA . TRP B 1 161 ? 3.484 17.734 13.5 1 93.25 161 TRP B CA 1
ATOM 2904 C C . TRP B 1 161 ? 2.604 17.719 14.742 1 93.25 161 TRP B C 1
ATOM 2906 O O . TRP B 1 161 ? 2.525 18.703 15.477 1 93.25 161 TRP B O 1
ATOM 2916 N N . TRP B 1 162 ? 1.879 16.609 14.891 1 94 162 TRP B N 1
ATOM 2917 C CA . TRP B 1 162 ? 1.272 16.297 16.188 1 94 162 TRP B CA 1
ATOM 2918 C C . TRP B 1 162 ? 2.299 15.703 17.141 1 94 162 TRP B C 1
ATOM 2920 O O . TRP B 1 162 ? 2.811 14.609 16.906 1 94 162 TRP B O 1
ATOM 2930 N N . TYR B 1 163 ? 2.574 16.438 18.219 1 89.12 163 TYR B N 1
ATOM 2931 C CA . TYR B 1 163 ? 3.59 15.992 19.156 1 89.12 163 TYR B CA 1
ATOM 2932 C C . TYR B 1 163 ? 2.975 15.727 20.531 1 89.12 163 TYR B C 1
ATOM 2934 O O . TYR B 1 163 ? 2.037 16.406 20.938 1 89.12 163 TYR B O 1
ATOM 2942 N N . ASN B 1 164 ? 3.541 14.742 21.094 1 85.5 164 ASN B N 1
ATOM 2943 C CA . ASN B 1 164 ? 3.318 14.625 22.531 1 85.5 164 ASN B CA 1
ATOM 2944 C C . ASN B 1 164 ? 4.406 15.344 23.328 1 85.5 164 ASN B C 1
ATOM 2946 O O . ASN B 1 164 ? 5.234 16.047 22.75 1 85.5 164 ASN B O 1
ATOM 2950 N N . SER B 1 165 ? 4.375 15.164 24.609 1 81 165 SER B N 1
ATOM 2951 C CA . SER B 1 165 ? 5.262 15.914 25.5 1 81 165 SER B CA 1
ATOM 2952 C C . SER B 1 165 ? 6.711 15.461 25.344 1 81 165 SER B C 1
ATOM 2954 O O . SER B 1 165 ? 7.637 16.203 25.688 1 81 165 SER B O 1
ATOM 2956 N N . THR B 1 166 ? 6.898 14.344 24.719 1 76.69 166 THR B N 1
ATOM 2957 C CA . THR B 1 166 ? 8.25 13.805 24.625 1 76.69 166 THR B CA 1
ATOM 2958 C C . THR B 1 166 ? 8.875 14.125 23.281 1 76.69 166 THR B C 1
ATOM 2960 O O . THR B 1 166 ? 10.039 13.812 23.031 1 76.69 166 THR B O 1
ATOM 2963 N N . CYS B 1 167 ? 8.164 14.883 22.516 1 78.06 167 CYS B N 1
ATOM 2964 C CA . CYS B 1 167 ? 8.625 15.203 21.172 1 78.06 167 CYS B CA 1
ATOM 2965 C C . CYS B 1 167 ? 9.133 13.961 20.453 1 78.06 167 CYS B C 1
ATOM 2967 O O . CYS B 1 167 ? 10.156 14.008 19.766 1 78.06 167 CYS B O 1
ATOM 2969 N N . SER B 1 168 ? 8.359 12.906 20.609 1 67.88 168 SER B N 1
ATOM 2970 C CA . SER B 1 168 ? 8.75 11.578 20.141 1 67.88 168 SER B CA 1
ATOM 2971 C C . SER B 1 168 ? 9.023 11.562 18.641 1 67.88 168 SER B C 1
ATOM 2973 O O . SER B 1 168 ? 8.711 12.523 17.953 1 67.88 168 SER B O 1
ATOM 2975 N N . ASP B 1 169 ? 9.5 10.43 18.25 1 68.81 169 ASP B N 1
ATOM 2976 C CA . ASP B 1 169 ? 10.125 10.258 16.953 1 68.81 169 ASP B CA 1
ATOM 2977 C C . ASP B 1 169 ? 9.125 9.742 15.914 1 68.81 169 ASP B C 1
ATOM 2979 O O . ASP B 1 169 ? 9.461 9.578 14.742 1 68.81 169 ASP B O 1
ATOM 2983 N N . CYS B 1 170 ? 7.859 9.594 16.141 1 79.75 170 CYS B N 1
ATOM 2984 C CA . CYS B 1 170 ? 6.949 9.109 15.102 1 79.75 170 CYS B CA 1
ATOM 2985 C C . CYS B 1 170 ? 6.395 10.266 14.281 1 79.75 170 CYS B C 1
ATOM 2987 O O . CYS B 1 170 ? 5.191 10.531 14.305 1 79.75 170 CYS B O 1
ATOM 2989 N N . ASN B 1 171 ? 7.348 10.984 13.625 1 86.38 171 ASN B N 1
ATOM 2990 C CA . ASN B 1 171 ? 7.055 12.18 12.844 1 86.38 171 ASN B CA 1
ATOM 2991 C C . ASN B 1 171 ? 7.379 11.977 11.367 1 86.38 171 ASN B C 1
ATOM 2993 O O . ASN B 1 171 ? 8.555 11.938 10.984 1 86.38 171 ASN B O 1
ATOM 2997 N N . LEU B 1 172 ? 6.371 11.898 10.547 1 88.56 172 LEU B N 1
ATOM 2998 C CA . LEU B 1 172 ? 6.531 11.594 9.133 1 88.56 172 LEU B CA 1
ATOM 2999 C C . LEU B 1 172 ? 6.922 12.844 8.344 1 88.56 172 LEU B C 1
ATOM 3001 O O . LEU B 1 172 ? 7.281 12.75 7.168 1 88.56 172 LEU B O 1
ATOM 3005 N N . ASN B 1 173 ? 6.941 13.977 9.023 1 90.06 173 ASN B N 1
ATOM 3006 C CA . ASN B 1 173 ? 7.359 15.227 8.398 1 90.06 173 ASN B CA 1
ATOM 3007 C C . ASN B 1 173 ? 8.781 15.602 8.797 1 90.06 173 ASN B C 1
ATOM 3009 O O . ASN B 1 173 ? 9.266 16.672 8.43 1 90.06 173 ASN B O 1
ATOM 3013 N N . GLY B 1 174 ? 9.367 14.742 9.523 1 84.19 174 GLY B N 1
ATOM 3014 C CA . GLY B 1 174 ? 10.727 15.016 9.953 1 84.19 174 GLY B CA 1
ATOM 3015 C C . GLY B 1 174 ? 11.75 14.898 8.836 1 84.19 174 GLY B C 1
ATOM 3016 O O . GLY B 1 174 ? 11.391 14.586 7.695 1 84.19 174 GLY B O 1
ATOM 3017 N N . ARG B 1 175 ? 13 15.125 9.148 1 78.88 175 ARG B N 1
ATOM 3018 C CA . ARG B 1 175 ? 14.07 15.086 8.156 1 78.88 175 ARG B CA 1
ATOM 3019 C C . ARG B 1 175 ? 14.297 13.664 7.652 1 78.88 175 ARG B C 1
ATOM 3021 O O . ARG B 1 175 ? 14.266 12.711 8.438 1 78.88 175 ARG B O 1
ATOM 3028 N N . LEU B 1 176 ? 14.484 13.516 6.359 1 77.31 176 LEU B N 1
ATOM 3029 C CA . LEU B 1 176 ? 14.789 12.234 5.734 1 77.31 176 LEU B CA 1
ATOM 3030 C C . LEU B 1 176 ? 16.281 11.922 5.828 1 77.31 176 LEU B C 1
ATOM 3032 O O . LEU B 1 176 ? 17.094 12.828 6.016 1 77.31 176 LEU B O 1
ATOM 3036 N N . TYR B 1 177 ? 16.547 10.586 5.938 1 68.75 177 TYR B N 1
ATOM 3037 C CA . TYR B 1 177 ? 17.938 10.156 5.988 1 68.75 177 TYR B CA 1
ATOM 3038 C C . TYR B 1 177 ? 18.703 10.633 4.758 1 68.75 177 TYR B C 1
ATOM 3040 O O . TYR B 1 177 ? 18.203 10.547 3.635 1 68.75 177 TYR B O 1
ATOM 3048 N N . ARG B 1 178 ? 19.594 11.594 5.062 1 57.16 178 ARG B N 1
ATOM 3049 C CA . ARG B 1 178 ? 20.594 11.875 4.027 1 57.16 178 ARG B CA 1
ATOM 3050 C C . ARG B 1 178 ? 21.906 11.148 4.316 1 57.16 178 ARG B C 1
ATOM 3052 O O . ARG B 1 178 ? 22.188 10.797 5.465 1 57.16 178 ARG B O 1
ATOM 3059 N N . GLU B 1 179 ? 22.484 10.406 3.416 1 51 179 GLU B N 1
ATOM 3060 C CA . GLU B 1 179 ? 23.797 9.781 3.609 1 51 179 GLU B CA 1
ATOM 3061 C C . GLU B 1 179 ? 24.562 10.461 4.738 1 51 179 GLU B C 1
ATOM 3063 O O . GLU B 1 179 ? 25.281 9.797 5.492 1 51 179 GLU B O 1
ATOM 3068 N N . ASN B 1 180 ? 24.531 11.719 4.895 1 44.59 180 ASN B N 1
ATOM 3069 C CA . ASN B 1 180 ? 25.406 12.406 5.84 1 44.59 180 ASN B CA 1
ATOM 3070 C C . ASN B 1 180 ? 24.609 13.055 6.969 1 44.59 180 ASN B C 1
ATOM 3072 O O . ASN B 1 180 ? 25.172 13.781 7.789 1 44.59 180 ASN B O 1
ATOM 3076 N N . ALA B 1 181 ? 23.406 12.898 6.859 1 41.69 181 ALA B N 1
ATOM 3077 C CA . ALA B 1 181 ? 22.734 13.688 7.895 1 41.69 181 ALA B CA 1
ATOM 3078 C C . ALA B 1 181 ? 22.234 12.797 9.023 1 41.69 181 ALA B C 1
ATOM 3080 O O . ALA B 1 181 ? 21.969 11.609 8.812 1 41.69 181 ALA B O 1
ATOM 3081 N N . THR B 1 182 ? 22.672 13.062 10.352 1 38.59 182 THR B N 1
ATOM 3082 C CA . THR B 1 182 ? 22.125 12.492 11.57 1 38.59 182 THR B CA 1
ATOM 3083 C C . THR B 1 182 ? 20.594 12.406 11.492 1 38.59 182 THR B C 1
ATOM 3085 O O . THR B 1 182 ? 19.922 13.43 11.375 1 38.59 182 THR B O 1
ATOM 3088 N N . ILE B 1 183 ? 20.109 11.57 10.898 1 41.41 183 ILE B N 1
ATOM 3089 C CA . ILE B 1 183 ? 18.703 11.438 10.5 1 41.41 183 ILE B CA 1
ATOM 3090 C C . ILE B 1 183 ? 17.828 11.352 11.742 1 41.41 183 ILE B C 1
ATOM 3092 O O . ILE B 1 183 ? 18.016 10.461 12.578 1 41.41 183 ILE B O 1
ATOM 3096 N N . ILE B 1 184 ? 17.656 12.406 12.516 1 38.28 184 ILE B N 1
ATOM 3097 C CA . ILE B 1 184 ? 16.5 12.297 13.406 1 38.28 184 ILE B CA 1
ATOM 3098 C C . ILE B 1 184 ? 15.281 11.812 12.625 1 38.28 184 ILE B C 1
ATOM 3100 O O . ILE B 1 184 ? 14.727 12.555 11.805 1 38.28 184 ILE B O 1
ATOM 3104 N N . GLY B 1 185 ? 15.43 10.672 11.945 1 41.41 185 GLY B N 1
ATOM 3105 C CA . GLY B 1 185 ? 14.336 10.148 11.141 1 41.41 185 GLY B CA 1
ATOM 3106 C C . GLY B 1 185 ? 13.062 9.922 11.945 1 41.41 185 GLY B C 1
ATOM 3107 O O . GLY B 1 185 ? 13.078 10.016 13.172 1 41.41 185 GLY B O 1
ATOM 3108 N N . PRO B 1 186 ? 11.984 9.82 11.375 1 41.75 186 PRO B N 1
ATOM 3109 C CA . PRO B 1 186 ? 10.719 9.562 12.062 1 41.75 186 PRO B CA 1
ATOM 3110 C C . PRO B 1 186 ? 10.828 8.469 13.117 1 41.75 186 PRO B C 1
ATOM 3112 O O . PRO B 1 186 ? 11.484 7.449 12.891 1 41.75 186 PRO B O 1
ATOM 3115 N N . ALA B 1 187 ? 10.812 8.773 14.438 1 40.5 187 ALA B N 1
ATOM 3116 C CA . ALA B 1 187 ? 10.828 7.945 15.641 1 40.5 187 ALA B CA 1
ATOM 3117 C C . ALA B 1 187 ? 10.102 6.625 15.414 1 40.5 187 ALA B C 1
ATOM 3119 O O . ALA B 1 187 ? 10.164 5.723 16.25 1 40.5 187 ALA B O 1
ATOM 3120 N N . ILE B 1 188 ? 9.023 6.723 14.836 1 41.72 188 ILE B N 1
ATOM 3121 C CA . ILE B 1 188 ? 8.086 5.66 15.172 1 41.72 188 ILE B CA 1
ATOM 3122 C C . ILE B 1 188 ? 8.812 4.316 15.18 1 41.72 188 ILE B C 1
ATOM 3124 O O . ILE B 1 188 ? 8.492 3.432 15.977 1 41.72 188 ILE B O 1
ATOM 3128 N N . TRP B 1 189 ? 8.922 3.766 13.984 1 43.34 189 TRP B N 1
ATOM 3129 C CA . TRP B 1 189 ? 9.188 2.338 13.844 1 43.34 189 TRP B CA 1
ATOM 3130 C C . TRP B 1 189 ? 10.516 1.963 14.492 1 43.34 189 TRP B C 1
ATOM 3132 O O . TRP B 1 189 ? 11.453 2.766 14.516 1 43.34 189 TRP B O 1
ATOM 3142 N N . ASN B 1 190 ? 10.414 1.33 15.562 1 39.41 190 ASN B N 1
ATOM 3143 C CA . ASN B 1 190 ? 11.758 0.974 16.016 1 39.41 190 ASN B CA 1
ATOM 3144 C C . ASN B 1 190 ? 12.742 0.907 14.859 1 39.41 190 ASN B C 1
ATOM 3146 O O . ASN B 1 190 ? 12.766 -0.068 14.109 1 39.41 190 ASN B O 1
ATOM 3150 N N . PRO B 1 191 ? 13.008 2.107 14.312 1 42.06 191 PRO B N 1
ATOM 3151 C CA . PRO B 1 191 ? 14.125 2.564 13.484 1 42.06 191 PRO B CA 1
ATOM 3152 C C . PRO B 1 191 ? 15.438 1.853 13.812 1 42.06 191 PRO B C 1
ATOM 3154 O O . PRO B 1 191 ? 16.5 2.26 13.344 1 42.06 191 PRO B O 1
ATOM 3157 N N . GLU B 1 192 ? 15.398 1.281 14.938 1 41.62 192 GLU B N 1
ATOM 3158 C CA . GLU B 1 192 ? 16.812 1.359 15.273 1 41.62 192 GLU B CA 1
ATOM 3159 C C . GLU B 1 192 ? 17.641 1.826 14.086 1 41.62 192 GLU B C 1
ATOM 3161 O O . GLU B 1 192 ? 18.438 2.758 14.203 1 41.62 192 GLU B O 1
ATOM 3166 N N . ASN B 1 193 ? 18.031 0.967 13.102 1 45.81 193 ASN B N 1
ATOM 3167 C CA . ASN B 1 193 ? 19.062 1.047 12.07 1 45.81 193 ASN B CA 1
ATOM 3168 C C . ASN B 1 193 ? 18.453 1.413 10.711 1 45.81 193 ASN B C 1
ATOM 3170 O O . ASN B 1 193 ? 19.172 1.424 9.703 1 45.81 193 ASN B O 1
ATOM 3174 N N . ASP B 1 194 ? 16.859 1.771 10.523 1 54.62 194 ASP B N 1
ATOM 3175 C CA . ASP B 1 194 ? 16.484 1.87 9.117 1 54.62 194 ASP B CA 1
ATOM 3176 C C . ASP B 1 194 ? 16.344 3.328 8.688 1 54.62 194 ASP B C 1
ATOM 3178 O O . ASP B 1 194 ? 15.492 4.055 9.195 1 54.62 194 ASP B O 1
ATOM 3182 N N . LYS B 1 195 ? 17.172 3.949 8.148 1 70.12 195 LYS B N 1
ATOM 3183 C CA . LYS B 1 195 ? 17.172 5.234 7.457 1 70.12 195 LYS B CA 1
ATOM 3184 C C . LYS B 1 195 ? 16.094 5.293 6.387 1 70.12 195 LYS B C 1
ATOM 3186 O O . LYS B 1 195 ? 16.016 4.41 5.531 1 70.12 195 LYS B O 1
ATOM 3191 N N . ILE B 1 196 ? 14.992 6.328 6.641 1 81.44 196 ILE B N 1
ATOM 3192 C CA . ILE B 1 196 ? 13.844 6.465 5.746 1 81.44 196 ILE B CA 1
ATOM 3193 C C . ILE B 1 196 ? 14.203 7.414 4.602 1 81.44 196 ILE B C 1
ATOM 3195 O O . ILE B 1 196 ? 14.664 8.531 4.836 1 81.44 196 ILE B O 1
ATOM 3199 N N . LEU B 1 197 ? 13.953 6.945 3.469 1 84.12 197 LEU B N 1
ATOM 3200 C CA . LEU B 1 197 ? 14.234 7.75 2.283 1 84.12 197 LEU B CA 1
ATOM 3201 C C . LEU B 1 197 ? 13 8.531 1.848 1 84.12 197 LEU B C 1
ATOM 3203 O O . LEU B 1 197 ? 13.109 9.664 1.378 1 84.12 197 LEU B O 1
ATOM 3207 N N . GLN B 1 198 ? 11.883 7.941 2 1 89.12 198 GLN B N 1
ATOM 3208 C CA . GLN B 1 198 ? 10.648 8.555 1.536 1 89.12 198 GLN B CA 1
ATOM 3209 C C . GLN B 1 198 ? 9.461 8.133 2.4 1 89.12 198 GLN B C 1
ATOM 3211 O O . GLN B 1 198 ? 9.469 7.039 2.973 1 89.12 198 GLN B O 1
ATOM 3216 N N . THR B 1 199 ? 8.461 9.016 2.586 1 91.06 199 THR B N 1
ATOM 3217 C CA . THR B 1 199 ? 7.215 8.695 3.266 1 91.06 199 THR B CA 1
ATOM 3218 C C . THR B 1 199 ? 6.02 9.219 2.477 1 91.06 199 THR B C 1
ATOM 3220 O O . THR B 1 199 ? 6.129 10.211 1.754 1 91.06 199 THR B O 1
ATOM 3223 N N . GLU B 1 200 ? 4.992 8.516 2.559 1 93.69 200 GLU B N 1
ATOM 3224 C CA . GLU B 1 200 ? 3.717 8.906 1.97 1 93.69 200 GLU B CA 1
ATOM 3225 C C . GLU B 1 200 ? 2.557 8.609 2.916 1 93.69 200 GLU B C 1
ATOM 3227 O O . GLU B 1 200 ? 2.52 7.551 3.545 1 93.69 200 GLU B O 1
ATOM 3232 N N . MET B 1 201 ? 1.645 9.547 3.094 1 96 201 MET B N 1
ATOM 3233 C CA . MET B 1 201 ? 0.397 9.359 3.83 1 96 201 MET B CA 1
ATOM 3234 C C . MET B 1 201 ? -0.805 9.461 2.898 1 96 201 MET B C 1
ATOM 3236 O O . MET B 1 201 ? -0.971 10.461 2.201 1 96 201 MET B O 1
ATOM 3240 N N . THR B 1 202 ? -1.626 8.461 2.949 1 97 202 THR B N 1
ATOM 3241 C CA . THR B 1 202 ? -2.789 8.438 2.068 1 97 202 THR B CA 1
ATOM 3242 C C . THR B 1 202 ? -4.055 8.094 2.85 1 97 202 THR B C 1
ATOM 3244 O O . THR B 1 202 ? -4.055 7.18 3.672 1 97 202 THR B O 1
ATOM 3247 N N . LEU B 1 203 ? -5.109 8.867 2.596 1 97.62 203 LEU B N 1
ATOM 3248 C CA . LEU B 1 203 ? -6.41 8.57 3.186 1 97.62 203 LEU B CA 1
ATOM 3249 C C . LEU B 1 203 ? -7.152 7.52 2.369 1 97.62 203 LEU B C 1
ATOM 3251 O O . LEU B 1 203 ? -7.238 7.625 1.144 1 97.62 203 LEU B O 1
ATOM 3255 N N . VAL B 1 204 ? -7.637 6.559 3.033 1 96.19 204 VAL B N 1
ATOM 3256 C CA . VAL B 1 204 ? -8.445 5.496 2.445 1 96.19 204 VAL B CA 1
ATOM 3257 C C . VAL B 1 204 ? -9.828 5.488 3.092 1 96.19 204 VAL B C 1
ATOM 3259 O O . VAL B 1 204 ? -9.953 5.312 4.305 1 96.19 204 VAL B O 1
ATOM 3262 N N . GLU B 1 205 ? -10.859 5.711 2.252 1 94.56 205 GLU B N 1
ATOM 3263 C CA . GLU B 1 205 ? -12.219 5.754 2.785 1 94.56 205 GLU B CA 1
ATOM 3264 C C . GLU B 1 205 ? -12.617 4.41 3.391 1 94.56 205 GLU B C 1
ATOM 3266 O O . GLU B 1 205 ? -12.328 3.357 2.818 1 94.56 205 GLU B O 1
ATOM 3271 N N . THR B 1 206 ? -13.203 4.504 4.594 1 90.31 206 THR B N 1
ATOM 3272 C CA . THR B 1 206 ? -13.703 3.307 5.258 1 90.31 206 THR B CA 1
ATOM 3273 C C . THR B 1 206 ? -15.164 3.469 5.641 1 90.31 206 THR B C 1
ATOM 3275 O O . THR B 1 206 ? -15.695 4.582 5.637 1 90.31 206 THR B O 1
ATOM 3278 N N . THR B 1 207 ? -15.906 2.412 5.859 1 76.94 207 THR B N 1
ATOM 3279 C CA . THR B 1 207 ? -17.312 2.455 6.234 1 76.94 207 THR B CA 1
ATOM 3280 C C . THR B 1 207 ? -17.469 2.498 7.754 1 76.94 207 THR B C 1
ATOM 3282 O O . THR B 1 207 ? -16.625 1.974 8.484 1 76.94 207 THR B O 1
#

pLDDT: mean 86.77, std 15.37, range [37.75, 98.88]

Radius of gyration: 21.7 Å; Cα contacts (8 Å, |Δi|>4): 1087; chains: 2; bounding box: 49×64×52 Å